Protein AF-0000000066260957 (afdb_homodimer)

Sequence (670 aa):
MKNLILAIESSCDDSSIAIIDKNTLECKFHKKISQELEHSIYGGVVPELAARLHSEALPKILKQSKKYFKNLCAIAVTNEPGLSVSLLGGISMAKTLASALNLPLIPINHLKGHIYSLFLEEKISLDRGILLVSGGHTMVLYLKDDANLELLASTNDDSFGESFDKVAKMMNLGYPGGVIIENLAKNAKLKNISFNTPLKHSKELAFSFSGLKNAVRLEILKHENLNEDTKAEIAYAFENTACDHIMDKLEKIFNLYKFKNFGVVGGASANLNLRSRLQNLCQKYNANLKLAPLKFCSDNALMIARAAVDAYEKKEFVSIEEDILSPKNKNFSRIMKNLILAIESSCDDSSIAIIDKNTLECKFHKKISQELEHSIYGGVVPELAARLHSEALPKILKQSKKYFKNLCAIAVTNEPGLSVSLLGGISMAKTLASALNLPLIPINHLKGHIYSLFLEEKISLDRGILLVSGGHTMVLYLKDDANLELLASTNDDSFGESFDKVAKMMNLGYPGGVIIENLAKNAKLKNISFNTPLKHSKELAFSFSGLKNAVRLEILKHENLNEDTKAEIAYAFENTACDHIMDKLEKIFNLYKFKNFGVVGGASANLNLRSRLQNLCQKYNANLKLAPLKFCSDNALMIARAAVDAYEKKEFVSIEEDILSPKNKNFSRI

Structure (mmCIF, N/CA/C/O backbone):
data_AF-0000000066260957-model_v1
#
loop_
_entity.id
_entity.type
_entity.pdbx_description
1 polymer 'tRNA N6-adenosine threonylcarbamoyltransferase'
#
loop_
_atom_site.group_PDB
_atom_site.id
_atom_site.type_symbol
_atom_site.label_atom_id
_atom_site.label_alt_id
_atom_site.label_comp_id
_atom_site.label_asym_id
_atom_site.label_entity_id
_atom_site.label_seq_id
_atom_site.pdbx_PDB_ins_code
_atom_site.Cartn_x
_atom_site.Cartn_y
_atom_site.Cartn_z
_atom_site.occupancy
_atom_site.B_iso_or_equiv
_atom_site.auth_seq_id
_atom_site.auth_comp_id
_atom_site.auth_asym_id
_atom_site.auth_atom_id
_atom_site.pdbx_PDB_model_num
ATOM 1 N N . MET A 1 1 ? 32.125 17.203 1.759 1 78.5 1 MET A N 1
ATOM 2 C CA . MET A 1 1 ? 31.5 16.5 2.867 1 78.5 1 MET A CA 1
ATOM 3 C C . MET A 1 1 ? 30.016 16.297 2.584 1 78.5 1 MET A C 1
ATOM 5 O O . MET A 1 1 ? 29.359 17.125 1.945 1 78.5 1 MET A O 1
ATOM 9 N N . LYS A 1 2 ? 29.391 15.141 2.754 1 94.62 2 LYS A N 1
ATOM 10 C CA . LYS A 1 2 ? 27.969 14.82 2.594 1 94.62 2 LYS A CA 1
ATOM 11 C C . LYS A 1 2 ? 27.125 15.523 3.652 1 94.62 2 LYS A C 1
ATOM 13 O O . LYS A 1 2 ? 27.266 15.258 4.848 1 94.62 2 LYS A O 1
ATOM 18 N N . ASN A 1 3 ? 26.375 16.5 3.242 1 98.44 3 ASN A N 1
ATOM 19 C CA . ASN A 1 3 ? 25.641 17.312 4.207 1 98.44 3 ASN A CA 1
ATOM 20 C C . ASN A 1 3 ? 24.172 17.438 3.822 1 98.44 3 ASN A C 1
ATOM 22 O O . ASN A 1 3 ? 23.453 18.266 4.391 1 98.44 3 ASN A O 1
ATOM 26 N N . LEU A 1 4 ? 23.734 16.688 2.832 1 98.88 4 LEU A N 1
ATOM 27 C CA . LEU A 1 4 ? 22.359 16.828 2.359 1 98.88 4 LEU A CA 1
ATOM 28 C C . LEU A 1 4 ? 21.484 15.695 2.896 1 98.88 4 LEU A C 1
ATOM 30 O O . LEU A 1 4 ? 21.922 14.547 2.959 1 98.88 4 LEU A O 1
ATOM 34 N N . ILE A 1 5 ? 20.297 16.047 3.324 1 98.94 5 ILE A N 1
ATOM 35 C CA . ILE A 1 5 ? 19.297 15.07 3.752 1 98.94 5 ILE A CA 1
ATOM 36 C C . ILE A 1 5 ? 18.125 15.07 2.775 1 98.94 5 ILE A C 1
ATOM 38 O O . ILE A 1 5 ? 17.578 16.125 2.461 1 98.94 5 ILE A O 1
ATOM 42 N N . LEU A 1 6 ? 17.828 13.93 2.203 1 98.94 6 LEU A N 1
ATOM 43 C CA . LEU A 1 6 ? 16.656 13.75 1.354 1 98.94 6 LEU A CA 1
ATOM 44 C C . LEU A 1 6 ? 15.469 13.242 2.162 1 98.94 6 LEU A C 1
ATOM 46 O O . LEU A 1 6 ? 15.594 12.273 2.908 1 98.94 6 LEU A O 1
ATOM 50 N N . ALA A 1 7 ? 14.336 13.938 2.062 1 98.94 7 ALA A N 1
ATOM 51 C CA . ALA A 1 7 ? 13.133 13.562 2.799 1 98.94 7 ALA A CA 1
ATOM 52 C C . ALA A 1 7 ? 11.977 13.25 1.847 1 98.94 7 ALA A C 1
ATOM 54 O O . ALA A 1 7 ? 11.805 13.93 0.833 1 98.94 7 ALA A O 1
ATOM 55 N N . ILE A 1 8 ? 11.234 12.211 2.197 1 98.88 8 ILE A N 1
ATOM 56 C CA . ILE A 1 8 ? 10.078 11.766 1.419 1 98.88 8 ILE A CA 1
ATOM 57 C C . ILE A 1 8 ? 8.805 11.922 2.246 1 98.88 8 ILE A C 1
ATOM 59 O O . ILE A 1 8 ? 8.758 11.516 3.41 1 98.88 8 ILE A O 1
ATOM 63 N N . GLU A 1 9 ? 7.77 12.523 1.693 1 98.81 9 GLU A N 1
ATOM 64 C CA . GLU A 1 9 ? 6.465 12.695 2.324 1 98.81 9 GLU A CA 1
ATOM 65 C C . GLU A 1 9 ? 5.348 12.156 1.437 1 98.81 9 GLU A C 1
ATOM 67 O O . GLU A 1 9 ? 5.164 12.625 0.31 1 98.81 9 GLU A O 1
ATOM 72 N N . SER A 1 10 ? 4.629 11.125 1.917 1 98.25 10 SER A N 1
ATOM 73 C CA . SER A 1 10 ? 3.537 10.516 1.168 1 98.25 10 SER A CA 1
ATOM 74 C C . SER A 1 10 ? 2.434 10.023 2.1 1 98.25 10 SER A C 1
ATOM 76 O O . SER A 1 10 ? 1.845 8.969 1.871 1 98.25 10 SER A O 1
ATOM 78 N N . SER A 1 11 ? 2.16 10.703 3.176 1 97.62 11 SER A N 1
ATOM 79 C CA . SER A 1 11 ? 1.295 10.211 4.242 1 97.62 11 SER A CA 1
ATOM 80 C C . SER A 1 11 ? -0.163 10.172 3.797 1 97.62 11 SER A C 1
ATOM 82 O O . SER A 1 11 ? -0.97 9.43 4.363 1 97.62 11 SER A O 1
ATOM 84 N N . CYS A 1 12 ? -0.541 11.008 2.848 1 96.44 12 CYS A N 1
ATOM 85 C CA . CYS A 1 12 ? -1.943 11.086 2.453 1 96.44 12 CYS A CA 1
ATOM 86 C C . CYS A 1 12 ? -2.078 11.211 0.94 1 96.44 12 CYS A C 1
ATOM 88 O O . CYS A 1 12 ? -1.979 10.219 0.219 1 96.44 12 CYS A O 1
ATOM 90 N N . ASP A 1 13 ? -2.254 12.461 0.398 1 95.62 13 ASP A N 1
ATOM 91 C CA . ASP A 1 13 ? -2.531 12.578 -1.031 1 95.62 13 ASP A CA 1
ATOM 92 C C . ASP A 1 13 ? -1.538 13.516 -1.711 1 95.62 13 ASP A C 1
ATOM 94 O O . ASP A 1 13 ? -1.746 13.93 -2.855 1 95.62 13 ASP A O 1
ATOM 98 N N . ASP A 1 14 ? -0.498 13.906 -1.051 1 96.62 14 ASP A N 1
ATOM 99 C CA . ASP A 1 14 ? 0.59 14.68 -1.64 1 96.62 14 ASP A CA 1
ATOM 100 C C . ASP A 1 14 ? 1.867 13.852 -1.735 1 96.62 14 ASP A C 1
ATOM 102 O O . ASP A 1 14 ? 2.322 13.289 -0.739 1 96.62 14 ASP A O 1
ATOM 106 N N . SER A 1 15 ? 2.424 13.773 -2.926 1 98 15 SER A N 1
ATOM 107 C CA . SER A 1 15 ? 3.742 13.188 -3.129 1 98 15 SER A CA 1
ATOM 108 C C . SER A 1 15 ? 4.832 14.25 -3.127 1 98 15 SER A C 1
ATOM 110 O O . SER A 1 15 ? 4.832 15.148 -3.975 1 98 15 SER A O 1
ATOM 112 N N . SER A 1 16 ? 5.738 14.18 -2.244 1 98.75 16 SER A N 1
ATOM 113 C CA . SER A 1 16 ? 6.723 15.25 -2.137 1 98.75 16 SER A CA 1
ATOM 114 C C . SER A 1 16 ? 8.094 14.711 -1.744 1 98.75 16 SER A C 1
ATOM 116 O O . SER A 1 16 ? 8.188 13.766 -0.96 1 98.75 16 SER A O 1
ATOM 118 N N . ILE A 1 17 ? 9.156 15.234 -2.312 1 98.88 17 ILE A N 1
ATOM 119 C CA . ILE A 1 17 ? 10.539 14.992 -1.938 1 98.88 17 ILE A CA 1
ATOM 120 C C . ILE A 1 17 ? 11.273 16.328 -1.768 1 98.88 17 ILE A C 1
ATOM 122 O O . ILE A 1 17 ? 11.07 17.25 -2.549 1 98.88 17 ILE A O 1
ATOM 126 N N . ALA A 1 18 ? 12.031 16.438 -0.762 1 98.88 18 ALA A N 1
ATOM 127 C CA . ALA A 1 18 ? 12.844 17.625 -0.525 1 98.88 18 ALA A CA 1
ATOM 128 C C . ALA A 1 18 ? 14.258 17.25 -0.089 1 98.88 18 ALA A C 1
ATOM 130 O O . ALA A 1 18 ? 14.477 16.156 0.448 1 98.88 18 ALA A O 1
ATOM 131 N N . ILE A 1 19 ? 15.195 18.062 -0.406 1 98.94 19 ILE A N 1
ATOM 132 C CA . ILE A 1 19 ? 16.578 17.922 0.028 1 98.94 19 ILE A CA 1
ATOM 133 C C . ILE A 1 19 ? 17.031 19.203 0.744 1 98.94 19 ILE A C 1
ATOM 135 O O . ILE A 1 19 ? 16.859 20.297 0.219 1 98.94 19 ILE A O 1
ATOM 139 N N . ILE A 1 20 ? 17.547 19.047 1.918 1 98.88 20 ILE A N 1
ATOM 140 C CA . ILE A 1 20 ? 17.953 20.172 2.744 1 98.88 20 ILE A CA 1
ATOM 141 C C . ILE A 1 20 ? 19.422 20.031 3.131 1 98.88 20 ILE A C 1
ATOM 143 O O . ILE A 1 20 ? 19.922 18.922 3.307 1 98.88 20 ILE A O 1
ATOM 147 N N . ASP A 1 21 ? 20.141 21.156 3.184 1 98.75 21 ASP A N 1
ATOM 148 C CA . ASP A 1 21 ? 21.484 21.188 3.766 1 98.75 21 ASP A CA 1
ATOM 149 C C . ASP A 1 21 ? 21.422 21.219 5.293 1 98.75 21 ASP A C 1
ATOM 151 O O . ASP A 1 21 ? 20.922 22.188 5.879 1 98.75 21 ASP A O 1
ATOM 155 N N . LYS A 1 22 ? 21.938 20.203 5.914 1 98.06 22 LYS A N 1
ATOM 156 C CA . LYS A 1 22 ? 21.75 20.062 7.355 1 98.06 22 LYS A CA 1
ATOM 157 C C . LYS A 1 22 ? 22.531 21.141 8.117 1 98.06 22 LYS A C 1
ATOM 159 O O . LYS A 1 22 ? 22.266 21.391 9.289 1 98.06 22 LYS A O 1
ATOM 164 N N . ASN A 1 23 ? 23.562 21.766 7.527 1 97.75 23 ASN A N 1
ATOM 165 C CA . ASN A 1 23 ? 24.391 22.766 8.188 1 97.75 23 ASN A CA 1
ATOM 166 C C . ASN A 1 23 ? 23.797 24.156 8.062 1 97.75 23 ASN A C 1
ATOM 168 O O . ASN A 1 23 ? 23.812 24.938 9.016 1 97.75 23 ASN A O 1
ATOM 172 N N . THR A 1 24 ? 23.219 24.484 6.906 1 98 24 THR A N 1
ATOM 173 C CA . THR A 1 24 ? 22.75 25.844 6.637 1 98 24 THR A CA 1
ATOM 174 C C . THR A 1 24 ? 21.234 25.906 6.68 1 98 24 THR A C 1
ATOM 176 O O . THR A 1 24 ? 20.656 26.984 6.715 1 98 24 THR A O 1
ATOM 179 N N . LEU A 1 25 ? 20.516 24.781 6.586 1 98.31 25 LEU A N 1
ATOM 180 C CA . LEU A 1 25 ? 19.062 24.672 6.535 1 98.31 25 LEU A CA 1
ATOM 181 C C . LEU A 1 25 ? 18.516 25.156 5.195 1 98.31 25 LEU A C 1
ATOM 183 O O . LEU A 1 25 ? 17.312 25.344 5.043 1 98.31 25 LEU A O 1
ATOM 187 N N . GLU A 1 26 ? 19.375 25.312 4.27 1 98.31 26 GLU A N 1
ATOM 188 C CA . GLU A 1 26 ? 18.953 25.719 2.936 1 98.31 26 GLU A CA 1
ATOM 189 C C . GLU A 1 26 ? 18.266 24.578 2.199 1 98.31 26 GLU A C 1
ATOM 191 O O . GLU A 1 26 ? 18.766 23.453 2.186 1 98.31 26 GLU A O 1
ATOM 196 N N . CYS A 1 27 ? 17.109 24.875 1.661 1 98.38 27 CYS A N 1
ATOM 197 C CA . CYS A 1 27 ? 16.438 23.922 0.792 1 98.38 27 CYS A CA 1
ATOM 198 C C . CYS A 1 27 ? 17.125 23.828 -0.56 1 98.38 27 CYS A C 1
ATOM 200 O O . CYS A 1 27 ? 17.141 24.781 -1.329 1 98.38 27 CYS A O 1
ATOM 202 N N . LYS A 1 28 ? 17.672 22.703 -0.887 1 98.62 28 LYS A N 1
ATOM 203 C CA . LYS A 1 28 ? 18.422 22.531 -2.131 1 98.62 28 LYS A CA 1
ATOM 204 C C . LYS A 1 28 ? 17.516 22.016 -3.242 1 98.62 28 LYS A C 1
ATOM 206 O O . LYS A 1 28 ? 17.797 22.203 -4.426 1 98.62 28 LYS A O 1
ATOM 211 N N . PHE A 1 29 ? 16.531 21.312 -2.895 1 98.75 29 PHE A N 1
ATOM 212 C CA . PHE A 1 29 ? 15.555 20.734 -3.812 1 98.75 29 PHE A CA 1
ATOM 213 C C . PHE A 1 29 ? 14.219 20.531 -3.121 1 98.75 29 PHE A C 1
ATOM 215 O O . PHE A 1 29 ? 14.164 20.109 -1.962 1 98.75 29 PHE A O 1
ATOM 222 N N . HIS A 1 30 ? 13.188 20.938 -3.732 1 98.69 30 HIS A N 1
ATOM 223 C CA . HIS A 1 30 ? 11.836 20.688 -3.244 1 98.69 30 HIS A CA 1
ATOM 224 C C . HIS A 1 30 ? 10.852 20.547 -4.398 1 98.69 30 HIS A C 1
ATOM 226 O O . HIS A 1 30 ? 10.758 21.438 -5.246 1 98.69 30 HIS A O 1
ATOM 232 N N . LYS A 1 31 ? 10.172 19.438 -4.445 1 98.56 31 LYS A N 1
ATOM 233 C CA . LYS A 1 31 ? 9.102 19.219 -5.414 1 98.56 31 LYS A CA 1
ATOM 234 C C . LYS A 1 31 ? 7.926 18.5 -4.777 1 98.56 31 LYS A C 1
ATOM 236 O O . LYS A 1 31 ? 8.117 17.594 -3.961 1 98.56 31 LYS A O 1
ATOM 241 N N . LYS A 1 32 ? 6.766 18.922 -5.137 1 97.81 32 LYS A N 1
ATOM 242 C CA . LYS A 1 32 ? 5.508 18.359 -4.656 1 97.81 32 LYS A CA 1
ATOM 243 C C . LYS A 1 32 ? 4.516 18.172 -5.801 1 97.81 32 LYS A C 1
ATOM 245 O O . LYS A 1 32 ? 4.402 19.031 -6.676 1 97.81 32 LYS A O 1
ATOM 250 N N . ILE A 1 33 ? 3.918 17.031 -5.852 1 96.62 33 ILE A N 1
ATOM 251 C CA . ILE A 1 33 ? 2.811 16.766 -6.762 1 96.62 33 ILE A CA 1
ATOM 252 C C . ILE A 1 33 ? 1.549 16.453 -5.957 1 96.62 33 ILE A C 1
ATOM 254 O O . ILE A 1 33 ? 1.49 15.453 -5.242 1 96.62 33 ILE A O 1
ATOM 258 N N . SER A 1 34 ? 0.584 17.312 -6.059 1 95.19 34 SER A N 1
ATOM 259 C CA . SER A 1 34 ? -0.684 17.125 -5.363 1 95.19 34 SER A CA 1
ATOM 260 C C . SER A 1 34 ? -1.618 16.219 -6.156 1 95.19 34 SER A C 1
ATOM 262 O O . SER A 1 34 ? -1.594 16.219 -7.391 1 95.19 34 SER A O 1
ATOM 264 N N . GLN A 1 35 ? -2.447 15.453 -5.414 1 95.25 35 GLN A N 1
ATOM 265 C CA . GLN A 1 35 ? -3.393 14.531 -6.035 1 95.25 35 GLN A CA 1
ATOM 266 C C . GLN A 1 35 ? -4.82 15.062 -5.945 1 95.25 35 GLN A C 1
ATOM 268 O O . GLN A 1 35 ? -5.781 14.312 -6.117 1 95.25 35 GLN A O 1
ATOM 273 N N . GLU A 1 36 ? -4.984 16.312 -5.648 1 93 36 GLU A N 1
ATOM 274 C CA . GLU A 1 36 ? -6.285 16.906 -5.352 1 93 36 GLU A CA 1
ATOM 275 C C . GLU A 1 36 ? -7.25 16.734 -6.523 1 93 36 GLU A C 1
ATOM 277 O O . GLU A 1 36 ? -8.414 16.391 -6.324 1 93 36 GLU A O 1
ATOM 282 N N . LEU A 1 37 ? -6.816 16.984 -7.676 1 92.94 37 LEU A N 1
ATOM 283 C CA . LEU A 1 37 ? -7.664 16.891 -8.859 1 92.94 37 LEU A CA 1
ATOM 284 C C . LEU A 1 37 ? -8.203 15.477 -9.031 1 92.94 37 LEU A C 1
ATOM 286 O O . LEU A 1 37 ? -9.398 15.289 -9.289 1 92.94 37 LEU A O 1
ATOM 290 N N . GLU A 1 38 ? -7.352 14.477 -8.898 1 94 38 GLU A N 1
ATOM 291 C CA . GLU A 1 38 ? -7.738 13.078 -9.086 1 94 38 GLU A CA 1
ATOM 292 C C . GLU A 1 38 ? -8.742 12.641 -8.023 1 94 38 GLU A C 1
ATOM 294 O O . GLU A 1 38 ? -9.617 11.812 -8.297 1 94 38 GLU A O 1
ATOM 299 N N . HIS A 1 39 ? -8.633 13.242 -6.863 1 94.38 39 HIS A N 1
ATOM 300 C CA . HIS A 1 39 ? -9.492 12.836 -5.758 1 94.38 39 HIS A CA 1
ATOM 301 C C . HIS A 1 39 ? -10.797 13.625 -5.766 1 94.38 39 HIS A C 1
ATOM 303 O O . HIS A 1 39 ? -11.766 13.234 -5.109 1 94.38 39 HIS A O 1
ATOM 309 N N . SER A 1 40 ? -10.859 14.75 -6.43 1 91 40 SER A N 1
ATOM 310 C CA . SER A 1 40 ? -11.984 15.672 -6.41 1 91 40 SER A CA 1
ATOM 311 C C . SER A 1 40 ? -13.273 14.969 -6.844 1 91 40 SER A C 1
ATOM 313 O O . SER A 1 40 ? -14.344 15.234 -6.289 1 91 40 SER A O 1
ATOM 315 N N . ILE A 1 41 ? -13.203 14.062 -7.773 1 90.38 41 ILE A N 1
ATOM 316 C CA . ILE A 1 41 ? -14.367 13.391 -8.328 1 90.38 41 ILE A CA 1
ATOM 317 C C . ILE A 1 41 ? -15.023 12.523 -7.262 1 90.38 41 ILE A C 1
ATOM 319 O O . ILE A 1 41 ? -16.203 12.18 -7.359 1 90.38 41 ILE A O 1
ATOM 323 N N . TYR A 1 42 ? -14.289 12.242 -6.227 1 91.12 42 TYR A N 1
ATOM 324 C CA . TYR A 1 42 ? -14.805 11.367 -5.184 1 91.12 42 TYR A CA 1
ATOM 325 C C . TYR A 1 42 ? -15.219 12.164 -3.955 1 91.12 42 TYR A C 1
ATOM 327 O O . TYR A 1 42 ? -15.797 11.617 -3.014 1 91.12 42 TYR A O 1
ATOM 335 N N . GLY A 1 43 ? -14.875 13.492 -3.953 1 89.19 43 GLY A N 1
ATOM 336 C CA . GLY A 1 43 ? -15.234 14.359 -2.84 1 89.19 43 GLY A CA 1
ATOM 337 C C . GLY A 1 43 ? -14.367 14.141 -1.616 1 89.19 43 GLY A C 1
ATOM 338 O O . GLY A 1 43 ? -14.703 14.594 -0.52 1 89.19 43 GLY A O 1
ATOM 339 N N . GLY A 1 44 ? -13.273 13.359 -1.776 1 92.12 44 GLY A N 1
ATOM 340 C CA . GLY A 1 44 ? -12.336 13.055 -0.707 1 92.12 44 GLY A CA 1
ATOM 341 C C . GLY A 1 44 ? -11.234 12.102 -1.134 1 92.12 44 GLY A C 1
ATOM 342 O O . GLY A 1 44 ? -11.219 11.633 -2.271 1 92.12 44 GLY A O 1
ATOM 343 N N . VAL A 1 45 ? -10.359 11.844 -0.239 1 93.62 45 VAL A N 1
ATOM 344 C CA . VAL A 1 45 ? -9.195 11.031 -0.565 1 93.62 45 VAL A CA 1
ATOM 345 C C . VAL A 1 45 ? -9.586 9.555 -0.612 1 93.62 45 VAL A C 1
ATOM 347 O O . VAL A 1 45 ? -10.227 9.047 0.312 1 93.62 45 VAL A O 1
ATOM 350 N N . VAL A 1 46 ? -9.227 8.945 -1.709 1 95.12 46 VAL A N 1
ATOM 351 C CA . VAL A 1 46 ? -9.391 7.508 -1.87 1 95.12 46 VAL A CA 1
ATOM 352 C C . VAL A 1 46 ? -8.055 6.805 -1.64 1 95.12 46 VAL A C 1
ATOM 354 O O . VAL A 1 46 ? -7.137 6.914 -2.459 1 95.12 46 VAL A O 1
ATOM 357 N N . PRO A 1 47 ? -7.965 6.035 -0.588 1 94.12 47 PRO A N 1
ATOM 358 C CA . PRO A 1 47 ? -6.664 5.516 -0.148 1 94.12 47 PRO A CA 1
ATOM 359 C C . PRO A 1 47 ? -5.945 4.727 -1.237 1 94.12 47 PRO A C 1
ATOM 361 O O . PRO A 1 47 ? -4.762 4.961 -1.495 1 94.12 47 PRO A O 1
ATOM 364 N N . GLU A 1 48 ? -6.617 3.826 -1.926 1 91.62 48 GLU A N 1
ATOM 365 C CA . GLU A 1 48 ? -5.992 3.01 -2.963 1 91.62 48 GLU A CA 1
ATOM 366 C C . GLU A 1 48 ? -5.516 3.871 -4.129 1 91.62 48 GLU A C 1
ATOM 368 O O . GLU A 1 48 ? -4.457 3.611 -4.703 1 91.62 48 GLU A O 1
ATOM 373 N N . LEU A 1 49 ? -6.34 4.805 -4.48 1 94.25 49 LEU A N 1
ATOM 374 C CA . LEU A 1 49 ? -5.957 5.734 -5.535 1 94.25 49 LEU A CA 1
ATOM 375 C C . LEU A 1 49 ? -4.738 6.551 -5.125 1 94.25 49 LEU A C 1
ATOM 377 O O . LEU A 1 49 ? -3.814 6.742 -5.918 1 94.25 49 LEU A O 1
ATOM 381 N N . ALA A 1 50 ? -4.77 7.035 -3.912 1 95.94 50 ALA A N 1
ATOM 382 C CA . ALA A 1 50 ? -3.643 7.809 -3.4 1 95.94 50 ALA A CA 1
ATOM 383 C C . ALA A 1 50 ? -2.338 7.027 -3.521 1 95.94 50 ALA A C 1
ATOM 385 O O . ALA A 1 50 ? -1.338 7.551 -4.02 1 95.94 50 ALA A O 1
ATOM 386 N N . ALA A 1 51 ? -2.354 5.82 -3.076 1 93.94 51 ALA A N 1
ATOM 387 C CA . ALA A 1 51 ? -1.167 4.973 -3.105 1 93.94 51 ALA A CA 1
ATOM 388 C C . ALA A 1 51 ? -0.668 4.777 -4.535 1 93.94 51 ALA A C 1
ATOM 390 O O . ALA A 1 51 ? 0.537 4.832 -4.789 1 93.94 51 ALA A O 1
ATOM 391 N N . ARG A 1 52 ? -1.574 4.457 -5.426 1 92.88 52 ARG A N 1
ATOM 392 C CA . ARG A 1 52 ? -1.229 4.273 -6.832 1 92.88 52 ARG A CA 1
ATOM 393 C C . ARG A 1 52 ? -0.583 5.531 -7.406 1 92.88 52 ARG A C 1
ATOM 395 O O . ARG A 1 52 ? 0.432 5.449 -8.102 1 92.88 52 ARG A O 1
ATOM 402 N N . LEU A 1 53 ? -1.162 6.664 -7.129 1 95.56 53 LEU A N 1
ATOM 403 C CA . LEU A 1 53 ? -0.644 7.926 -7.652 1 95.56 53 LEU A CA 1
ATOM 404 C C . LEU A 1 53 ? 0.721 8.242 -7.051 1 95.56 53 LEU A C 1
ATOM 406 O O . LEU A 1 53 ? 1.579 8.82 -7.723 1 95.56 53 LEU A O 1
ATOM 410 N N . HIS A 1 54 ? 0.986 7.91 -5.809 1 96.75 54 HIS A N 1
ATOM 411 C CA . HIS A 1 54 ? 2.314 8.039 -5.219 1 96.75 54 HIS A CA 1
ATOM 412 C C . HIS A 1 54 ? 3.34 7.215 -5.992 1 96.75 54 HIS A C 1
ATOM 414 O O . HIS A 1 54 ? 4.461 7.672 -6.223 1 96.75 54 HIS A O 1
ATOM 420 N N . SER A 1 55 ? 2.967 5.996 -6.363 1 93.5 55 SER A N 1
ATOM 421 C CA . SER A 1 55 ? 3.871 5.074 -7.043 1 93.5 55 SER A CA 1
ATOM 422 C C . SER A 1 55 ? 4.312 5.629 -8.391 1 93.5 55 SER A C 1
ATOM 424 O O . SER A 1 55 ? 5.355 5.234 -8.922 1 93.5 55 SER A O 1
ATOM 426 N N . GLU A 1 56 ? 3.549 6.469 -8.914 1 94.56 56 GLU A N 1
ATOM 427 C CA . GLU A 1 56 ? 3.895 7.129 -10.172 1 94.56 56 GLU A CA 1
ATOM 428 C C . GLU A 1 56 ? 4.68 8.414 -9.922 1 94.56 56 GLU A C 1
ATOM 430 O O . GLU A 1 56 ? 5.68 8.68 -10.594 1 94.56 56 GLU A O 1
ATOM 435 N N . ALA A 1 57 ? 4.262 9.18 -9 1 96.94 57 ALA A N 1
ATOM 436 C CA . ALA A 1 57 ? 4.754 10.539 -8.789 1 96.94 57 ALA A CA 1
ATOM 437 C C . ALA A 1 57 ? 6.121 10.531 -8.117 1 96.94 57 ALA A C 1
ATOM 439 O O . ALA A 1 57 ? 7.016 11.281 -8.508 1 96.94 57 ALA A O 1
ATOM 440 N N . LEU A 1 58 ? 6.309 9.703 -7.145 1 97.62 58 LEU A N 1
ATOM 441 C CA . LEU A 1 58 ? 7.52 9.758 -6.332 1 97.62 58 LEU A CA 1
ATOM 442 C C . LEU A 1 58 ? 8.75 9.398 -7.164 1 97.62 58 LEU A C 1
ATOM 444 O O . LEU A 1 58 ? 9.766 10.094 -7.102 1 97.62 58 LEU A O 1
ATOM 448 N N . PRO A 1 59 ? 8.664 8.344 -8.008 1 96.56 59 PRO A N 1
ATOM 449 C CA . PRO A 1 59 ? 9.828 8.062 -8.852 1 96.56 59 PRO A CA 1
ATOM 450 C C . PRO A 1 59 ? 10.164 9.211 -9.797 1 96.56 59 PRO A C 1
ATOM 452 O O . PRO A 1 59 ? 11.344 9.484 -10.047 1 96.56 59 PRO A O 1
ATOM 455 N N . LYS A 1 60 ? 9.141 9.867 -10.297 1 96.19 60 LYS A N 1
ATOM 456 C CA . LYS A 1 60 ? 9.344 11.031 -11.156 1 96.19 60 LYS A CA 1
ATOM 457 C C . LYS A 1 60 ? 10.109 12.133 -10.43 1 96.19 60 LYS A C 1
ATOM 459 O O . LYS A 1 60 ? 11.055 12.703 -10.984 1 96.19 60 LYS A O 1
ATOM 464 N N . ILE A 1 61 ? 9.727 12.414 -9.25 1 98.25 61 ILE A N 1
ATOM 465 C CA . ILE A 1 61 ? 10.398 13.445 -8.461 1 98.25 61 ILE A CA 1
ATOM 466 C C . ILE A 1 61 ? 11.812 12.992 -8.102 1 98.25 61 ILE A C 1
ATOM 468 O O . ILE A 1 61 ? 12.758 13.773 -8.18 1 98.25 61 ILE A O 1
ATOM 472 N N . LEU A 1 62 ? 11.945 11.75 -7.695 1 97.94 62 LEU A N 1
ATOM 473 C CA . LEU A 1 62 ? 13.25 11.211 -7.309 1 97.94 62 LEU A CA 1
ATOM 474 C C . LEU A 1 62 ? 14.258 11.359 -8.438 1 97.94 62 LEU A C 1
ATOM 476 O O . LEU A 1 62 ? 15.398 11.758 -8.211 1 97.94 62 LEU A O 1
ATOM 480 N N . LYS A 1 63 ? 13.844 11.039 -9.633 1 96.25 63 LYS A N 1
ATOM 481 C CA . LYS A 1 63 ? 14.711 11.133 -10.805 1 96.25 63 LYS A CA 1
ATOM 482 C C . LYS A 1 63 ? 15.281 12.539 -10.953 1 96.25 63 LYS A C 1
ATOM 484 O O . LYS A 1 63 ? 16.438 12.703 -11.32 1 96.25 63 LYS A O 1
ATOM 489 N N . GLN A 1 64 ? 14.484 13.555 -10.617 1 97.25 64 GLN A N 1
ATOM 490 C CA . GLN A 1 64 ? 14.891 14.945 -10.75 1 97.25 64 GLN A CA 1
ATOM 491 C C . GLN A 1 64 ? 15.898 15.336 -9.672 1 97.25 64 GLN A C 1
ATOM 493 O O . GLN A 1 64 ? 16.609 16.328 -9.797 1 97.25 64 GLN A O 1
ATOM 498 N N . SER A 1 65 ? 15.992 14.578 -8.641 1 97.38 65 SER A N 1
ATOM 499 C CA . SER A 1 65 ? 16.844 14.938 -7.512 1 97.38 65 SER A CA 1
ATOM 500 C C . SER A 1 65 ? 18.156 14.156 -7.535 1 97.38 65 SER A C 1
ATOM 502 O O . SER A 1 65 ? 18.984 14.312 -6.641 1 97.38 65 SER A O 1
ATOM 504 N N . LYS A 1 66 ? 18.438 13.391 -8.508 1 95.69 66 LYS A N 1
ATOM 505 C CA . LYS A 1 66 ? 19.531 12.445 -8.562 1 95.69 66 LYS A CA 1
ATOM 506 C C . LYS A 1 66 ? 20.891 13.156 -8.461 1 95.69 66 LYS A C 1
ATOM 508 O O . LYS A 1 66 ? 21.844 12.594 -7.945 1 95.69 66 LYS A O 1
ATOM 513 N N . LYS A 1 67 ? 20.984 14.359 -8.992 1 96.31 67 LYS A N 1
ATOM 514 C CA . LYS A 1 67 ? 22.234 15.109 -9.008 1 96.31 67 LYS A CA 1
ATOM 515 C C . LYS A 1 67 ? 22.75 15.367 -7.594 1 96.31 67 LYS A C 1
ATOM 517 O O . LYS A 1 67 ? 23.938 15.625 -7.395 1 96.31 67 LYS A O 1
ATOM 522 N N . TYR A 1 68 ? 21.875 15.266 -6.609 1 97.88 68 TYR A N 1
ATOM 523 C CA . TYR A 1 68 ? 22.25 15.578 -5.234 1 97.88 68 TYR A CA 1
ATOM 524 C C . TYR A 1 68 ? 22.672 14.32 -4.488 1 97.88 68 TYR A C 1
ATOM 526 O O . TYR A 1 68 ? 23.141 14.391 -3.35 1 97.88 68 TYR A O 1
ATOM 534 N N . PHE A 1 69 ? 22.594 13.141 -5.094 1 97.5 69 PHE A N 1
ATOM 535 C CA . PHE A 1 69 ? 22.734 11.867 -4.402 1 97.5 69 PHE A CA 1
ATOM 536 C C . PHE A 1 69 ? 24.141 11.711 -3.824 1 97.5 69 PHE A C 1
ATOM 538 O O . PHE A 1 69 ? 24.312 11.172 -2.734 1 97.5 69 PHE A O 1
ATOM 545 N N . LYS A 1 70 ? 25.125 12.195 -4.484 1 96.88 70 LYS A N 1
ATOM 546 C CA . LYS A 1 70 ? 26.516 12.031 -4.059 1 96.88 70 LYS A CA 1
ATOM 547 C C . LYS A 1 70 ? 26.781 12.781 -2.76 1 96.88 70 LYS A C 1
ATOM 549 O O . LYS A 1 70 ? 27.734 12.469 -2.045 1 96.88 70 LYS A O 1
ATOM 554 N N . ASN A 1 71 ? 25.906 13.797 -2.469 1 98.38 71 ASN A N 1
ATOM 555 C CA . ASN A 1 71 ? 26.141 14.648 -1.306 1 98.38 71 ASN A CA 1
ATOM 556 C C . ASN A 1 71 ? 25.188 14.328 -0.17 1 98.38 71 ASN A C 1
ATOM 558 O O . ASN A 1 71 ? 25.141 15.031 0.841 1 98.38 71 ASN A O 1
ATOM 562 N N . LEU A 1 72 ? 24.375 13.25 -0.344 1 98.69 72 LEU A N 1
ATOM 563 C CA . LEU A 1 72 ? 23.422 12.875 0.692 1 98.69 72 LEU A CA 1
ATOM 564 C C . LEU A 1 72 ? 24.125 12.227 1.88 1 98.69 72 LEU A C 1
ATOM 566 O O . LEU A 1 72 ? 25.078 11.461 1.7 1 98.69 72 LEU A O 1
ATOM 570 N N . CYS A 1 73 ? 23.625 12.578 3.105 1 98.81 73 CYS A N 1
ATOM 571 C CA . CYS A 1 73 ? 24.188 11.953 4.297 1 98.81 73 CYS A CA 1
ATOM 572 C C . CYS A 1 73 ? 23.125 11.141 5.035 1 98.81 73 CYS A C 1
ATOM 574 O O . CYS A 1 73 ? 23.453 10.352 5.922 1 98.81 73 CYS A O 1
ATOM 576 N N . ALA A 1 74 ? 21.859 11.273 4.664 1 98.88 74 ALA A N 1
ATOM 577 C CA . ALA A 1 74 ? 20.766 10.516 5.277 1 98.88 74 ALA A CA 1
ATOM 578 C C . ALA A 1 74 ? 19.516 10.562 4.41 1 98.88 74 ALA A C 1
ATOM 580 O O . ALA A 1 74 ? 19.375 11.438 3.547 1 98.88 74 ALA A O 1
ATOM 581 N N . ILE A 1 75 ? 18.656 9.586 4.578 1 98.88 75 ILE A N 1
ATOM 582 C CA . ILE A 1 75 ? 17.328 9.539 3.973 1 98.88 75 ILE A CA 1
ATOM 583 C C . ILE A 1 75 ? 16.266 9.625 5.062 1 98.88 75 ILE A C 1
ATOM 585 O O . ILE A 1 75 ? 16.266 8.836 6.016 1 98.88 75 ILE A O 1
ATOM 589 N N . ALA A 1 76 ? 15.344 10.578 4.965 1 98.94 76 ALA A N 1
ATOM 590 C CA . ALA A 1 76 ? 14.242 10.727 5.906 1 98.94 76 ALA A CA 1
ATOM 591 C C . ALA A 1 76 ? 12.906 10.414 5.238 1 98.94 76 ALA A C 1
ATOM 593 O O . ALA A 1 76 ? 12.758 10.562 4.023 1 98.94 76 ALA A O 1
ATOM 594 N N . VAL A 1 77 ? 11.953 9.938 6.023 1 98.88 77 VAL A N 1
ATOM 595 C CA . VAL A 1 77 ? 10.648 9.602 5.461 1 98.88 77 VAL A CA 1
ATOM 596 C C . VAL A 1 77 ? 9.57 9.734 6.539 1 98.88 77 VAL A C 1
ATOM 598 O O . VAL A 1 77 ? 9.828 9.453 7.715 1 98.88 77 VAL A O 1
ATOM 601 N N . THR A 1 78 ? 8.414 10.227 6.133 1 98.81 78 THR A N 1
ATOM 602 C CA . THR A 1 78 ? 7.246 10.18 7.012 1 98.81 78 THR A CA 1
ATOM 603 C C . THR A 1 78 ? 6.785 8.742 7.223 1 98.81 78 THR A C 1
ATOM 605 O O . THR A 1 78 ? 6.52 8.023 6.258 1 98.81 78 THR A O 1
ATOM 608 N N . ASN A 1 79 ? 6.676 8.375 8.516 1 98.19 79 ASN A N 1
ATOM 609 C CA . ASN A 1 79 ? 6.289 6.992 8.766 1 98.19 79 ASN A CA 1
ATOM 610 C C . ASN A 1 79 ? 5.008 6.91 9.602 1 98.19 79 ASN A C 1
ATOM 612 O O . ASN A 1 79 ? 4.43 5.832 9.742 1 98.19 79 ASN A O 1
ATOM 616 N N . GLU A 1 80 ? 4.594 8.023 10.219 1 98 80 GLU A N 1
ATOM 617 C CA . GLU A 1 80 ? 3.391 8.07 11.047 1 98 80 GLU A CA 1
ATOM 618 C C . GLU A 1 80 ? 2.941 9.508 11.289 1 98 80 GLU A C 1
ATOM 620 O O . GLU A 1 80 ? 3.758 10.438 11.258 1 98 80 GLU A O 1
ATOM 625 N N . PRO A 1 81 ? 1.641 9.727 11.648 1 97.81 81 PRO A N 1
ATOM 626 C CA . PRO A 1 81 ? 0.51 8.906 11.203 1 97.81 81 PRO A CA 1
ATOM 627 C C . PRO A 1 81 ? 0.146 9.148 9.734 1 97.81 81 PRO A C 1
ATOM 629 O O . PRO A 1 81 ? 0.73 10.023 9.086 1 97.81 81 PRO A O 1
ATOM 632 N N . GLY A 1 82 ? -0.706 8.5 9.141 1 96.81 82 GLY A N 1
ATOM 633 C CA . GLY A 1 82 ? -1.188 8.664 7.773 1 96.81 82 GLY A CA 1
ATOM 634 C C . GLY A 1 82 ? -1.909 7.438 7.246 1 96.81 82 GLY A C 1
ATOM 635 O O . GLY A 1 82 ? -2.129 6.473 7.984 1 96.81 82 GLY A O 1
ATOM 636 N N . LEU A 1 83 ? -2.314 7.559 6.012 1 95.81 83 LEU A N 1
ATOM 637 C CA . LEU A 1 83 ? -2.893 6.391 5.359 1 95.81 83 LEU A CA 1
ATOM 638 C C . LEU A 1 83 ? -1.851 5.289 5.191 1 95.81 83 LEU A C 1
ATOM 640 O O . LEU A 1 83 ? -0.777 5.527 4.629 1 95.81 83 LEU A O 1
ATOM 644 N N . SER A 1 84 ? -2.17 4.109 5.652 1 94.94 84 SER A N 1
ATOM 645 C CA . SER A 1 84 ? -1.217 3.002 5.668 1 94.94 84 SER A CA 1
ATOM 646 C C . SER A 1 84 ? -0.64 2.748 4.281 1 94.94 84 SER A C 1
ATOM 648 O O . SER A 1 84 ? 0.579 2.65 4.117 1 94.94 84 SER A O 1
ATOM 650 N N . VAL A 1 85 ? -1.469 2.697 3.295 1 92.62 85 VAL A N 1
ATOM 651 C CA . VAL A 1 85 ? -1.046 2.336 1.946 1 92.62 85 VAL A CA 1
ATOM 652 C C . VAL A 1 85 ? -0.207 3.461 1.348 1 92.62 85 VAL A C 1
ATOM 654 O O . VAL A 1 85 ? 0.711 3.211 0.562 1 92.62 85 VAL A O 1
ATOM 657 N N . SER A 1 86 ? -0.518 4.664 1.681 1 96.19 86 SER A N 1
ATOM 658 C CA . SER A 1 86 ? 0.258 5.809 1.218 1 96.19 86 SER A CA 1
ATOM 659 C C . SER A 1 86 ? 1.632 5.852 1.878 1 96.19 86 SER A C 1
ATOM 661 O O . SER A 1 86 ? 2.645 6.062 1.206 1 96.19 86 SER A O 1
ATOM 663 N N . LEU A 1 87 ? 1.617 5.609 3.162 1 97.56 87 LEU A N 1
ATOM 664 C CA . LEU A 1 87 ? 2.873 5.578 3.904 1 97.56 87 LEU A CA 1
ATOM 665 C C . LEU A 1 87 ? 3.801 4.5 3.359 1 97.56 87 LEU A C 1
ATOM 667 O O . LEU A 1 87 ? 5.012 4.703 3.27 1 97.56 87 LEU A O 1
ATOM 671 N N . LEU A 1 88 ? 3.227 3.428 3.037 1 95.75 88 LEU A N 1
ATOM 672 C CA . LEU A 1 88 ? 3.982 2.258 2.604 1 95.75 88 LEU A CA 1
ATOM 673 C C . LEU A 1 88 ? 4.84 2.586 1.388 1 95.75 88 LEU A C 1
ATOM 675 O O . LEU A 1 88 ? 5.996 2.164 1.306 1 95.75 88 LEU A O 1
ATOM 679 N N . GLY A 1 89 ? 4.309 3.27 0.438 1 94.75 89 GLY A N 1
ATOM 680 C CA . GLY A 1 89 ? 5.055 3.648 -0.751 1 94.75 89 GLY A CA 1
ATOM 681 C C . GLY A 1 89 ? 6.293 4.465 -0.444 1 94.75 89 GLY A C 1
ATOM 682 O O . GLY A 1 89 ? 7.383 4.16 -0.937 1 94.75 89 GLY A O 1
ATOM 683 N N . GLY A 1 90 ? 6.105 5.484 0.325 1 97.81 90 GLY A N 1
ATOM 684 C CA . GLY A 1 90 ? 7.234 6.316 0.715 1 97.81 90 GLY A CA 1
ATOM 685 C C . GLY A 1 90 ? 8.273 5.57 1.532 1 97.81 90 GLY A C 1
ATOM 686 O O . GLY A 1 90 ? 9.477 5.723 1.308 1 97.81 90 GLY A O 1
ATOM 687 N N . ILE A 1 91 ? 7.816 4.797 2.447 1 98 91 ILE A N 1
ATOM 688 C CA . ILE A 1 91 ? 8.711 4.035 3.314 1 98 91 ILE A CA 1
ATOM 689 C C . ILE A 1 91 ? 9.516 3.043 2.482 1 98 91 ILE A C 1
ATOM 691 O O . ILE A 1 91 ? 10.727 2.902 2.678 1 98 91 ILE A O 1
ATOM 695 N N . SER A 1 92 ? 8.859 2.369 1.561 1 96.81 92 SER A N 1
ATOM 696 C CA . SER A 1 92 ? 9.555 1.434 0.682 1 96.81 92 SER A CA 1
ATOM 697 C C . SER A 1 92 ? 10.641 2.135 -0.123 1 96.81 92 SER A C 1
ATOM 699 O O . SER A 1 92 ? 11.766 1.637 -0.225 1 96.81 92 SER A O 1
ATOM 701 N N . MET A 1 93 ? 10.352 3.232 -0.69 1 97.62 93 MET A N 1
ATOM 702 C CA . MET A 1 93 ? 11.336 4.016 -1.437 1 97.62 93 MET A CA 1
ATOM 703 C C . MET A 1 93 ? 12.492 4.43 -0.541 1 97.62 93 MET A C 1
ATOM 705 O O . MET A 1 93 ? 13.656 4.289 -0.922 1 97.62 93 MET A O 1
ATOM 709 N N . ALA A 1 94 ? 12.148 4.926 0.611 1 98.69 94 ALA A N 1
ATOM 710 C CA . ALA A 1 94 ? 13.172 5.418 1.531 1 98.69 94 ALA A CA 1
ATOM 711 C C . ALA A 1 94 ? 14.125 4.297 1.944 1 98.69 94 ALA A C 1
ATOM 713 O O . ALA A 1 94 ? 15.344 4.469 1.916 1 98.69 94 ALA A O 1
ATOM 714 N N . LYS A 1 95 ? 13.594 3.189 2.352 1 98 95 LYS A N 1
ATOM 715 C CA . LYS A 1 95 ? 14.414 2.051 2.762 1 98 95 LYS A CA 1
ATOM 716 C C . LYS A 1 95 ? 15.305 1.575 1.62 1 98 95 LYS A C 1
ATOM 718 O O . LYS A 1 95 ? 16.484 1.268 1.83 1 98 95 LYS A O 1
ATOM 723 N N . THR A 1 96 ? 14.742 1.471 0.438 1 97.75 96 THR A N 1
ATOM 724 C CA . THR A 1 96 ? 15.484 1.037 -0.741 1 97.75 96 THR A CA 1
ATOM 725 C C . THR A 1 96 ? 16.641 1.991 -1.035 1 97.75 96 THR A C 1
ATOM 727 O O . THR A 1 96 ? 17.766 1.555 -1.269 1 97.75 96 THR A O 1
ATOM 730 N N . LEU A 1 97 ? 16.359 3.281 -1.051 1 97.81 97 LEU A N 1
ATOM 731 C CA . LEU A 1 97 ? 17.375 4.293 -1.319 1 97.81 97 LEU A CA 1
ATOM 732 C C . LEU A 1 97 ? 18.484 4.258 -0.265 1 97.81 97 LEU A C 1
ATOM 734 O O . LEU A 1 97 ? 19.656 4.316 -0.597 1 97.81 97 LEU A O 1
ATOM 738 N N . ALA A 1 98 ? 18.047 4.207 1.006 1 98 98 ALA A N 1
ATOM 739 C CA . ALA A 1 98 ? 19 4.121 2.105 1 98 98 ALA A CA 1
ATOM 740 C C . ALA A 1 98 ? 19.922 2.918 1.94 1 98 98 ALA A C 1
ATOM 742 O O . ALA A 1 98 ? 21.141 3.029 2.125 1 98 98 ALA A O 1
ATOM 743 N N . SER A 1 99 ? 19.359 1.81 1.57 1 95.81 99 SER A N 1
ATOM 744 C CA . SER A 1 99 ? 20.141 0.593 1.362 1 95.81 99 SER A CA 1
ATOM 745 C C . SER A 1 99 ? 21.078 0.736 0.168 1 95.81 99 SER A C 1
ATOM 747 O O . SER A 1 99 ? 22.266 0.427 0.267 1 95.81 99 SER A O 1
ATOM 749 N N . ALA A 1 100 ? 20.547 1.181 -0.942 1 95.19 100 ALA A N 1
ATOM 750 C CA . ALA A 1 100 ? 21.312 1.292 -2.182 1 95.19 100 ALA A CA 1
ATOM 751 C C . ALA A 1 100 ? 22.484 2.254 -2.018 1 95.19 100 ALA A C 1
ATOM 753 O O . ALA A 1 100 ? 23.562 2.027 -2.57 1 95.19 100 ALA A O 1
ATOM 754 N N . LEU A 1 101 ? 22.266 3.346 -1.208 1 96 101 LEU A N 1
ATOM 755 C CA . LEU A 1 101 ? 23.281 4.391 -1.078 1 96 101 LEU A CA 1
ATOM 756 C C . LEU A 1 101 ? 24.062 4.23 0.221 1 96 101 LEU A C 1
ATOM 758 O O . LEU A 1 101 ? 24.969 5.016 0.506 1 96 101 LEU A O 1
ATOM 762 N N . ASN A 1 102 ? 23.734 3.225 1.008 1 95.25 102 ASN A N 1
ATOM 763 C CA . ASN A 1 102 ? 24.375 2.973 2.293 1 95.25 102 ASN A CA 1
ATOM 764 C C . ASN A 1 102 ? 24.297 4.195 3.207 1 95.25 102 ASN A C 1
ATOM 766 O O . ASN A 1 102 ? 25.312 4.664 3.709 1 95.25 102 ASN A O 1
ATOM 770 N N . LEU A 1 103 ? 23.156 4.688 3.377 1 98 103 LEU A N 1
ATOM 771 C CA . LEU A 1 103 ? 22.938 5.875 4.195 1 98 103 LEU A CA 1
ATOM 772 C C . LEU A 1 103 ? 21.984 5.566 5.352 1 98 103 LEU A C 1
ATOM 774 O O . LEU A 1 103 ? 21.172 4.641 5.262 1 98 103 LEU A O 1
ATOM 778 N N . PRO A 1 104 ? 22.062 6.301 6.461 1 98.44 104 PRO A N 1
ATOM 779 C CA . PRO A 1 104 ? 21.109 6.117 7.559 1 98.44 104 PRO A CA 1
ATOM 780 C C . PRO A 1 104 ? 19.672 6.5 7.172 1 98.44 104 PRO A C 1
ATOM 782 O O . PRO A 1 104 ? 19.484 7.379 6.328 1 98.44 104 PRO A O 1
ATOM 785 N N . LEU A 1 105 ? 18.75 5.82 7.797 1 98.75 105 LEU A N 1
ATOM 786 C CA . LEU A 1 105 ? 17.312 6.062 7.621 1 98.75 105 LEU A CA 1
ATOM 787 C C . LEU A 1 105 ? 16.734 6.766 8.844 1 98.75 105 LEU A C 1
ATOM 789 O O . LEU A 1 105 ? 16.984 6.352 9.977 1 98.75 105 LEU A O 1
ATOM 793 N N . ILE A 1 106 ? 15.961 7.84 8.625 1 98.88 106 ILE A N 1
ATOM 794 C CA . ILE A 1 106 ? 15.375 8.625 9.711 1 98.88 106 ILE A CA 1
ATOM 795 C C . ILE A 1 106 ? 13.859 8.648 9.562 1 98.88 106 ILE A C 1
ATOM 797 O O . ILE A 1 106 ? 13.328 9.305 8.656 1 98.88 106 ILE A O 1
ATOM 801 N N . PRO A 1 107 ? 13.086 7.926 10.398 1 98.75 107 PRO A N 1
ATOM 802 C CA . PRO A 1 107 ? 11.633 8.07 10.391 1 98.75 107 PRO A CA 1
ATOM 803 C C . PRO A 1 107 ? 11.164 9.359 11.07 1 98.75 107 PRO A C 1
ATOM 805 O O . PRO A 1 107 ? 11.664 9.711 12.141 1 98.75 107 PRO A O 1
ATOM 808 N N . ILE A 1 108 ? 10.289 10.07 10.422 1 98.75 108 ILE A N 1
ATOM 809 C CA . ILE A 1 108 ? 9.812 11.336 10.969 1 98.75 108 ILE A CA 1
ATOM 810 C C . ILE A 1 108 ? 8.289 11.289 11.117 1 98.75 108 ILE A C 1
ATOM 812 O O . ILE A 1 108 ? 7.574 10.977 10.164 1 98.75 108 ILE A O 1
ATOM 816 N N . ASN A 1 109 ? 7.789 11.555 12.297 1 98.62 109 ASN A N 1
ATOM 817 C CA . ASN A 1 109 ? 6.363 11.75 12.539 1 98.62 109 ASN A CA 1
ATOM 818 C C . ASN A 1 109 ? 5.816 12.938 11.75 1 98.62 109 ASN A C 1
ATOM 820 O O . ASN A 1 109 ? 6.387 14.031 11.797 1 98.62 109 ASN A O 1
ATOM 824 N N . HIS A 1 110 ? 4.781 12.672 11.078 1 98.38 110 HIS A N 1
ATOM 825 C CA . HIS A 1 110 ? 4.164 13.656 10.195 1 98.38 110 HIS A CA 1
ATOM 826 C C . HIS A 1 110 ? 3.822 14.938 10.961 1 98.38 110 HIS A C 1
ATOM 828 O O . HIS A 1 110 ? 4.043 16.031 10.453 1 98.38 110 HIS A O 1
ATOM 834 N N . LEU A 1 111 ? 3.283 14.844 12.141 1 98.12 111 LEU A N 1
ATOM 835 C CA . LEU A 1 111 ? 2.871 15.992 12.93 1 98.12 111 LEU A CA 1
ATOM 836 C C . LEU A 1 111 ? 4.082 16.781 13.406 1 98.12 111 LEU A C 1
ATOM 838 O O . LEU A 1 111 ? 4.023 18.016 13.516 1 98.12 111 LEU A O 1
ATOM 842 N N . LYS A 1 112 ? 5.176 16.094 13.734 1 98.25 112 LYS A N 1
ATOM 843 C CA . LYS A 1 112 ? 6.418 16.797 14.016 1 98.25 112 LYS A CA 1
ATOM 844 C C . LYS A 1 112 ? 6.844 17.656 12.828 1 98.25 112 LYS A C 1
ATOM 846 O O . LYS A 1 112 ? 7.305 18.781 13.008 1 98.25 112 LYS A O 1
ATOM 851 N N . GLY A 1 113 ? 6.699 17.062 11.641 1 98.25 113 GLY A N 1
ATOM 852 C CA . GLY A 1 113 ? 6.969 17.828 10.445 1 98.25 113 GLY A CA 1
ATOM 853 C C . GLY A 1 113 ? 6.203 19.141 10.391 1 98.25 113 GLY A C 1
ATOM 854 O O . GLY A 1 113 ? 6.785 20.188 10.117 1 98.25 113 GLY A O 1
ATOM 855 N N . HIS A 1 114 ? 4.941 19.047 10.688 1 98.12 114 HIS A N 1
ATOM 856 C CA . HIS A 1 114 ? 4.129 20.25 10.719 1 98.12 114 HIS A CA 1
ATOM 857 C C . HIS A 1 114 ? 4.699 21.281 11.695 1 98.12 114 HIS A C 1
ATOM 859 O O . HIS A 1 114 ? 4.785 22.469 11.375 1 98.12 114 HIS A O 1
ATOM 865 N N . ILE A 1 115 ? 5.098 20.875 12.852 1 97.94 115 ILE A N 1
ATOM 866 C CA . ILE A 1 115 ? 5.672 21.781 13.836 1 97.94 115 ILE A CA 1
ATOM 867 C C . ILE A 1 115 ? 6.938 22.422 13.273 1 97.94 115 ILE A C 1
ATOM 869 O O . ILE A 1 115 ? 7.113 23.641 13.359 1 97.94 115 ILE A O 1
ATOM 873 N N . TYR A 1 116 ? 7.73 21.672 12.617 1 98.12 116 TYR A N 1
ATOM 874 C CA . TYR A 1 116 ? 9.008 22.156 12.102 1 98.12 116 TYR A CA 1
ATOM 875 C C . TYR A 1 116 ? 8.797 23.094 10.914 1 98.12 116 TYR A C 1
ATOM 877 O O . TYR A 1 116 ? 9.711 23.812 10.516 1 98.12 116 TYR A O 1
ATOM 885 N N . SER A 1 117 ? 7.621 23.062 10.32 1 97.81 117 SER A N 1
ATOM 886 C CA . SER A 1 117 ? 7.336 24 9.242 1 97.81 117 SER A CA 1
ATOM 887 C C . SER A 1 117 ? 7.402 25.453 9.727 1 97.81 117 SER A C 1
ATOM 889 O O . SER A 1 117 ? 7.52 26.375 8.922 1 97.81 117 SER A O 1
ATOM 891 N N . LEU A 1 118 ? 7.352 25.719 11.039 1 97.62 118 LEU A N 1
ATOM 892 C CA . LEU A 1 118 ? 7.488 27.047 11.633 1 97.62 118 LEU A CA 1
ATOM 893 C C . LEU A 1 118 ? 8.938 27.516 11.586 1 97.62 118 LEU A C 1
ATOM 895 O O . LEU A 1 118 ? 9.219 28.703 11.727 1 97.62 118 LEU A O 1
ATOM 899 N N . PHE A 1 119 ? 9.875 26.547 11.414 1 97.69 119 PHE A N 1
ATOM 900 C CA . PHE A 1 119 ? 11.289 26.844 11.609 1 97.69 119 PHE A CA 1
ATOM 901 C C . PHE A 1 119 ? 12.109 26.359 10.422 1 97.69 119 PHE A C 1
ATOM 903 O O . PHE A 1 119 ? 13.172 25.766 10.594 1 97.69 119 PHE A O 1
ATOM 910 N N . LEU A 1 120 ? 11.664 26.531 9.227 1 97.19 120 LEU A N 1
ATOM 911 C CA . LEU A 1 120 ? 12.266 25.984 8.023 1 97.19 120 LEU A CA 1
ATOM 912 C C . LEU A 1 120 ? 13.672 26.531 7.82 1 97.19 120 LEU A C 1
ATOM 914 O O . LEU A 1 120 ? 14.562 25.828 7.352 1 97.19 120 LEU A O 1
ATOM 918 N N . GLU A 1 121 ? 13.914 27.766 8.234 1 95.12 121 GLU A N 1
ATOM 919 C CA . GLU A 1 121 ? 15.195 28.406 7.949 1 95.12 121 GLU A CA 1
ATOM 920 C C . GLU A 1 121 ? 15.852 28.906 9.234 1 95.12 121 GLU A C 1
ATOM 922 O O . GLU A 1 121 ? 16.703 29.797 9.188 1 95.12 121 GLU A O 1
ATOM 927 N N . GLU A 1 122 ? 15.375 28.391 10.344 1 96 122 GLU A N 1
ATOM 928 C CA . GLU A 1 122 ? 15.914 28.812 11.625 1 96 122 GLU A CA 1
ATOM 929 C C . GLU A 1 122 ? 15.867 27.688 12.656 1 96 122 GLU A C 1
ATOM 931 O O . GLU A 1 122 ? 15.195 26.672 12.445 1 96 122 GLU A O 1
ATOM 936 N N . LYS A 1 123 ? 16.578 27.891 13.672 1 94.44 123 LYS A N 1
ATOM 937 C CA . LYS A 1 123 ? 16.594 26.906 14.75 1 94.44 123 LYS A CA 1
ATOM 938 C C . LYS A 1 123 ? 15.234 26.859 15.461 1 94.44 123 LYS A C 1
ATOM 940 O O . LYS A 1 123 ? 14.578 27.891 15.625 1 94.44 123 LYS A O 1
ATOM 945 N N . ILE A 1 124 ? 14.914 25.734 15.914 1 95.31 124 ILE A N 1
ATOM 946 C CA . ILE A 1 124 ? 13.641 25.547 16.609 1 95.31 124 ILE A CA 1
ATOM 947 C C . ILE A 1 124 ? 13.656 26.312 17.922 1 95.31 124 ILE A C 1
ATOM 949 O O . ILE A 1 124 ? 14.672 26.359 18.625 1 95.31 124 ILE A O 1
ATOM 953 N N . SER A 1 125 ? 12.57 26.953 18.172 1 95.38 125 SER A N 1
ATOM 954 C CA . SER A 1 125 ? 12.375 27.641 19.438 1 95.38 125 SER A CA 1
ATOM 955 C C . SER A 1 125 ? 11.359 26.922 20.312 1 95.38 125 SER A C 1
ATOM 957 O O . SER A 1 125 ? 10.219 26.703 19.906 1 95.38 125 SER A O 1
ATOM 959 N N . LEU A 1 126 ? 11.781 26.609 21.531 1 96.5 126 LEU A N 1
ATOM 960 C CA . LEU A 1 126 ? 10.953 25.844 22.453 1 96.5 126 LEU A CA 1
ATOM 961 C C . LEU A 1 126 ? 10.086 26.781 23.297 1 96.5 126 LEU A C 1
ATOM 963 O O . LEU A 1 126 ? 9.898 27.953 22.938 1 96.5 126 LEU A O 1
ATOM 967 N N . ASP A 1 127 ? 9.375 26.25 24.219 1 97 127 ASP A N 1
ATOM 968 C CA . ASP A 1 127 ? 8.508 27 25.141 1 97 127 ASP A CA 1
ATOM 969 C C . ASP A 1 127 ? 7.469 27.797 24.359 1 97 127 ASP A C 1
ATOM 971 O O . ASP A 1 127 ? 7.461 29.031 24.422 1 97 127 ASP A O 1
ATOM 975 N N . ARG A 1 128 ? 6.562 27.141 23.766 1 97.81 128 ARG A N 1
ATOM 976 C CA . ARG A 1 128 ? 5.547 27.797 22.953 1 97.81 128 ARG A CA 1
ATOM 977 C C . ARG A 1 128 ? 4.293 26.938 22.828 1 97.81 128 ARG A C 1
ATOM 979 O O . ARG A 1 128 ? 4.371 25.719 22.859 1 97.81 128 ARG A O 1
ATOM 986 N N . GLY A 1 129 ? 3.188 27.609 22.75 1 98.44 129 GLY A N 1
ATOM 987 C CA . GLY A 1 129 ? 1.965 26.922 22.359 1 98.44 129 GLY A CA 1
ATOM 988 C C . GLY A 1 129 ? 1.85 26.734 20.859 1 98.44 129 GLY A C 1
ATOM 989 O O . GLY A 1 129 ? 2.412 27.5 20.078 1 98.44 129 GLY A O 1
ATOM 990 N N . ILE A 1 130 ? 1.166 25.656 20.453 1 98.56 130 ILE A N 1
ATOM 991 C CA . ILE A 1 130 ? 0.996 25.375 19.031 1 98.56 130 ILE A CA 1
ATOM 992 C C . ILE A 1 130 ? -0.438 24.922 18.766 1 98.56 130 ILE A C 1
ATOM 994 O O . ILE A 1 130 ? -0.949 24.031 19.438 1 98.56 130 ILE A O 1
ATOM 998 N N . LEU A 1 131 ? -1.069 25.578 17.875 1 98.69 131 LEU A N 1
ATOM 999 C CA . LEU A 1 131 ? -2.311 25.062 17.312 1 98.69 131 LEU A CA 1
ATOM 1000 C C . LEU A 1 131 ? -2.037 24.266 16.047 1 98.69 131 LEU A C 1
ATOM 1002 O O . LEU A 1 131 ? -1.41 24.766 15.109 1 98.69 131 LEU A O 1
ATOM 1006 N N . LEU A 1 132 ? -2.371 23.031 16.016 1 98.38 132 LEU A N 1
ATOM 1007 C CA . LEU A 1 132 ? -2.248 22.156 14.852 1 98.38 132 LEU A CA 1
ATOM 1008 C C . LEU A 1 132 ? -3.621 21.797 14.297 1 98.38 132 LEU A C 1
ATOM 1010 O O . LEU A 1 132 ? -4.395 21.094 14.945 1 98.38 132 LEU A O 1
ATOM 1014 N N . VAL A 1 133 ? -3.941 22.312 13.133 1 98.25 133 VAL A N 1
ATOM 1015 C CA . VAL A 1 133 ? -5.207 22.016 12.469 1 98.25 133 VAL A CA 1
ATOM 1016 C C . VAL A 1 133 ? -4.938 21.469 11.07 1 98.25 133 VAL A C 1
ATOM 1018 O O . VAL A 1 133 ? -4.488 22.188 10.188 1 98.25 133 VAL A O 1
ATOM 1021 N N . SER A 1 134 ? -5.199 20.234 10.883 1 96.19 134 SER A N 1
ATOM 1022 C CA . SER A 1 134 ? -5.016 19.562 9.609 1 96.19 134 SER A CA 1
ATOM 1023 C C . SER A 1 134 ? -6.277 18.797 9.195 1 96.19 134 SER A C 1
ATOM 1025 O O . SER A 1 134 ? -7.336 18.984 9.797 1 96.19 134 SER A O 1
ATOM 1027 N N . GLY A 1 135 ? -6.172 18.125 8.094 1 93.31 135 GLY A N 1
ATOM 1028 C CA . GLY A 1 135 ? -7.293 17.297 7.68 1 93.31 135 GLY A CA 1
ATOM 1029 C C . GLY A 1 135 ? -7.656 16.234 8.695 1 93.31 135 GLY A C 1
ATOM 1030 O O . GLY A 1 135 ? -8.82 15.867 8.82 1 93.31 135 GLY A O 1
ATOM 1031 N N . GLY A 1 136 ? -6.688 15.773 9.453 1 94.06 136 GLY A N 1
ATOM 1032 C CA . GLY A 1 136 ? -6.938 14.664 10.359 1 94.06 136 GLY A CA 1
ATOM 1033 C C . GLY A 1 136 ? -6.766 15.039 11.82 1 94.06 136 GLY A C 1
ATOM 1034 O O . GLY A 1 136 ? -7.082 14.242 12.711 1 94.06 136 GLY A O 1
ATOM 1035 N N . HIS A 1 137 ? -6.359 16.234 12.016 1 96.38 137 HIS A N 1
ATOM 1036 C CA . HIS A 1 137 ? -6.012 16.578 13.391 1 96.38 137 HIS A CA 1
ATOM 1037 C C . HIS A 1 137 ? -6.469 17.984 13.742 1 96.38 137 HIS A C 1
ATOM 1039 O O . HIS A 1 137 ? -6.426 18.891 12.898 1 96.38 137 HIS A O 1
ATOM 1045 N N . THR A 1 138 ? -6.922 18.156 14.898 1 98.31 138 THR A N 1
ATOM 1046 C CA . THR A 1 138 ? -7.152 19.422 15.594 1 98.31 138 THR A CA 1
ATOM 1047 C C . THR A 1 138 ? -6.699 19.328 17.047 1 98.31 138 THR A C 1
ATOM 1049 O O . THR A 1 138 ? -7.328 18.641 17.859 1 98.31 138 THR A O 1
ATOM 1052 N N . MET A 1 139 ? -5.625 19.984 17.328 1 98.19 139 MET A N 1
ATOM 1053 C CA . MET A 1 139 ? -5.09 19.875 18.672 1 98.19 139 MET A CA 1
ATOM 1054 C C . MET A 1 139 ? -4.32 21.141 19.062 1 98.19 139 MET A C 1
ATOM 1056 O O . MET A 1 139 ? -3.887 21.891 18.203 1 98.19 139 MET A O 1
ATOM 1060 N N . VAL A 1 140 ? -4.289 21.391 20.312 1 98.69 140 VAL A N 1
ATOM 1061 C CA . VAL A 1 140 ? -3.436 22.406 20.906 1 98.69 140 VAL A CA 1
ATOM 1062 C C . VAL A 1 140 ? -2.34 21.75 21.75 1 98.69 140 VAL A C 1
ATOM 1064 O O . VAL A 1 140 ? -2.621 20.891 22.578 1 98.69 140 VAL A O 1
ATOM 1067 N N . LEU A 1 141 ? -1.139 22.172 21.422 1 98.62 141 LEU A N 1
ATOM 1068 C CA . LEU A 1 141 ? 0.018 21.562 22.062 1 98.62 141 LEU A CA 1
ATOM 1069 C C . LEU A 1 141 ? 0.831 22.609 22.828 1 98.62 141 LEU A C 1
ATOM 1071 O O . LEU A 1 141 ? 0.808 23.797 22.469 1 98.62 141 LEU A O 1
ATOM 1075 N N . TYR A 1 142 ? 1.397 22.188 23.875 1 98.5 142 TYR A N 1
ATOM 1076 C CA . TYR A 1 142 ? 2.449 22.953 24.531 1 98.5 142 TYR A CA 1
ATOM 1077 C C . TYR A 1 142 ? 3.812 22.312 24.312 1 98.5 142 TYR A C 1
ATOM 1079 O O . TYR A 1 142 ? 4.066 21.203 24.781 1 98.5 142 TYR A O 1
ATOM 1087 N N . LEU A 1 143 ? 4.625 22.953 23.453 1 98.25 143 LEU A N 1
ATOM 1088 C CA . LEU A 1 143 ? 6.016 22.562 23.266 1 98.25 143 LEU A CA 1
ATOM 1089 C C . LEU A 1 143 ? 6.887 23.125 24.391 1 98.25 143 LEU A C 1
ATOM 1091 O O . LEU A 1 143 ? 7.254 24.297 24.375 1 98.25 143 LEU A O 1
ATOM 1095 N N . LYS A 1 144 ? 7.316 22.266 25.297 1 97.75 144 LYS A N 1
ATOM 1096 C CA . LYS A 1 144 ? 7.996 22.688 26.531 1 97.75 144 LYS A CA 1
ATOM 1097 C C . LYS A 1 144 ? 9.477 22.969 26.266 1 97.75 144 LYS A C 1
ATOM 1099 O O . LYS A 1 144 ? 9.984 22.688 25.188 1 97.75 144 LYS A O 1
ATOM 1104 N N . ASP A 1 145 ? 10.156 23.5 27.297 1 96.44 145 ASP A N 1
ATOM 1105 C CA . ASP A 1 145 ? 11.562 23.875 27.203 1 96.44 145 ASP A CA 1
ATOM 1106 C C . ASP A 1 145 ? 12.453 22.641 27.047 1 96.44 145 ASP A C 1
ATOM 1108 O O . ASP A 1 145 ? 13.57 22.734 26.531 1 96.44 145 ASP A O 1
ATOM 1112 N N . ASP A 1 146 ? 12.008 21.547 27.438 1 96.44 146 ASP A N 1
ATOM 1113 C CA . ASP A 1 146 ? 12.789 20.312 27.359 1 96.44 146 ASP A CA 1
ATOM 1114 C C . ASP A 1 146 ? 12.445 19.531 26.109 1 96.44 146 ASP A C 1
ATOM 1116 O O . ASP A 1 146 ? 12.766 18.344 26 1 96.44 146 ASP A O 1
ATOM 1120 N N . ALA A 1 147 ? 11.633 20.094 25.188 1 96.06 147 ALA A N 1
ATOM 1121 C CA . ALA A 1 147 ? 11.297 19.562 23.875 1 96.06 147 ALA A CA 1
ATOM 1122 C C . ALA A 1 147 ? 10.203 18.5 23.969 1 96.06 147 ALA A C 1
ATOM 1124 O O . ALA A 1 147 ? 9.883 17.828 22.984 1 96.06 147 ALA A O 1
ATOM 1125 N N . ASN A 1 148 ? 9.609 18.438 25.188 1 97.62 148 ASN A N 1
ATOM 1126 C CA . ASN A 1 148 ? 8.438 17.578 25.328 1 97.62 148 ASN A CA 1
ATOM 1127 C C . ASN A 1 148 ? 7.168 18.281 24.859 1 97.62 148 ASN A C 1
ATOM 1129 O O . ASN A 1 148 ? 7.055 19.5 24.953 1 97.62 148 ASN A O 1
ATOM 1133 N N . LEU A 1 149 ? 6.297 17.422 24.344 1 97.75 149 LEU A N 1
ATOM 1134 C CA . LEU A 1 149 ? 5.008 17.922 23.875 1 97.75 149 LEU A CA 1
ATOM 1135 C C . LEU A 1 149 ? 3.891 17.516 24.844 1 97.75 149 LEU A C 1
ATOM 1137 O O . LEU A 1 149 ? 3.77 16.344 25.203 1 97.75 149 LEU A O 1
ATOM 1141 N N . GLU A 1 150 ? 3.182 18.484 25.25 1 97.88 150 GLU A N 1
ATOM 1142 C CA . GLU A 1 150 ? 1.994 18.25 26.062 1 97.88 150 GLU A CA 1
ATOM 1143 C C . GLU A 1 150 ? 0.719 18.547 25.281 1 97.88 150 GLU A C 1
ATOM 1145 O O . GLU A 1 150 ? 0.575 19.641 24.719 1 97.88 150 GLU A O 1
ATOM 1150 N N . LEU A 1 151 ? -0.147 17.594 25.219 1 97.94 151 LEU A N 1
ATOM 1151 C CA . LEU A 1 151 ? -1.44 17.781 24.578 1 97.94 151 LEU A CA 1
ATOM 1152 C C . LEU A 1 151 ? -2.398 18.547 25.484 1 97.94 151 LEU A C 1
ATOM 1154 O O . LEU A 1 151 ? -2.746 18.062 26.578 1 97.94 151 LEU A O 1
ATOM 1158 N N . LEU A 1 152 ? -2.83 19.719 25.094 1 98.19 152 LEU A N 1
ATOM 1159 C CA . LEU A 1 152 ? -3.707 20.547 25.906 1 98.19 152 LEU A CA 1
ATOM 1160 C C . LEU A 1 152 ? -5.168 20.328 25.531 1 98.19 152 LEU A C 1
ATOM 1162 O O . LEU A 1 152 ? -6.047 20.359 26.391 1 98.19 152 LEU A O 1
ATOM 1166 N N . ALA A 1 153 ? -5.434 20.203 24.281 1 98.25 153 ALA A N 1
ATOM 1167 C CA . ALA A 1 153 ? -6.781 19.984 23.766 1 98.25 153 ALA A CA 1
ATOM 1168 C C . ALA A 1 153 ? -6.742 19.219 22.438 1 98.25 153 ALA A C 1
ATOM 1170 O O . ALA A 1 153 ? -5.777 19.328 21.688 1 98.25 153 ALA A O 1
ATOM 1171 N N . SER A 1 154 ? -7.715 18.469 22.141 1 98.12 154 SER A N 1
ATOM 1172 C CA . SER A 1 154 ? -7.867 17.75 20.891 1 98.12 154 SER A CA 1
ATOM 1173 C C . SER A 1 154 ? -9.336 17.578 20.516 1 98.12 154 SER A C 1
ATOM 1175 O O . SER A 1 154 ? -10.219 17.828 21.344 1 98.12 154 SER A O 1
ATOM 1177 N N . THR A 1 155 ? -9.539 17.219 19.359 1 97.69 155 THR A N 1
ATOM 1178 C CA . THR A 1 155 ? -10.914 16.984 18.938 1 97.69 155 THR A CA 1
ATOM 1179 C C . THR A 1 155 ? -11.367 15.586 19.359 1 97.69 155 THR A C 1
ATOM 1181 O O . THR A 1 155 ? -10.578 14.641 19.344 1 97.69 155 THR A O 1
ATOM 1184 N N . ASN A 1 156 ? -12.586 15.484 19.703 1 95.81 156 ASN A N 1
ATOM 1185 C CA . ASN A 1 156 ? -13.188 14.219 20.109 1 95.81 156 ASN A CA 1
ATOM 1186 C C . ASN A 1 156 ? -13.742 13.453 18.922 1 95.81 156 ASN A C 1
ATOM 1188 O O . ASN A 1 156 ? -14.023 12.258 19.016 1 95.81 156 ASN A O 1
ATOM 1192 N N . ASP A 1 157 ? -13.93 14.094 17.859 1 96.12 157 ASP A N 1
ATOM 1193 C CA . ASP A 1 157 ? -14.562 13.492 16.703 1 96.12 157 ASP A CA 1
ATOM 1194 C C . ASP A 1 157 ? -13.867 13.93 15.406 1 96.12 157 ASP A C 1
ATOM 1196 O O . ASP A 1 157 ? -12.688 13.641 15.203 1 96.12 157 ASP A O 1
ATOM 1200 N N . ASP A 1 158 ? -14.523 14.852 14.633 1 95.56 158 ASP A N 1
ATOM 1201 C CA . ASP A 1 158 ? -13.945 15.281 13.359 1 95.56 158 ASP A CA 1
ATOM 1202 C C . ASP A 1 158 ? -12.961 16.438 13.562 1 95.56 158 ASP A C 1
ATOM 1204 O O . ASP A 1 158 ? -13.039 17.156 14.562 1 95.56 158 ASP A O 1
ATOM 1208 N N . SER A 1 159 ? -12.039 16.469 12.672 1 97.75 159 SER A N 1
ATOM 1209 C CA . SER A 1 159 ? -11.086 17.578 12.727 1 97.75 159 SER A CA 1
ATOM 1210 C C . SER A 1 159 ? -11.641 18.812 12.031 1 97.75 159 SER A C 1
ATOM 1212 O O . SER A 1 159 ? -12.648 18.734 11.328 1 97.75 159 SER A O 1
ATOM 1214 N N . PHE A 1 160 ? -10.984 19.984 12.367 1 98.06 160 PHE A N 1
ATOM 1215 C CA . PHE A 1 160 ? -11.289 21.266 11.734 1 98.06 160 PHE A CA 1
ATOM 1216 C C . PHE A 1 160 ? -11.211 21.156 10.219 1 98.06 160 PHE A C 1
ATOM 1218 O O . PHE A 1 160 ? -12.172 21.469 9.516 1 98.06 160 PHE A O 1
ATOM 1225 N N . GLY A 1 161 ? -10.125 20.578 9.656 1 97.06 161 GLY A N 1
ATOM 1226 C CA . GLY A 1 161 ? -9.938 20.438 8.219 1 97.06 161 GLY A CA 1
ATOM 1227 C C . GLY A 1 161 ? -10.938 19.484 7.578 1 97.06 161 GLY A C 1
ATOM 1228 O O . GLY A 1 161 ? -11.5 19.797 6.527 1 97.06 161 GLY A O 1
ATOM 1229 N N . GLU A 1 162 ? -11.172 18.375 8.164 1 96.06 162 GLU A N 1
ATOM 1230 C CA . GLU A 1 162 ? -12.102 17.391 7.641 1 96.06 162 GLU A CA 1
ATOM 1231 C C . GLU A 1 162 ? -13.523 17.953 7.566 1 96.06 162 GLU A C 1
ATOM 1233 O O . GLU A 1 162 ? -14.273 17.625 6.652 1 96.06 162 GLU A O 1
ATOM 1238 N N . SER A 1 163 ? -13.883 18.75 8.523 1 97.81 163 SER A N 1
ATOM 1239 C CA . SER A 1 163 ? -15.219 19.312 8.539 1 97.81 163 SER A CA 1
ATOM 1240 C C . SER A 1 163 ? -15.453 20.219 7.324 1 97.81 163 SER A C 1
ATOM 1242 O O . SER A 1 163 ? -16.562 20.25 6.777 1 97.81 163 SER A O 1
ATOM 1244 N N . PHE A 1 164 ? -14.43 20.969 6.973 1 97.81 164 PHE A N 1
ATOM 1245 C CA . PHE A 1 164 ? -14.539 21.781 5.766 1 97.81 164 PHE A CA 1
ATOM 1246 C C . PHE A 1 164 ? -14.766 20.906 4.543 1 97.81 164 PHE A C 1
ATOM 1248 O O . PHE A 1 164 ? -15.602 21.219 3.688 1 97.81 164 PHE A O 1
ATOM 1255 N N . ASP A 1 165 ? -14.039 19.797 4.469 1 96.19 165 ASP A N 1
ATOM 1256 C CA . ASP A 1 165 ? -14.18 18.875 3.352 1 96.19 165 ASP A CA 1
ATOM 1257 C C . ASP A 1 165 ? -15.586 18.281 3.297 1 96.19 165 ASP A C 1
ATOM 1259 O O . ASP A 1 165 ? -16.172 18.156 2.219 1 96.19 165 ASP A O 1
ATOM 1263 N N . LYS A 1 166 ? -16.125 17.906 4.406 1 96.62 166 LYS A N 1
ATOM 1264 C CA . LYS A 1 166 ? -17.453 17.312 4.473 1 96.62 166 LYS A CA 1
ATOM 1265 C C . LYS A 1 166 ? -18.531 18.312 4.062 1 96.62 166 LYS A C 1
ATOM 1267 O O . LYS A 1 166 ? -19.469 17.969 3.35 1 96.62 166 LYS A O 1
ATOM 1272 N N . VAL A 1 167 ? -18.406 19.469 4.543 1 97.69 167 VAL A N 1
ATOM 1273 C CA . VAL A 1 167 ? -19.375 20.5 4.23 1 97.69 167 VAL A CA 1
ATOM 1274 C C . VAL A 1 167 ? -19.359 20.797 2.732 1 97.69 167 VAL A C 1
ATOM 1276 O O . VAL A 1 167 ? -20.406 20.953 2.104 1 97.69 167 VAL A O 1
ATOM 1279 N N . ALA A 1 168 ? -18.125 20.922 2.195 1 97.06 168 ALA A N 1
ATOM 1280 C CA . ALA A 1 168 ? -18.016 21.109 0.751 1 97.06 168 ALA A CA 1
ATOM 1281 C C . ALA A 1 168 ? -18.703 19.969 -0.002 1 97.06 168 ALA A C 1
ATOM 1283 O O . ALA A 1 168 ? -19.453 20.219 -0.947 1 97.06 168 ALA A O 1
ATOM 1284 N N . LYS A 1 169 ? -18.531 18.797 0.412 1 95.38 169 LYS A N 1
ATOM 1285 C CA . LYS A 1 169 ? -19.109 17.625 -0.229 1 95.38 169 LYS A CA 1
ATOM 1286 C C . LYS A 1 169 ? -20.641 17.656 -0.135 1 95.38 169 LYS A C 1
ATOM 1288 O O . LYS A 1 169 ? -21.328 17.328 -1.103 1 95.38 169 LYS A O 1
ATOM 1293 N N . MET A 1 170 ? -21.172 18.078 0.976 1 95.75 170 MET A N 1
ATOM 1294 C CA . MET A 1 170 ? -22.609 18.156 1.188 1 95.75 170 MET A CA 1
ATOM 1295 C C . MET A 1 170 ? -23.25 19.125 0.194 1 95.75 170 MET A C 1
ATOM 1297 O O . MET A 1 170 ? -24.438 18.969 -0.145 1 95.75 170 MET A O 1
ATOM 1301 N N . MET A 1 171 ? -22.516 20.047 -0.222 1 95.88 171 MET A N 1
ATOM 1302 C CA . MET A 1 171 ? -23.062 21.062 -1.125 1 95.88 171 MET A CA 1
ATOM 1303 C C . MET A 1 171 ? -22.625 20.781 -2.564 1 95.88 171 MET A C 1
ATOM 1305 O O . MET A 1 171 ? -22.719 21.672 -3.42 1 95.88 171 MET A O 1
ATOM 1309 N N . ASN A 1 172 ? -22.078 19.578 -2.742 1 92.62 172 ASN A N 1
ATOM 1310 C CA . ASN A 1 172 ? -21.656 19.109 -4.059 1 92.62 172 ASN A CA 1
ATOM 1311 C C . ASN A 1 172 ? -20.578 20 -4.652 1 92.62 172 ASN A C 1
ATOM 1313 O O . ASN A 1 172 ? -20.641 20.375 -5.824 1 92.62 172 ASN A O 1
ATOM 1317 N N . LEU A 1 173 ? -19.781 20.344 -3.693 1 92.62 173 LEU A N 1
ATOM 1318 C CA . LEU A 1 173 ? -18.625 21.109 -4.121 1 92.62 173 LEU A CA 1
ATOM 1319 C C . LEU A 1 173 ? -17.391 20.219 -4.262 1 92.62 173 LEU A C 1
ATOM 1321 O O . LEU A 1 173 ? -17.453 19.031 -3.924 1 92.62 173 LEU A O 1
ATOM 1325 N N . GLY A 1 174 ? -16.328 20.531 -4.773 1 89.06 174 GLY A N 1
ATOM 1326 C CA . GLY A 1 174 ? -15.156 19.734 -5.066 1 89.06 174 GLY A CA 1
ATOM 1327 C C . GLY A 1 174 ? -14.211 19.609 -3.885 1 89.06 174 GLY A C 1
ATOM 1328 O O . GLY A 1 174 ? -14.625 19.75 -2.732 1 89.06 174 GLY A O 1
ATOM 1329 N N . TYR A 1 175 ? -13.109 19.141 -3.951 1 92.5 175 TYR A N 1
ATOM 1330 C CA . TYR A 1 175 ? -12.008 18.922 -3.021 1 92.5 175 TYR A CA 1
ATOM 1331 C C . TYR A 1 175 ? -10.75 19.656 -3.467 1 92.5 175 TYR A C 1
ATOM 1333 O O . TYR A 1 175 ? -10.469 19.75 -4.664 1 92.5 175 TYR A O 1
ATOM 1341 N N . PRO A 1 176 ? -10.039 20.203 -2.471 1 93.81 176 PRO A N 1
ATOM 1342 C CA . PRO A 1 176 ? -10.188 20.188 -1.014 1 93.81 176 PRO A CA 1
ATOM 1343 C C . PRO A 1 176 ? -11.203 21.203 -0.511 1 93.81 176 PRO A C 1
ATOM 1345 O O . PRO A 1 176 ? -11.234 22.344 -0.99 1 93.81 176 PRO A O 1
ATOM 1348 N N . GLY A 1 177 ? -11.93 20.906 0.444 1 96.25 177 GLY A N 1
ATOM 1349 C CA . GLY A 1 177 ? -13.039 21.703 0.921 1 96.25 177 GLY A CA 1
ATOM 1350 C C . GLY A 1 177 ? -12.602 22.984 1.614 1 96.25 177 GLY A C 1
ATOM 1351 O O . GLY A 1 177 ? -13.328 23.984 1.614 1 96.25 177 GLY A O 1
ATOM 1352 N N . GLY A 1 178 ? -11.383 23 2.199 1 96.12 178 GLY A N 1
ATOM 1353 C CA . GLY A 1 178 ? -10.891 24.172 2.92 1 96.12 178 GLY A CA 1
ATOM 1354 C C . GLY A 1 178 ? -10.914 25.438 2.09 1 96.12 178 GLY A C 1
ATOM 1355 O O . GLY A 1 178 ? -11.609 26.406 2.438 1 96.12 178 GLY A O 1
ATOM 1356 N N . VAL A 1 179 ? -10.281 25.359 0.953 1 94.38 179 VAL A N 1
ATOM 1357 C CA . VAL A 1 179 ? -10.141 26.516 0.079 1 94.38 179 VAL A CA 1
ATOM 1358 C C . VAL A 1 179 ? -11.492 26.844 -0.559 1 94.38 179 VAL A C 1
ATOM 1360 O O . VAL A 1 179 ? -11.859 28.016 -0.685 1 94.38 179 VAL A O 1
ATOM 1363 N N . ILE A 1 180 ? -12.25 25.875 -0.854 1 96.31 180 ILE A N 1
ATOM 1364 C CA . ILE A 1 180 ? -13.531 26.047 -1.531 1 96.31 180 ILE A CA 1
ATOM 1365 C C . ILE A 1 180 ? -14.508 26.766 -0.607 1 96.31 180 ILE A C 1
ATOM 1367 O O . ILE A 1 180 ? -15.141 27.75 -1.003 1 96.31 180 ILE A O 1
ATOM 1371 N N . ILE A 1 181 ? -14.617 26.328 0.557 1 98.06 181 ILE A N 1
ATOM 1372 C CA . ILE A 1 181 ? -15.547 26.891 1.525 1 98.06 181 ILE A CA 1
ATOM 1373 C C . ILE A 1 181 ? -15.117 28.312 1.882 1 98.06 181 ILE A C 1
ATOM 1375 O O . ILE A 1 181 ? -15.945 29.219 1.975 1 98.06 181 ILE A O 1
ATOM 1379 N N . GLU A 1 182 ? -13.828 28.484 2.117 1 97.94 182 GLU A N 1
ATOM 1380 C CA . GLU A 1 182 ? -13.312 29.797 2.441 1 97.94 182 GLU A CA 1
ATOM 1381 C C . GLU A 1 182 ? -13.656 30.812 1.352 1 97.94 182 GLU A C 1
ATOM 1383 O O . GLU A 1 182 ? -14.102 31.922 1.646 1 97.94 182 GLU A O 1
ATOM 1388 N N . ASN A 1 183 ? -13.445 30.438 0.118 1 97.5 183 ASN A N 1
ATOM 1389 C CA . ASN A 1 183 ? -13.719 31.328 -1.009 1 97.5 183 ASN A CA 1
ATOM 1390 C C . ASN A 1 183 ? -15.211 31.594 -1.161 1 97.5 183 ASN A C 1
ATOM 1392 O O . ASN A 1 183 ? -15.617 32.719 -1.464 1 97.5 183 ASN A O 1
ATOM 1396 N N . LEU A 1 184 ? -15.961 30.625 -0.991 1 97.69 184 LEU A N 1
ATOM 1397 C CA . LEU A 1 184 ? -17.406 30.75 -1.101 1 97.69 184 LEU A CA 1
ATOM 1398 C C . LEU A 1 184 ? -17.953 31.656 -0.003 1 97.69 184 LEU A C 1
ATOM 1400 O O . LEU A 1 184 ? -18.875 32.469 -0.245 1 97.69 184 LEU A O 1
ATOM 1404 N N . ALA A 1 185 ? -17.453 31.516 1.161 1 98.12 185 ALA A N 1
ATOM 1405 C CA . ALA A 1 185 ? -17.891 32.281 2.324 1 98.12 185 ALA A CA 1
ATOM 1406 C C . ALA A 1 185 ? -17.734 33.781 2.084 1 98.12 185 ALA A C 1
ATOM 1408 O O . ALA A 1 185 ? -18.531 34.594 2.574 1 98.12 185 ALA A O 1
ATOM 1409 N N . LYS A 1 186 ? -16.766 34.219 1.322 1 97.25 186 LYS A N 1
ATOM 1410 C CA . LYS A 1 186 ? -16.484 35.625 1.033 1 97.25 186 LYS A CA 1
ATOM 1411 C C . LYS A 1 186 ? -17.609 36.25 0.22 1 97.25 186 LYS A C 1
ATOM 1413 O O . LYS A 1 186 ? -17.766 37.469 0.194 1 97.25 186 LYS A O 1
ATOM 1418 N N . ASN A 1 187 ? -18.422 35.469 -0.386 1 97.25 187 ASN A N 1
ATOM 1419 C CA . ASN A 1 187 ? -19.469 35.938 -1.284 1 97.25 187 ASN A CA 1
ATOM 1420 C C . ASN A 1 187 ? -20.797 36.094 -0.56 1 97.25 187 ASN A C 1
ATOM 1422 O O . ASN A 1 187 ? -21.797 36.531 -1.157 1 97.25 187 ASN A O 1
ATOM 1426 N N . ALA A 1 188 ? -20.797 35.75 0.655 1 97.5 188 ALA A N 1
ATOM 1427 C CA . ALA A 1 188 ? -22.047 35.875 1.407 1 97.5 188 ALA A CA 1
ATOM 1428 C C . ALA A 1 188 ? -22.453 37.344 1.504 1 97.5 188 ALA A C 1
ATOM 1430 O O . ALA A 1 188 ? -21.625 38.219 1.8 1 97.5 188 ALA A O 1
ATOM 1431 N N . LYS A 1 189 ? -23.766 37.656 1.308 1 96.88 189 LYS A N 1
ATOM 1432 C CA . LYS A 1 189 ? -24.266 39.031 1.265 1 96.88 189 LYS A CA 1
ATOM 1433 C C . LYS A 1 189 ? -25.125 39.344 2.484 1 96.88 189 LYS A C 1
ATOM 1435 O O . LYS A 1 189 ? -24.906 40.344 3.168 1 96.88 189 LYS A O 1
ATOM 1440 N N . LEU A 1 190 ? -26.062 38.5 2.766 1 95.25 190 LEU A N 1
ATOM 1441 C CA . LEU A 1 190 ? -27.047 38.75 3.807 1 95.25 190 LEU A CA 1
ATOM 1442 C C . LEU A 1 190 ? -26.484 38.438 5.184 1 95.25 190 LEU A C 1
ATOM 1444 O O . LEU A 1 190 ? -26.641 39.188 6.129 1 95.25 190 LEU A O 1
ATOM 1448 N N . LYS A 1 191 ? -25.75 37.219 5.281 1 96.25 191 LYS A N 1
ATOM 1449 C CA . LYS A 1 191 ? -25.156 36.719 6.52 1 96.25 191 LYS A CA 1
ATOM 1450 C C . LYS A 1 191 ? -26.203 36.562 7.609 1 96.25 191 LYS A C 1
ATOM 1452 O O . LYS A 1 191 ? -26 36.969 8.75 1 96.25 191 LYS A O 1
ATOM 1457 N N . ASN A 1 192 ? -27.344 35.906 7.191 1 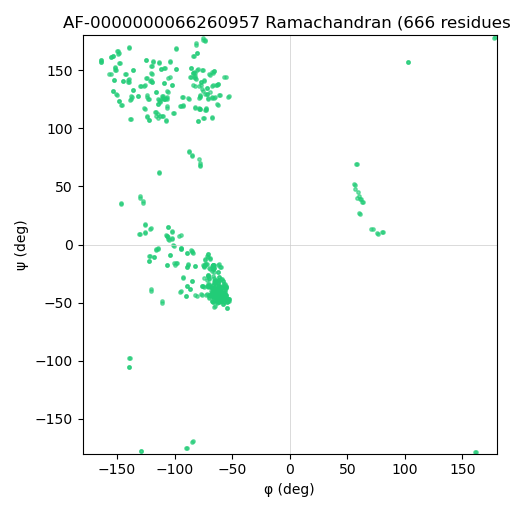93.25 192 ASN A N 1
ATOM 1458 C CA . ASN A 1 192 ? -28.484 35.719 8.086 1 93.25 192 ASN A CA 1
ATOM 1459 C C . ASN A 1 192 ? -28.5 34.312 8.695 1 93.25 192 ASN A C 1
ATOM 1461 O O . ASN A 1 192 ? -29.25 34.031 9.625 1 93.25 192 ASN A O 1
ATOM 1465 N N . ILE A 1 193 ? -27.781 33.469 8.094 1 96 193 ILE A N 1
ATOM 1466 C CA . ILE A 1 193 ? -27.688 32.094 8.617 1 96 193 ILE A CA 1
ATOM 1467 C C . ILE A 1 193 ? -26.656 32.062 9.742 1 96 193 ILE A C 1
ATOM 1469 O O . ILE A 1 193 ? -25.594 32.656 9.641 1 96 193 ILE A O 1
ATOM 1473 N N . SER A 1 194 ? -27.016 31.344 10.875 1 96 194 SER A N 1
ATOM 1474 C CA . SER A 1 194 ? -26.078 31.188 11.992 1 96 194 SER A CA 1
ATOM 1475 C C . SER A 1 194 ? -26.188 29.797 12.602 1 96 194 SER A C 1
ATOM 1477 O O . SER A 1 194 ? -27.25 29.172 12.562 1 96 194 SER A O 1
ATOM 1479 N N . PHE A 1 195 ? -25.094 29.281 13.078 1 98.06 195 PHE A N 1
ATOM 1480 C CA . PHE A 1 195 ? -25.047 28.016 13.789 1 98.06 195 PHE A CA 1
ATOM 1481 C C . PHE A 1 195 ? -24.531 28.219 15.211 1 98.06 195 PHE A C 1
ATOM 1483 O O . PHE A 1 195 ? -23.875 29.219 15.516 1 98.06 195 PHE A O 1
ATOM 1490 N N . ASN A 1 196 ? -24.875 27.266 16.125 1 96.94 196 ASN A N 1
ATOM 1491 C CA . ASN A 1 196 ? -24.375 27.297 17.484 1 96.94 196 ASN A CA 1
ATOM 1492 C C . ASN A 1 196 ? -22.922 26.812 17.562 1 96.94 196 ASN A C 1
ATOM 1494 O O . ASN A 1 196 ? -22.547 25.859 16.891 1 96.94 196 ASN A O 1
ATOM 1498 N N . THR A 1 197 ? -22.125 27.531 18.344 1 97.06 197 THR A N 1
ATOM 1499 C CA . THR A 1 197 ? -20.75 27.109 18.562 1 97.06 197 THR A CA 1
ATOM 1500 C C . THR A 1 197 ? -20.703 25.859 19.438 1 97.06 197 THR A C 1
ATOM 1502 O O . THR A 1 197 ? -21.234 25.844 20.547 1 97.06 197 THR A O 1
ATOM 1505 N N . PRO A 1 198 ? -20.047 24.859 18.938 1 96.06 198 PRO A N 1
ATOM 1506 C CA . PRO A 1 198 ? -19.969 23.625 19.719 1 96.06 198 PRO A CA 1
ATOM 1507 C C . PRO A 1 198 ? -19.25 23.797 21.047 1 96.06 198 PRO A C 1
ATOM 1509 O O . PRO A 1 198 ? -18.25 24.516 21.125 1 96.06 198 PRO A O 1
ATOM 1512 N N . LEU A 1 199 ? -19.797 23.156 22.172 1 95.12 199 LEU A N 1
ATOM 1513 C CA . LEU A 1 199 ? -19.188 23.062 23.484 1 95.12 199 LEU A CA 1
ATOM 1514 C C . LEU A 1 199 ? -18.953 24.453 24.078 1 95.12 199 LEU A C 1
ATOM 1516 O O . LEU A 1 199 ? -18.016 24.656 24.859 1 95.12 199 LEU A O 1
ATOM 1520 N N . LYS A 1 200 ? -19.703 25.422 23.719 1 93.81 200 LYS A N 1
ATOM 1521 C CA . LYS A 1 200 ? -19.5 26.797 24.141 1 93.81 200 LYS A CA 1
ATOM 1522 C C . LYS A 1 200 ? -19.625 26.938 25.656 1 93.81 200 LYS A C 1
ATOM 1524 O O . LYS A 1 200 ? -18.891 27.719 26.281 1 93.81 200 LYS A O 1
ATOM 1529 N N . HIS A 1 201 ? -20.422 26.125 26.219 1 92.31 201 HIS A N 1
ATOM 1530 C CA . HIS A 1 201 ? -20.672 26.266 27.641 1 92.31 201 HIS A CA 1
ATOM 1531 C C . HIS A 1 201 ? -19.953 25.188 28.438 1 92.31 201 HIS A C 1
ATOM 1533 O O . HIS A 1 201 ? -20.141 25.094 29.656 1 92.31 201 HIS A O 1
ATOM 1539 N N . SER A 1 202 ? -19.219 24.422 27.781 1 91.5 202 SER A N 1
ATOM 1540 C CA . SER A 1 202 ? -18.453 23.375 28.453 1 91.5 202 SER A CA 1
ATOM 1541 C C . SER A 1 202 ? -17.109 23.906 28.969 1 91.5 202 SER A C 1
ATOM 1543 O O . SER A 1 202 ? -16.5 24.766 28.344 1 91.5 202 SER A O 1
ATOM 1545 N N . LYS A 1 203 ? -16.656 23.391 30.156 1 90.88 203 LYS A N 1
ATOM 1546 C CA . LYS A 1 203 ? -15.344 23.734 30.703 1 90.88 203 LYS A CA 1
ATOM 1547 C C . LYS A 1 203 ? -14.25 22.859 30.109 1 90.88 203 LYS A C 1
ATOM 1549 O O . LYS A 1 203 ? -13.062 23.141 30.281 1 90.88 203 LYS A O 1
ATOM 1554 N N . GLU A 1 204 ? -14.742 21.922 29.375 1 93.75 204 GLU A N 1
ATOM 1555 C CA . GLU A 1 204 ? -13.812 20.969 28.797 1 93.75 204 GLU A CA 1
ATOM 1556 C C . GLU A 1 204 ? -12.992 21.609 27.688 1 93.75 204 GLU A C 1
ATOM 1558 O O . GLU A 1 204 ? -13.516 22.375 26.859 1 93.75 204 GLU A O 1
ATOM 1563 N N . LEU A 1 205 ? -11.672 21.344 27.719 1 96.94 205 LEU A N 1
ATOM 1564 C CA . LEU A 1 205 ? -10.789 21.781 26.625 1 96.94 205 LEU A CA 1
ATOM 1565 C C . LEU A 1 205 ? -10.75 20.734 25.516 1 96.94 205 LEU A C 1
ATOM 1567 O O . LEU A 1 205 ? -9.805 19.953 25.438 1 96.94 205 LEU A O 1
ATOM 1571 N N . ALA A 1 206 ? -11.766 20.781 24.719 1 97.88 206 ALA A N 1
ATOM 1572 C CA . ALA A 1 206 ? -11.914 19.828 23.609 1 97.88 206 ALA A CA 1
ATOM 1573 C C . ALA A 1 206 ? -12.641 20.469 22.438 1 97.88 206 ALA A C 1
ATOM 1575 O O . ALA A 1 206 ? -13.336 21.469 22.594 1 97.88 206 ALA A O 1
ATOM 1576 N N . PHE A 1 207 ? -12.414 19.953 21.328 1 98.25 207 PHE A N 1
ATOM 1577 C CA . PHE A 1 207 ? -13.109 20.375 20.125 1 98.25 207 PHE A CA 1
ATOM 1578 C C . PHE A 1 207 ? -14.094 19.312 19.656 1 98.25 207 PHE A C 1
ATOM 1580 O O . PHE A 1 207 ? -13.961 18.141 20 1 98.25 207 PHE A O 1
ATOM 1587 N N . SER A 1 208 ? -15.086 19.688 19.031 1 97.88 208 SER A N 1
ATOM 1588 C CA . SER A 1 208 ? -16.062 18.812 18.375 1 97.88 208 SER A CA 1
ATOM 1589 C C . SER A 1 208 ? -16.688 19.5 17.156 1 97.88 208 SER A C 1
ATOM 1591 O O . SER A 1 208 ? -17.125 20.641 17.25 1 97.88 208 SER A O 1
ATOM 1593 N N . PHE A 1 209 ? -16.672 18.828 16.031 1 98.06 209 PHE A N 1
ATOM 1594 C CA . PHE A 1 209 ? -17.172 19.484 14.836 1 98.06 209 PHE A CA 1
ATOM 1595 C C . PHE A 1 209 ? -18.328 18.688 14.227 1 98.06 209 PHE A C 1
ATOM 1597 O O . PHE A 1 209 ? -18.984 19.156 13.297 1 98.06 209 PHE A O 1
ATOM 1604 N N . SER A 1 210 ? -18.578 17.469 14.719 1 97.06 210 SER A N 1
ATOM 1605 C CA . SER A 1 210 ? -19.625 16.609 14.188 1 97.06 210 SER A CA 1
ATOM 1606 C C . SER A 1 210 ? -20.984 17.297 14.289 1 97.06 210 SER A C 1
ATOM 1608 O O . SER A 1 210 ? -21.797 17.234 13.352 1 97.06 210 SER A O 1
ATOM 1610 N N . GLY A 1 211 ? -21.266 17.875 15.469 1 96.69 211 GLY A N 1
ATOM 1611 C CA . GLY A 1 211 ? -22.516 18.594 15.641 1 96.69 211 GLY A CA 1
ATOM 1612 C C . GLY A 1 211 ? -22.688 19.734 14.656 1 96.69 211 GLY A C 1
ATOM 1613 O O . GLY A 1 211 ? -23.781 19.953 14.133 1 96.69 211 GLY A O 1
ATOM 1614 N N . LEU A 1 212 ? -21.688 20.5 14.484 1 97.94 212 LEU A N 1
ATOM 1615 C CA . LEU A 1 212 ? -21.703 21.609 13.539 1 97.94 212 LEU A CA 1
ATOM 1616 C C . LEU A 1 212 ? -21.969 21.125 12.125 1 97.94 212 LEU A C 1
ATOM 1618 O O . LEU A 1 212 ? -22.75 21.719 11.383 1 97.94 212 LEU A O 1
ATOM 1622 N N . LYS A 1 213 ? -21.281 20 11.68 1 97.81 213 LYS A N 1
ATOM 1623 C CA . LYS A 1 213 ? -21.516 19.406 10.367 1 97.81 213 LYS A CA 1
ATOM 1624 C C . LYS A 1 213 ? -22.984 19 10.203 1 97.81 213 LYS A C 1
ATOM 1626 O O . LYS A 1 213 ? -23.578 19.219 9.141 1 97.81 213 LYS A O 1
ATOM 1631 N N . ASN A 1 214 ? -23.5 18.422 11.25 1 97.5 214 ASN A N 1
ATOM 1632 C CA . ASN A 1 214 ? -24.891 18.016 11.203 1 97.5 214 ASN A CA 1
ATOM 1633 C C . ASN A 1 214 ? -25.828 19.219 11.055 1 97.5 214 ASN A C 1
ATOM 1635 O O . ASN A 1 214 ? -26.812 19.156 10.336 1 97.5 214 ASN A O 1
ATOM 1639 N N . ALA A 1 215 ? -25.609 20.266 11.773 1 98.12 215 ALA A N 1
ATOM 1640 C CA . ALA A 1 215 ? -26.391 21.484 11.664 1 98.12 215 ALA A CA 1
ATOM 1641 C C . ALA A 1 215 ? -26.375 22.016 10.234 1 98.12 215 ALA A C 1
ATOM 1643 O O . ALA A 1 215 ? -27.406 22.5 9.734 1 98.12 215 ALA A O 1
ATOM 1644 N N . VAL A 1 216 ? -25.234 21.969 9.562 1 98.31 216 VAL A N 1
ATOM 1645 C CA . VAL A 1 216 ? -25.109 22.391 8.172 1 98.31 216 VAL A CA 1
ATOM 1646 C C . VAL A 1 216 ? -25.984 21.5 7.281 1 98.31 216 VAL A C 1
ATOM 1648 O O . VAL A 1 216 ? -26.703 22 6.41 1 98.31 216 VAL A O 1
ATOM 1651 N N . ARG A 1 217 ? -25.875 20.188 7.473 1 97.62 217 ARG A N 1
ATOM 1652 C CA . ARG A 1 217 ? -26.688 19.25 6.703 1 97.62 217 ARG A CA 1
ATOM 1653 C C . ARG A 1 217 ? -28.172 19.594 6.801 1 97.62 217 ARG A C 1
ATOM 1655 O O . ARG A 1 217 ? -28.875 19.625 5.789 1 97.62 217 ARG A O 1
ATOM 1662 N N . LEU A 1 218 ? -28.625 19.844 8.039 1 97.62 218 LEU A N 1
ATOM 1663 C CA . LEU A 1 218 ? -30.031 20.188 8.273 1 97.62 218 LEU A CA 1
ATOM 1664 C C . LEU A 1 218 ? -30.391 21.5 7.598 1 97.62 218 LEU A C 1
ATOM 1666 O O . LEU A 1 218 ? -31.5 21.641 7.062 1 97.62 218 LEU A O 1
ATOM 1670 N N . GLU A 1 219 ? -29.531 22.516 7.645 1 97.69 219 GLU A N 1
ATOM 1671 C CA . GLU A 1 219 ? -29.766 23.781 6.977 1 97.69 219 GLU A CA 1
ATOM 1672 C C . GLU A 1 219 ? -29.922 23.609 5.469 1 97.69 219 GLU A C 1
ATOM 1674 O O . GLU A 1 219 ? -30.797 24.219 4.855 1 97.69 219 GLU A O 1
ATOM 1679 N N . ILE A 1 220 ? -29.047 22.75 4.836 1 97 220 ILE A N 1
ATOM 1680 C CA . ILE A 1 220 ? -29.078 22.484 3.402 1 97 220 ILE A CA 1
ATOM 1681 C C . ILE A 1 220 ? -30.422 21.875 3.014 1 97 220 ILE A C 1
ATOM 1683 O O . ILE A 1 220 ? -31 22.25 1.989 1 97 220 ILE A O 1
ATOM 1687 N N . LEU A 1 221 ? -30.922 21 3.863 1 95.31 221 LEU A N 1
ATOM 1688 C CA . LEU A 1 221 ? -32.156 20.297 3.588 1 95.31 221 LEU A CA 1
ATOM 1689 C C . LEU A 1 221 ? -33.344 21.25 3.578 1 95.31 221 LEU A C 1
ATOM 1691 O O . LEU A 1 221 ? -34.406 20.938 3.016 1 95.31 221 LEU A O 1
ATOM 1695 N N . LYS A 1 222 ? -33.219 22.422 4.152 1 95.06 222 LYS A N 1
ATOM 1696 C CA . LYS A 1 222 ? -34.281 23.406 4.195 1 95.06 222 LYS A CA 1
ATOM 1697 C C . LYS A 1 222 ? -34.469 24.078 2.836 1 95.06 222 LYS A C 1
ATOM 1699 O O . LYS A 1 222 ? -35.5 24.734 2.588 1 95.06 222 LYS A O 1
ATOM 1704 N N . HIS A 1 223 ? -33.469 23.953 2.041 1 92.88 223 HIS A N 1
ATOM 1705 C CA . HIS A 1 223 ? -33.5 24.656 0.762 1 92.88 223 HIS A CA 1
ATOM 1706 C C . HIS A 1 223 ? -33.75 23.688 -0.393 1 92.88 223 HIS A C 1
ATOM 1708 O O . HIS A 1 223 ? -33.031 22.688 -0.528 1 92.88 223 HIS A O 1
ATOM 1714 N N . GLU A 1 224 ? -34.812 23.906 -1.087 1 85.69 224 GLU A N 1
ATOM 1715 C CA . GLU A 1 224 ? -35.156 23.062 -2.236 1 85.69 224 GLU A CA 1
ATOM 1716 C C . GLU A 1 224 ? -34.062 23.188 -3.318 1 85.69 224 GLU A C 1
ATOM 1718 O O . GLU A 1 224 ? -33.688 22.172 -3.916 1 85.69 224 GLU A O 1
ATOM 1723 N N . ASN A 1 225 ? -33.781 24.406 -3.543 1 87.06 225 ASN A N 1
ATOM 1724 C CA . ASN A 1 225 ? -32.719 24.688 -4.516 1 87.06 225 ASN A CA 1
ATOM 1725 C C . ASN A 1 225 ? -31.5 25.344 -3.859 1 87.06 225 ASN A C 1
ATOM 1727 O O . ASN A 1 225 ? -31.609 26.453 -3.324 1 87.06 225 ASN A O 1
ATOM 1731 N N . LEU A 1 226 ? -30.406 24.578 -3.836 1 91.5 226 LEU A N 1
ATOM 1732 C CA . LEU A 1 226 ? -29.172 25.109 -3.254 1 91.5 226 LEU A CA 1
ATOM 1733 C C . LEU A 1 226 ? -28.391 25.922 -4.277 1 91.5 226 LEU A C 1
ATOM 1735 O O . LEU A 1 226 ? -27.391 25.453 -4.82 1 91.5 226 LEU A O 1
ATOM 1739 N N . ASN A 1 227 ? -28.891 27.141 -4.484 1 93.38 227 ASN A N 1
ATOM 1740 C CA . ASN A 1 227 ? -28.188 27.984 -5.438 1 93.38 227 ASN A CA 1
ATOM 1741 C C . ASN A 1 227 ? -26.891 28.547 -4.848 1 93.38 227 ASN A C 1
ATOM 1743 O O . ASN A 1 227 ? -26.594 28.328 -3.674 1 93.38 227 ASN A O 1
ATOM 1747 N N . GLU A 1 228 ? -26.156 29.297 -5.68 1 95.38 228 GLU A N 1
ATOM 1748 C CA . GLU A 1 228 ? -24.828 29.766 -5.289 1 95.38 228 GLU A CA 1
ATOM 1749 C C . GLU A 1 228 ? -24.906 30.75 -4.129 1 95.38 228 GLU A C 1
ATOM 1751 O O . GLU A 1 228 ? -24.031 30.766 -3.266 1 95.38 228 GLU A O 1
ATOM 1756 N N . ASP A 1 229 ? -25.906 31.516 -4.047 1 95.5 229 ASP A N 1
ATOM 1757 C CA . ASP A 1 229 ? -26.062 32.5 -2.977 1 95.5 229 ASP A CA 1
ATOM 1758 C C . ASP A 1 229 ? -26.328 31.797 -1.641 1 95.5 229 ASP A C 1
ATOM 1760 O O . ASP A 1 229 ? -25.766 32.188 -0.615 1 95.5 229 ASP A O 1
ATOM 1764 N N . THR A 1 230 ? -27.203 30.859 -1.713 1 96.19 230 THR A N 1
ATOM 1765 C CA . THR A 1 230 ? -27.516 30.109 -0.5 1 96.19 230 THR A CA 1
ATOM 1766 C C . THR A 1 230 ? -26.281 29.359 -0.007 1 96.19 230 THR A C 1
ATOM 1768 O O . THR A 1 230 ? -26 29.328 1.194 1 96.19 230 THR A O 1
ATOM 1771 N N . LYS A 1 231 ? -25.516 28.766 -0.94 1 97.81 231 LYS A N 1
ATOM 1772 C CA . LYS A 1 231 ? -24.281 28.062 -0.589 1 97.81 231 LYS A CA 1
ATOM 1773 C C . LYS A 1 231 ? -23.297 29 0.09 1 97.81 231 LYS A C 1
ATOM 1775 O O . LYS A 1 231 ? -22.625 28.625 1.058 1 97.81 231 LYS A O 1
ATOM 1780 N N . ALA A 1 232 ? -23.219 30.203 -0.437 1 98.12 232 ALA A N 1
ATOM 1781 C CA . ALA A 1 232 ? -22.312 31.203 0.126 1 98.12 232 ALA A CA 1
ATOM 1782 C C . ALA A 1 232 ? -22.703 31.562 1.557 1 98.12 232 ALA A C 1
ATOM 1784 O O . ALA A 1 232 ? -21.828 31.703 2.426 1 98.12 232 ALA A O 1
ATOM 1785 N N . GLU A 1 233 ? -24 31.703 1.804 1 98.06 233 GLU A N 1
ATOM 1786 C CA . GLU A 1 233 ? -24.484 32.031 3.139 1 98.06 233 GLU A CA 1
ATOM 1787 C C . GLU A 1 233 ? -24.188 30.906 4.129 1 98.06 233 GLU A C 1
ATOM 1789 O O . GLU A 1 233 ? -23.797 31.172 5.27 1 98.06 233 GLU A O 1
ATOM 1794 N N . ILE A 1 234 ? -24.359 29.703 3.66 1 98.25 234 ILE A N 1
ATOM 1795 C CA . ILE A 1 234 ? -24.109 28.531 4.504 1 98.25 234 ILE A CA 1
ATOM 1796 C C . ILE A 1 234 ? -22.609 28.406 4.785 1 98.25 234 ILE A C 1
ATOM 1798 O O . ILE A 1 234 ? -22.203 28.172 5.922 1 98.25 234 ILE A O 1
ATOM 1802 N N . ALA A 1 235 ? -21.797 28.609 3.736 1 98.56 235 ALA A N 1
ATOM 1803 C CA . ALA A 1 235 ? -20.344 28.547 3.885 1 98.56 235 ALA A CA 1
ATOM 1804 C C . ALA A 1 235 ? -19.859 29.594 4.895 1 98.56 235 ALA A C 1
ATOM 1806 O O . ALA A 1 235 ? -19.016 29.281 5.742 1 98.56 235 ALA A O 1
ATOM 1807 N N . TYR A 1 236 ? -20.406 30.766 4.832 1 98.56 236 TYR A N 1
ATOM 1808 C CA . TYR A 1 236 ? -20.047 31.844 5.734 1 98.56 236 TYR A CA 1
ATOM 1809 C C . TYR A 1 236 ? -20.391 31.484 7.18 1 98.56 236 TYR A C 1
ATOM 1811 O O . TYR A 1 236 ? -19.547 31.625 8.07 1 98.56 236 TYR A O 1
ATOM 1819 N N . ALA A 1 237 ? -21.594 31.047 7.406 1 98.69 237 ALA A N 1
ATOM 1820 C CA . ALA A 1 237 ? -22.047 30.703 8.75 1 98.69 237 ALA A CA 1
ATOM 1821 C C . ALA A 1 237 ? -21.219 29.562 9.328 1 98.69 237 ALA A C 1
ATOM 1823 O O . ALA A 1 237 ? -20.844 29.594 10.508 1 98.69 237 ALA A O 1
ATOM 1824 N N . PHE A 1 238 ? -20.922 28.562 8.477 1 98.62 238 PHE A N 1
ATOM 1825 C CA . PHE A 1 238 ? -20.156 27.422 8.914 1 98.62 238 PHE A CA 1
ATOM 1826 C C . PHE A 1 238 ? -18.734 27.828 9.289 1 98.62 238 PHE A C 1
ATOM 1828 O O . PHE A 1 238 ? -18.266 27.531 10.391 1 98.62 238 PHE A O 1
ATOM 1835 N N . GLU A 1 239 ? -18.031 28.5 8.367 1 98.69 239 GLU A N 1
ATOM 1836 C CA . GLU A 1 239 ? -16.641 28.891 8.602 1 98.69 239 GLU A CA 1
ATOM 1837 C C . GLU A 1 239 ? -16.5 29.734 9.867 1 98.69 239 GLU A C 1
ATOM 1839 O O . GLU A 1 239 ? -15.617 29.484 10.688 1 98.69 239 GLU A O 1
ATOM 1844 N N . ASN A 1 240 ? -17.391 30.703 10.039 1 98.44 240 ASN A N 1
ATOM 1845 C CA . ASN A 1 240 ? -17.328 31.578 11.203 1 98.44 240 ASN A CA 1
ATOM 1846 C C . ASN A 1 240 ? -17.547 30.797 12.5 1 98.44 240 ASN A C 1
ATOM 1848 O O . ASN A 1 240 ? -16.844 31.031 13.484 1 98.44 240 ASN A O 1
ATOM 1852 N N . THR A 1 241 ? -18.5 29.922 12.461 1 98.69 241 THR A N 1
ATOM 1853 C CA . THR A 1 241 ? -18.781 29.141 13.656 1 98.69 241 THR A CA 1
ATOM 1854 C C . THR A 1 241 ? -17.625 28.188 13.977 1 98.69 241 THR A C 1
ATOM 1856 O O . THR A 1 241 ? -17.266 28.016 15.141 1 98.69 241 THR A O 1
ATOM 1859 N N . ALA A 1 242 ? -17.109 27.547 12.93 1 98.69 242 ALA A N 1
ATOM 1860 C CA . ALA A 1 242 ? -15.969 26.656 13.117 1 98.69 242 ALA A CA 1
ATOM 1861 C C . ALA A 1 242 ? -14.789 27.406 13.727 1 98.69 242 ALA A C 1
ATOM 1863 O O . ALA A 1 242 ? -14.148 26.906 14.664 1 98.69 242 ALA A O 1
ATOM 1864 N N . CYS A 1 243 ? -14.453 28.594 13.242 1 98.5 243 CYS A N 1
ATOM 1865 C CA . CYS A 1 243 ? -13.359 29.406 13.766 1 98.5 243 CYS A CA 1
ATOM 1866 C C . CYS A 1 243 ? -13.664 29.875 15.188 1 98.5 243 CYS A C 1
ATOM 1868 O O . CYS A 1 243 ? -12.773 29.891 16.047 1 98.5 243 CYS A O 1
ATOM 1870 N N . ASP A 1 244 ? -14.922 30.219 15.438 1 98.25 244 ASP A N 1
ATOM 1871 C CA . ASP A 1 244 ? -15.336 30.641 16.781 1 98.25 244 ASP A CA 1
ATOM 1872 C C . ASP A 1 244 ? -15.094 29.516 17.797 1 98.25 244 ASP A C 1
ATOM 1874 O O . ASP A 1 244 ? -14.688 29.781 18.922 1 98.25 244 ASP A O 1
ATOM 1878 N N . HIS A 1 245 ? -15.383 28.375 17.328 1 98.44 245 HIS A N 1
ATOM 1879 C CA . HIS A 1 245 ? -15.188 27.203 18.188 1 98.44 245 HIS A CA 1
ATOM 1880 C C . HIS A 1 245 ? -13.727 27.062 18.609 1 98.44 245 HIS A C 1
ATOM 1882 O O . HIS A 1 245 ? -13.43 26.859 19.781 1 98.44 245 HIS A O 1
ATOM 1888 N N . ILE A 1 246 ? -12.805 27.172 17.672 1 98.56 246 ILE A N 1
ATOM 1889 C CA . ILE A 1 246 ? -11.375 27.094 17.938 1 98.56 246 ILE A CA 1
ATOM 1890 C C . ILE A 1 246 ? -10.977 28.219 18.906 1 98.56 246 ILE A C 1
ATOM 1892 O O . ILE A 1 246 ? -10.289 27.969 19.906 1 98.56 246 ILE A O 1
ATOM 1896 N N . MET A 1 247 ? -11.445 29.438 18.672 1 98.31 247 MET A N 1
ATOM 1897 C CA . MET A 1 247 ? -11.07 30.609 19.453 1 98.31 247 MET A CA 1
ATOM 1898 C C . MET A 1 247 ? -11.578 30.5 20.891 1 98.31 247 MET A C 1
ATOM 1900 O O . MET A 1 247 ? -10.898 30.938 21.828 1 98.31 247 MET A O 1
ATOM 1904 N N . ASP A 1 248 ? -12.742 29.953 21 1 98 248 ASP A N 1
ATOM 1905 C CA . ASP A 1 248 ? -13.328 29.781 22.328 1 98 248 ASP A CA 1
ATOM 1906 C C . ASP A 1 248 ? -12.422 28.969 23.234 1 98 248 ASP A C 1
ATOM 1908 O O . ASP A 1 248 ? -12.18 29.344 24.391 1 98 248 ASP A O 1
ATOM 1912 N N . LYS A 1 249 ? -11.914 27.891 22.75 1 98.25 249 LYS A N 1
ATOM 1913 C CA . LYS A 1 249 ? -11.047 27.031 23.547 1 98.25 249 LYS A CA 1
ATOM 1914 C C . LYS A 1 249 ? -9.664 27.641 23.719 1 98.25 249 LYS A C 1
ATOM 1916 O O . LYS A 1 249 ? -9.039 27.5 24.766 1 98.25 249 LYS A O 1
ATOM 1921 N N . LEU A 1 250 ? -9.188 28.312 22.672 1 98.25 250 LEU A N 1
ATOM 1922 C CA . LEU A 1 250 ? -7.883 28.953 22.781 1 98.25 250 LEU A CA 1
ATOM 1923 C C . LEU A 1 250 ? -7.895 30.047 23.844 1 98.25 250 LEU A C 1
ATOM 1925 O O . LEU A 1 250 ? -6.914 30.234 24.562 1 98.25 250 LEU A O 1
ATOM 1929 N N . GLU A 1 251 ? -8.977 30.781 23.891 1 97.44 251 GLU A N 1
ATOM 1930 C CA . GLU A 1 251 ? -9.094 31.812 24.922 1 97.44 251 GLU A CA 1
ATOM 1931 C C . GLU A 1 251 ? -8.945 31.203 26.328 1 97.44 251 GLU A C 1
ATOM 1933 O O . GLU A 1 251 ? -8.234 31.766 27.172 1 97.44 251 GLU A O 1
ATOM 1938 N N . LYS A 1 252 ? -9.594 30.141 26.531 1 97.25 252 LYS A N 1
ATOM 1939 C CA . LYS A 1 252 ? -9.484 29.453 27.812 1 97.25 252 LYS A CA 1
ATOM 1940 C C . LYS A 1 252 ? -8.055 28.984 28.078 1 97.25 252 LYS A C 1
ATOM 1942 O O . LYS A 1 252 ? -7.547 29.109 29.188 1 97.25 252 LYS A O 1
ATOM 1947 N N . ILE A 1 253 ? -7.426 28.469 27.031 1 98.19 253 ILE A N 1
ATOM 1948 C CA . ILE A 1 253 ? -6.078 27.938 27.156 1 98.19 253 ILE A CA 1
ATOM 1949 C C . ILE A 1 253 ? -5.09 29.062 27.438 1 98.19 253 ILE A C 1
ATOM 1951 O O . ILE A 1 253 ? -4.191 28.922 28.266 1 98.19 253 ILE A O 1
ATOM 1955 N N . PHE A 1 254 ? -5.285 30.219 26.75 1 97.62 254 PHE A N 1
ATOM 1956 C CA . PHE A 1 254 ? -4.406 31.359 26.938 1 97.62 254 PHE A CA 1
ATOM 1957 C C . PHE A 1 254 ? -4.547 31.922 28.344 1 97.62 254 PHE A C 1
ATOM 1959 O O . PHE A 1 254 ? -3.607 32.531 28.875 1 97.62 254 PHE A O 1
ATOM 1966 N N . ASN A 1 255 ? -5.719 31.734 28.953 1 95.88 255 ASN A N 1
ATOM 1967 C CA . ASN A 1 255 ? -5.922 32.188 30.328 1 95.88 255 ASN A CA 1
ATOM 1968 C C . ASN A 1 255 ? -5.191 31.266 31.328 1 95.88 255 ASN A C 1
ATOM 1970 O O . ASN A 1 255 ? -4.738 31.734 32.375 1 95.88 255 ASN A O 1
ATOM 1974 N N . LEU A 1 256 ? -5.086 30.078 30.906 1 95.88 256 LEU A N 1
ATOM 1975 C CA . LEU A 1 256 ? -4.473 29.078 31.781 1 95.88 256 LEU A CA 1
ATOM 1976 C C . LEU A 1 256 ? -2.961 29.031 31.578 1 95.88 256 LEU A C 1
ATOM 1978 O O . LEU A 1 256 ? -2.207 28.812 32.531 1 95.88 256 LEU A O 1
ATOM 1982 N N . TYR A 1 257 ? -2.664 29.25 30.219 1 93.94 257 TYR A N 1
ATOM 1983 C CA . TYR A 1 257 ? -1.259 29.141 29.844 1 93.94 257 TYR A CA 1
ATOM 1984 C C . TYR A 1 257 ? -0.735 30.484 29.344 1 93.94 257 TYR A C 1
ATOM 1986 O O . TYR A 1 257 ? -1.381 31.156 28.531 1 93.94 257 TYR A O 1
ATOM 1994 N N . LYS A 1 258 ? 0.079 31.156 29.969 1 91.94 258 LYS A N 1
ATOM 1995 C CA . LYS A 1 258 ? 0.655 32.438 29.578 1 91.94 258 LYS A CA 1
ATOM 1996 C C . LYS A 1 258 ? 1.77 32.25 28.547 1 91.94 258 LYS A C 1
ATOM 1998 O O . LYS A 1 258 ? 2.932 32.562 28.828 1 91.94 258 LYS A O 1
ATOM 2003 N N . PHE A 1 259 ? 1.371 31.938 27.312 1 96.38 259 PHE A N 1
ATOM 2004 C CA . PHE A 1 259 ? 2.34 31.703 26.234 1 96.38 259 PHE A CA 1
ATOM 2005 C C . PHE A 1 259 ? 2.99 33.031 25.812 1 96.38 259 PHE A C 1
ATOM 2007 O O . PHE A 1 259 ? 2.299 34 25.562 1 96.38 259 PHE A O 1
ATOM 2014 N N . LYS A 1 260 ? 4.266 33 25.766 1 96.94 260 LYS A N 1
ATOM 2015 C CA . LYS A 1 260 ? 4.961 34.125 25.156 1 96.94 260 LYS A CA 1
ATOM 2016 C C . LYS A 1 260 ? 5.047 33.969 23.641 1 96.94 260 LYS A C 1
ATOM 2018 O O . LYS A 1 260 ? 5.129 34.969 22.906 1 96.94 260 LYS A O 1
ATOM 2023 N N . ASN A 1 261 ? 5.117 32.781 23.188 1 98.12 261 ASN A N 1
ATOM 2024 C CA . ASN A 1 261 ? 5.172 32.406 21.781 1 98.12 261 ASN A CA 1
ATOM 2025 C C . ASN A 1 261 ? 4.086 31.391 21.422 1 98.12 261 ASN A C 1
ATOM 2027 O O . ASN A 1 261 ? 3.779 30.5 22.219 1 98.12 261 ASN A O 1
ATOM 2031 N N . PHE A 1 262 ? 3.461 31.641 20.281 1 98.5 262 PHE A N 1
ATOM 2032 C CA . PHE A 1 262 ? 2.391 30.766 19.812 1 98.5 262 PHE A CA 1
ATOM 2033 C C . PHE A 1 262 ? 2.51 30.484 18.328 1 98.5 262 PHE A C 1
ATOM 2035 O O . PHE A 1 262 ? 2.76 31.406 17.547 1 98.5 262 PHE A O 1
ATOM 2042 N N . GLY A 1 263 ? 2.508 29.188 17.953 1 98.25 263 GLY A N 1
ATOM 2043 C CA . GLY A 1 263 ? 2.59 28.828 16.547 1 98.25 263 GLY A CA 1
ATOM 2044 C C . GLY A 1 263 ? 1.324 28.172 16.031 1 98.25 263 GLY A C 1
ATOM 2045 O O . GLY A 1 263 ? 0.536 27.625 16.812 1 98.25 263 GLY A O 1
ATOM 2046 N N . VAL A 1 264 ? 1.122 28.234 14.727 1 98.12 264 VAL A N 1
ATOM 2047 C CA . VAL A 1 264 ? -0.016 27.609 14.078 1 98.12 264 VAL A CA 1
ATOM 2048 C C . VAL A 1 264 ? 0.462 26.812 12.859 1 98.12 264 VAL A C 1
ATOM 2050 O O . VAL A 1 264 ? 1.211 27.328 12.031 1 98.12 264 VAL A O 1
ATOM 2053 N N . VAL A 1 265 ? 0.045 25.516 12.82 1 97.81 265 VAL A N 1
ATOM 2054 C CA . VAL A 1 265 ? 0.521 24.656 11.75 1 97.81 265 VAL A CA 1
ATOM 2055 C C . VAL A 1 265 ? -0.622 23.766 11.258 1 97.81 265 VAL A C 1
ATOM 2057 O O . VAL A 1 265 ? -1.699 23.75 11.859 1 97.81 265 VAL A O 1
ATOM 2060 N N . GLY A 1 266 ? -0.354 23.094 10.141 1 97.19 266 GLY A N 1
ATOM 2061 C CA . GLY A 1 266 ? -1.341 22.219 9.516 1 97.19 266 GLY A CA 1
ATOM 2062 C C . GLY A 1 266 ? -1.999 22.844 8.297 1 97.19 266 GLY A C 1
ATOM 2063 O O . GLY A 1 266 ? -2.119 24.062 8.211 1 97.19 266 GLY A O 1
ATOM 2064 N N . GLY A 1 267 ? -2.49 22 7.473 1 95.75 267 GLY A N 1
ATOM 2065 C CA . GLY A 1 267 ? -3.041 22.469 6.215 1 95.75 267 GLY A CA 1
ATOM 2066 C C . GLY A 1 267 ? -4.234 23.391 6.391 1 95.75 267 GLY A C 1
ATOM 2067 O O . GLY A 1 267 ? -4.398 24.359 5.641 1 95.75 267 GLY A O 1
ATOM 2068 N N . ALA A 1 268 ? -5.035 23.109 7.336 1 95.88 268 ALA A N 1
ATOM 2069 C CA . ALA A 1 268 ? -6.242 23.891 7.574 1 95.88 268 ALA A CA 1
ATOM 2070 C C . ALA A 1 268 ? -5.902 25.25 8.188 1 95.88 268 ALA A C 1
ATOM 2072 O O . ALA A 1 268 ? -6.742 26.156 8.219 1 95.88 268 ALA A O 1
ATOM 2073 N N . SER A 1 269 ? -4.703 25.422 8.641 1 96.31 269 SER A N 1
ATOM 2074 C CA . SER A 1 269 ? -4.262 26.672 9.234 1 96.31 269 SER A CA 1
ATOM 2075 C C . SER A 1 269 ? -4.109 27.766 8.18 1 96.31 269 SER A C 1
ATOM 2077 O O . SER A 1 269 ? -3.955 28.938 8.508 1 96.31 269 SER A O 1
ATOM 2079 N N . ALA A 1 270 ? -4.18 27.375 6.914 1 95.5 270 ALA A N 1
ATOM 2080 C CA . ALA A 1 270 ? -4.09 28.328 5.816 1 95.5 270 ALA A CA 1
ATOM 2081 C C . ALA A 1 270 ? -5.352 29.188 5.727 1 95.5 270 ALA A C 1
ATOM 2083 O O . ALA A 1 270 ? -5.387 30.172 4.996 1 95.5 270 ALA A O 1
ATOM 2084 N N . ASN A 1 271 ? -6.379 28.891 6.469 1 96.5 271 ASN A N 1
ATOM 2085 C CA . ASN A 1 271 ? -7.621 29.656 6.5 1 96.5 271 ASN A CA 1
ATOM 2086 C C . ASN A 1 271 ? -7.391 31.078 7 1 96.5 271 ASN A C 1
ATOM 2088 O O . ASN A 1 271 ? -6.973 31.281 8.141 1 96.5 271 ASN A O 1
ATOM 2092 N N . LEU A 1 272 ? -7.711 32.031 6.184 1 96.12 272 LEU A N 1
ATOM 2093 C CA . LEU A 1 272 ? -7.383 33.406 6.48 1 96.12 272 LEU A CA 1
ATOM 2094 C C . LEU A 1 272 ? -8.242 33.938 7.617 1 96.12 272 LEU A C 1
ATOM 2096 O O . LEU A 1 272 ? -7.789 34.781 8.406 1 96.12 272 LEU A O 1
ATOM 2100 N N . ASN A 1 273 ? -9.484 33.5 7.656 1 97.44 273 ASN A N 1
ATOM 2101 C CA . ASN A 1 273 ? -10.359 33.875 8.766 1 97.44 273 ASN A CA 1
ATOM 2102 C C . ASN A 1 273 ? -9.781 33.438 10.109 1 97.44 273 ASN A C 1
ATOM 2104 O O . ASN A 1 273 ? -9.734 34.25 11.055 1 97.44 273 ASN A O 1
ATOM 2108 N N . LEU A 1 274 ? -9.32 32.25 10.156 1 97.94 274 LEU A N 1
ATOM 2109 C CA . LEU A 1 274 ? -8.711 31.734 11.375 1 97.94 274 LEU A CA 1
ATOM 2110 C C . LEU A 1 274 ? -7.438 32.5 11.719 1 97.94 274 LEU A C 1
ATOM 2112 O O . LEU A 1 274 ? -7.227 32.875 12.875 1 97.94 274 LEU A O 1
ATOM 2116 N N . ARG A 1 275 ? -6.57 32.75 10.758 1 97.25 275 ARG A N 1
ATOM 2117 C CA . ARG A 1 275 ? -5.305 33.438 10.961 1 97.25 275 ARG A CA 1
ATOM 2118 C C . ARG A 1 275 ? -5.535 34.844 11.531 1 97.25 275 ARG A C 1
ATOM 2120 O O . ARG A 1 275 ? -4.816 35.281 12.43 1 97.25 275 ARG A O 1
ATOM 2127 N N . SER A 1 276 ? -6.504 35.5 11.016 1 97.81 276 SER A N 1
ATOM 2128 C CA . SER A 1 276 ? -6.824 36.844 11.492 1 97.81 276 SER A CA 1
ATOM 2129 C C . SER A 1 276 ? -7.25 36.812 12.961 1 97.81 276 SER A C 1
ATOM 2131 O O . SER A 1 276 ? -6.805 37.656 13.75 1 97.81 276 SER A O 1
ATOM 2133 N N . ARG A 1 277 ? -8.047 35.938 13.289 1 98.12 277 ARG A N 1
ATOM 2134 C CA . ARG A 1 277 ? -8.531 35.812 14.656 1 98.12 277 ARG A CA 1
ATOM 2135 C C . ARG A 1 277 ? -7.395 35.438 15.609 1 98.12 277 ARG A C 1
ATOM 2137 O O . ARG A 1 277 ? -7.348 35.906 16.734 1 98.12 277 ARG A O 1
ATOM 2144 N N . LEU A 1 278 ? -6.535 34.594 15.133 1 98.44 278 LEU A N 1
ATOM 2145 C CA . LEU A 1 278 ? -5.391 34.188 15.938 1 98.44 278 LEU A CA 1
ATOM 2146 C C . LEU A 1 278 ? -4.453 35.375 16.188 1 98.44 278 LEU A C 1
ATOM 2148 O O . LEU A 1 278 ? -3.883 35.5 17.266 1 98.44 278 LEU A O 1
ATOM 2152 N N . GLN A 1 279 ? -4.242 36.156 15.172 1 98.12 279 GLN A N 1
ATOM 2153 C CA . GLN A 1 279 ? -3.439 37.375 15.328 1 98.12 279 GLN A CA 1
ATOM 2154 C C . GLN A 1 279 ? -4 38.281 16.422 1 98.12 279 GLN A C 1
ATOM 2156 O O . GLN A 1 279 ? -3.252 38.75 17.281 1 98.12 279 GLN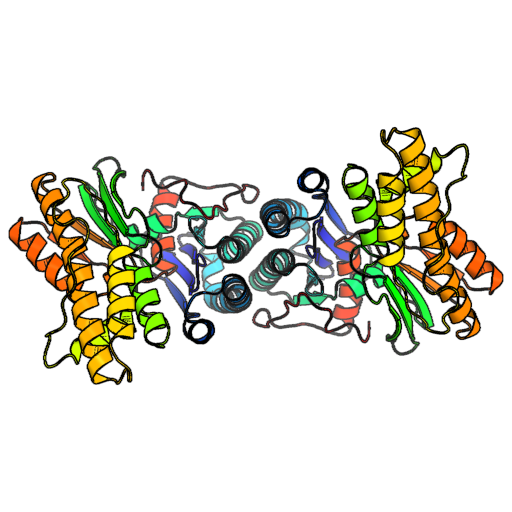 A O 1
ATOM 2161 N N . ASN A 1 280 ? -5.27 38.469 16.406 1 98.31 280 ASN A N 1
ATOM 2162 C CA . ASN A 1 280 ? -5.934 39.281 17.406 1 98.31 280 ASN A CA 1
ATOM 2163 C C . ASN A 1 280 ? -5.785 38.688 18.797 1 98.31 280 ASN A C 1
ATOM 2165 O O . ASN A 1 280 ? -5.555 39.406 19.781 1 98.31 280 ASN A O 1
ATOM 2169 N N . LEU A 1 281 ? -5.961 37.406 18.891 1 98.25 281 LEU A N 1
ATOM 2170 C CA . LEU A 1 281 ? -5.828 36.719 20.156 1 98.25 281 LEU A CA 1
ATOM 2171 C C . LEU A 1 281 ? -4.43 36.906 20.734 1 98.25 281 LEU A C 1
ATOM 2173 O O . LEU A 1 281 ? -4.281 37.188 21.922 1 98.25 281 LEU A O 1
ATOM 2177 N N . CYS A 1 282 ? -3.447 36.688 19.922 1 98.25 282 CYS A N 1
ATOM 2178 C CA . CYS A 1 282 ? -2.066 36.812 20.375 1 98.25 282 CYS A CA 1
ATOM 2179 C C . CYS A 1 282 ? -1.75 38.219 20.812 1 98.25 282 CYS A C 1
ATOM 2181 O O . CYS A 1 282 ? -1.015 38.438 21.766 1 98.25 282 CYS A O 1
ATOM 2183 N N . GLN A 1 283 ? -2.264 39.188 20.109 1 97.94 283 GLN A N 1
ATOM 2184 C CA . GLN A 1 283 ? -2.1 40.594 20.5 1 97.94 283 GLN A CA 1
ATOM 2185 C C . GLN A 1 283 ? -2.717 40.844 21.875 1 97.94 283 GLN A C 1
ATOM 2187 O O . GLN A 1 283 ? -2.102 41.5 22.719 1 97.94 283 GLN A O 1
ATOM 2192 N N . LYS A 1 284 ? -3.869 40.375 22.047 1 97.81 284 LYS A N 1
ATOM 2193 C CA . LYS A 1 284 ? -4.598 40.562 23.297 1 97.81 284 LYS A CA 1
ATOM 2194 C C . LYS A 1 284 ? -3.795 40 24.484 1 97.81 284 LYS A C 1
ATOM 2196 O O . LYS A 1 284 ? -3.791 40.594 25.562 1 97.81 284 LYS A O 1
ATOM 2201 N N . TYR A 1 285 ? -3.092 38.969 24.281 1 97.62 285 TYR A N 1
ATOM 2202 C CA . TYR A 1 285 ? -2.404 38.312 25.375 1 97.62 285 TYR A CA 1
ATOM 2203 C C . TYR A 1 285 ? -0.903 38.562 25.312 1 97.62 285 TYR A C 1
ATOM 2205 O O . TYR A 1 285 ? -0.129 37.906 26.016 1 97.62 285 TYR A O 1
ATOM 2213 N N . ASN A 1 286 ? -0.448 39.406 24.469 1 97.38 286 ASN A N 1
ATOM 2214 C CA . ASN A 1 286 ? 0.95 39.812 24.312 1 97.38 286 ASN A CA 1
ATOM 2215 C C . ASN A 1 286 ? 1.83 38.594 23.969 1 97.38 286 ASN A C 1
ATOM 2217 O O . ASN A 1 286 ? 2.873 38.406 24.594 1 97.38 286 ASN A O 1
ATOM 2221 N N . ALA A 1 287 ? 1.321 37.75 23.109 1 97.94 287 ALA A N 1
ATOM 2222 C CA . ALA A 1 287 ? 2.066 36.594 22.609 1 97.94 287 ALA A CA 1
ATOM 2223 C C . ALA A 1 287 ? 2.535 36.812 21.172 1 97.94 287 ALA A C 1
ATOM 2225 O O . ALA A 1 287 ? 1.838 37.469 20.391 1 97.94 287 ALA A O 1
ATOM 2226 N N . ASN A 1 288 ? 3.707 36.344 20.828 1 97.94 288 ASN A N 1
ATOM 2227 C CA . ASN A 1 288 ? 4.219 36.406 19.469 1 97.94 288 ASN A CA 1
ATOM 2228 C C . ASN A 1 288 ? 3.668 35.25 18.609 1 97.94 288 ASN A C 1
ATOM 2230 O O . ASN A 1 288 ? 3.898 34.094 18.922 1 97.94 288 ASN A O 1
ATOM 2234 N N . LEU A 1 289 ? 2.93 35.625 17.562 1 98.19 289 LEU A N 1
ATOM 2235 C CA . LEU A 1 289 ? 2.348 34.625 16.672 1 98.19 289 LEU A CA 1
ATOM 2236 C C . LEU A 1 289 ? 3.32 34.25 15.555 1 98.19 289 LEU A C 1
ATOM 2238 O O . LEU A 1 289 ? 3.873 35.125 14.898 1 98.19 289 LEU A O 1
ATOM 2242 N N . LYS A 1 290 ? 3.605 32.969 15.422 1 97.31 290 LYS A N 1
ATOM 2243 C CA . LYS A 1 290 ? 4.414 32.469 14.312 1 97.31 290 LYS A CA 1
ATOM 2244 C C . LYS A 1 290 ? 3.594 31.578 13.398 1 97.31 290 LYS A C 1
ATOM 2246 O O . LYS A 1 290 ? 3.016 30.578 13.852 1 97.31 290 LYS A O 1
ATOM 2251 N N . LEU A 1 291 ? 3.508 31.938 12.164 1 95.5 291 LEU A N 1
ATOM 2252 C CA . LEU A 1 291 ? 2.779 31.188 11.156 1 95.5 291 LEU A CA 1
ATOM 2253 C C . LEU A 1 291 ? 3.742 30.531 10.164 1 95.5 291 LEU A C 1
ATOM 2255 O O . LEU A 1 291 ? 4.754 31.141 9.797 1 95.5 291 LEU A O 1
ATOM 2259 N N . ALA A 1 292 ? 3.445 29.344 9.82 1 91.62 292 ALA A N 1
ATOM 2260 C CA . ALA A 1 292 ? 4.172 28.797 8.68 1 91.62 292 ALA A CA 1
ATOM 2261 C C . ALA A 1 292 ? 3.766 29.469 7.383 1 91.62 292 ALA A C 1
ATOM 2263 O O . ALA A 1 292 ? 2.609 29.875 7.215 1 91.62 292 ALA A O 1
ATOM 2264 N N . PRO A 1 293 ? 4.738 29.609 6.449 1 91.81 293 PRO A N 1
ATOM 2265 C CA . PRO A 1 293 ? 4.336 30.109 5.137 1 91.81 293 PRO A CA 1
ATOM 2266 C C . PRO A 1 293 ? 3.24 29.281 4.488 1 91.81 293 PRO A C 1
ATOM 2268 O O . PRO A 1 293 ? 3.256 28.047 4.594 1 91.81 293 PRO A O 1
ATOM 2271 N N . LEU A 1 294 ? 2.348 29.953 3.779 1 92.31 294 LEU A N 1
ATOM 2272 C CA . LEU A 1 294 ? 1.147 29.312 3.242 1 92.31 294 LEU A CA 1
ATOM 2273 C C . LEU A 1 294 ? 1.509 28.109 2.371 1 92.31 294 LEU A C 1
ATOM 2275 O O . LEU A 1 294 ? 0.861 27.062 2.449 1 92.31 294 LEU A O 1
ATOM 2279 N N . LYS A 1 295 ? 2.57 28.219 1.623 1 91.56 295 LYS A N 1
ATOM 2280 C CA . LYS A 1 295 ? 2.963 27.172 0.691 1 91.56 295 LYS A CA 1
ATOM 2281 C C . LYS A 1 295 ? 3.447 25.922 1.436 1 91.56 295 LYS A C 1
ATOM 2283 O O . LYS A 1 295 ? 3.533 24.844 0.855 1 91.56 295 LYS A O 1
ATOM 2288 N N . PHE A 1 296 ? 3.682 26.031 2.742 1 94.69 296 PHE A N 1
ATOM 2289 C CA . PHE A 1 296 ? 4.238 24.906 3.49 1 94.69 296 PHE A CA 1
ATOM 2290 C C . PHE A 1 296 ? 3.303 24.484 4.617 1 94.69 296 PHE A C 1
ATOM 2292 O O . PHE A 1 296 ? 3.707 23.766 5.531 1 94.69 296 PHE A O 1
ATOM 2299 N N . CYS A 1 297 ? 2.051 25 4.535 1 94.12 297 CYS A N 1
ATOM 2300 C CA . CYS A 1 297 ? 1.059 24.594 5.516 1 94.12 297 CYS A CA 1
ATOM 2301 C C . CYS A 1 297 ? 0.537 23.188 5.207 1 94.12 297 CYS A C 1
ATOM 2303 O O . CYS A 1 297 ? 0.25 22.406 6.117 1 94.12 297 CYS A O 1
ATOM 2305 N N . SER A 1 298 ? 0.431 22.922 3.893 1 95 298 SER A N 1
ATOM 2306 C CA . SER A 1 298 ? -0.016 21.594 3.482 1 95 298 SER A CA 1
ATOM 2307 C C . SER A 1 298 ? 1.127 20.594 3.537 1 95 298 SER A C 1
ATOM 2309 O O . SER A 1 298 ? 2.287 20.969 3.709 1 95 298 SER A O 1
ATOM 2311 N N . ASP A 1 299 ? 0.752 19.359 3.488 1 97.06 299 ASP A N 1
ATOM 2312 C CA . ASP A 1 299 ? 1.744 18.297 3.576 1 97.06 299 ASP A CA 1
ATOM 2313 C C . ASP A 1 299 ? 2.844 18.484 2.533 1 97.06 299 ASP A C 1
ATOM 2315 O O . ASP A 1 299 ? 2.559 18.719 1.359 1 97.06 299 ASP A O 1
ATOM 2319 N N . ASN A 1 300 ? 4.078 18.484 2.934 1 98.12 300 ASN A N 1
ATOM 2320 C CA . ASN A 1 300 ? 5.227 18.625 2.047 1 98.12 300 ASN A CA 1
ATOM 2321 C C . ASN A 1 300 ? 6.48 18 2.648 1 98.12 300 ASN A C 1
ATOM 2323 O O . ASN A 1 300 ? 6.59 17.875 3.869 1 98.12 300 ASN A O 1
ATOM 2327 N N . ALA A 1 301 ? 7.434 17.734 1.788 1 98.81 301 ALA A N 1
ATOM 2328 C CA . ALA A 1 301 ? 8.617 17 2.238 1 98.81 301 ALA A CA 1
ATOM 2329 C C . ALA A 1 301 ? 9.617 17.938 2.908 1 98.81 301 ALA A C 1
ATOM 2331 O O . ALA A 1 301 ? 10.531 17.484 3.605 1 98.81 301 ALA A O 1
ATOM 2332 N N . LEU A 1 302 ? 9.516 19.25 2.68 1 98.75 302 LEU A N 1
ATOM 2333 C CA . LEU A 1 302 ? 10.477 20.156 3.287 1 98.75 302 LEU A CA 1
ATOM 2334 C C . LEU A 1 302 ? 10.32 20.188 4.805 1 98.75 302 LEU A C 1
ATOM 2336 O O . LEU A 1 302 ? 11.305 20.266 5.535 1 98.75 302 LEU A O 1
ATOM 2340 N N . MET A 1 303 ? 9.047 20.125 5.266 1 98.56 303 MET A N 1
ATOM 2341 C CA . MET A 1 303 ? 8.836 20.094 6.711 1 98.56 303 MET A CA 1
ATOM 2342 C C . MET A 1 303 ? 9.414 18.828 7.328 1 98.56 303 MET A C 1
ATOM 2344 O O . MET A 1 303 ? 9.922 18.859 8.445 1 98.56 303 MET A O 1
ATOM 2348 N N . ILE A 1 304 ? 9.391 17.75 6.578 1 98.88 304 ILE A N 1
ATOM 2349 C CA . ILE A 1 304 ? 9.953 16.484 7.02 1 98.88 304 ILE A CA 1
ATOM 2350 C C . ILE A 1 304 ? 11.484 16.562 7.02 1 98.88 304 ILE A C 1
ATOM 2352 O O . ILE A 1 304 ? 12.133 16.109 7.961 1 98.88 304 ILE A O 1
ATOM 2356 N N . ALA A 1 305 ? 12.031 17.156 5.965 1 98.88 305 ALA A N 1
ATOM 2357 C CA . ALA A 1 305 ? 13.477 17.344 5.863 1 98.88 305 ALA A CA 1
ATOM 2358 C C . ALA A 1 305 ? 14 18.203 7.02 1 98.88 305 ALA A C 1
ATOM 2360 O O . ALA A 1 305 ? 15.039 17.891 7.605 1 98.88 305 ALA A O 1
ATOM 2361 N N . ARG A 1 306 ? 13.289 19.219 7.301 1 98.75 306 ARG A N 1
ATOM 2362 C CA . ARG A 1 306 ? 13.703 20.078 8.398 1 98.75 306 ARG A CA 1
ATOM 2363 C C . ARG A 1 306 ? 13.711 19.328 9.727 1 98.75 306 ARG A C 1
ATOM 2365 O O . ARG A 1 306 ? 14.633 19.484 10.523 1 98.75 306 ARG A O 1
ATOM 2372 N N . ALA A 1 307 ? 12.617 18.609 9.992 1 98.56 307 ALA A N 1
ATOM 2373 C CA . ALA A 1 307 ? 12.57 17.781 11.188 1 98.56 307 ALA A CA 1
ATOM 2374 C C . ALA A 1 307 ? 13.727 16.781 11.211 1 98.56 307 ALA A C 1
ATOM 2376 O O . ALA A 1 307 ? 14.289 16.5 12.273 1 98.56 307 ALA A O 1
ATOM 2377 N N . ALA A 1 308 ? 14.109 16.328 10.086 1 98.81 308 ALA A N 1
ATOM 2378 C CA . ALA A 1 308 ? 15.156 15.305 9.961 1 98.81 308 ALA A CA 1
ATOM 2379 C C . ALA A 1 308 ? 16.516 15.883 10.32 1 98.81 308 ALA A C 1
ATOM 2381 O O . ALA A 1 308 ? 17.406 15.148 10.773 1 98.81 308 ALA A O 1
ATOM 2382 N N . VAL A 1 309 ? 16.75 17.188 10.117 1 98.69 309 VAL A N 1
ATOM 2383 C CA . VAL A 1 309 ? 18 17.828 10.484 1 98.69 309 VAL A CA 1
ATOM 2384 C C . VAL A 1 309 ? 18.25 17.656 11.977 1 98.69 309 VAL A C 1
ATOM 2386 O O . VAL A 1 309 ? 19.328 17.203 12.391 1 98.69 309 VAL A O 1
ATOM 2389 N N . ASP A 1 310 ? 17.25 17.953 12.805 1 98 310 ASP A N 1
ATOM 2390 C CA . ASP A 1 310 ? 17.391 17.797 14.25 1 98 310 ASP A CA 1
ATOM 2391 C C . ASP A 1 310 ? 17.547 16.328 14.641 1 98 310 ASP A C 1
ATOM 2393 O O . ASP A 1 310 ? 18.328 15.992 15.523 1 98 310 ASP A O 1
ATOM 2397 N N . ALA A 1 311 ? 16.75 15.492 14 1 98.25 311 ALA A N 1
ATOM 2398 C CA . ALA A 1 311 ? 16.844 14.062 14.273 1 98.25 311 ALA A CA 1
ATOM 2399 C C . ALA A 1 311 ? 18.234 13.516 13.93 1 98.25 311 ALA A C 1
ATOM 2401 O O . ALA A 1 311 ? 18.734 12.617 14.609 1 98.25 311 ALA A O 1
ATOM 2402 N N . TYR A 1 312 ? 18.797 14.008 12.836 1 98.56 312 TYR A N 1
ATOM 2403 C CA . TYR A 1 312 ? 20.141 13.594 12.43 1 98.56 312 TYR A CA 1
ATOM 2404 C C . TYR A 1 312 ? 21.172 13.953 13.5 1 98.56 312 TYR A C 1
ATOM 2406 O O . TYR A 1 312 ? 22.031 13.141 13.836 1 98.56 312 TYR A O 1
ATOM 2414 N N . GLU A 1 313 ? 21.062 15.164 14.016 1 97.44 313 GLU A N 1
ATOM 2415 C CA . GLU A 1 313 ? 21.969 15.625 15.07 1 97.44 313 GLU A CA 1
ATOM 2416 C C . GLU A 1 313 ? 21.891 14.734 16.297 1 97.44 313 GLU A C 1
ATOM 2418 O O . GLU A 1 313 ? 22.891 14.477 16.969 1 97.44 313 GLU A O 1
ATOM 2423 N N . LYS A 1 314 ? 20.719 14.289 16.594 1 97 314 LYS A N 1
ATOM 2424 C CA . LYS A 1 314 ? 20.484 13.438 17.75 1 97 314 LYS A CA 1
ATOM 2425 C C . LYS A 1 314 ? 20.75 11.969 17.422 1 97 314 LYS A C 1
ATOM 2427 O O . LYS A 1 314 ? 20.578 11.094 18.266 1 97 314 LYS A O 1
ATOM 2432 N N . LYS A 1 315 ? 21.047 11.609 16.125 1 98.12 315 LYS A N 1
ATOM 2433 C CA . LYS A 1 315 ? 21.344 10.273 15.633 1 98.12 315 LYS A CA 1
ATOM 2434 C C . LYS A 1 315 ? 20.156 9.344 15.797 1 98.12 315 LYS A C 1
ATOM 2436 O O . LYS A 1 315 ? 20.297 8.195 16.234 1 98.12 315 LYS A O 1
ATOM 2441 N N . GLU A 1 316 ? 19.016 9.898 15.609 1 97.69 316 GLU A N 1
ATOM 2442 C CA . GLU A 1 316 ? 17.781 9.102 15.672 1 97.69 316 GLU A CA 1
ATOM 2443 C C . GLU A 1 316 ? 17.578 8.305 14.391 1 97.69 316 GLU A C 1
ATOM 2445 O O . GLU A 1 316 ? 16.609 8.523 13.664 1 97.69 316 GLU A O 1
ATOM 2450 N N . PHE A 1 317 ? 18.484 7.297 14.188 1 98.5 317 PHE A N 1
ATOM 2451 C CA . PHE A 1 317 ? 18.469 6.441 13.008 1 98.5 317 PHE A CA 1
ATOM 2452 C C . PHE A 1 317 ? 17.781 5.113 13.305 1 98.5 317 PHE A C 1
ATOM 2454 O O . PHE A 1 317 ? 17.766 4.668 14.453 1 98.5 317 PHE A O 1
ATOM 2461 N N . VAL A 1 318 ? 17.203 4.559 12.289 1 97.94 318 VAL A N 1
ATOM 2462 C CA . VAL A 1 318 ? 16.625 3.223 12.43 1 97.94 318 VAL A CA 1
ATOM 2463 C C . VAL A 1 318 ? 17.219 2.293 11.367 1 97.94 318 VAL A C 1
ATOM 2465 O O . VAL A 1 318 ? 17.766 2.756 10.367 1 97.94 318 VAL A O 1
ATOM 2468 N N . SER A 1 319 ? 17.109 0.983 11.672 1 96.25 319 SER A N 1
ATOM 2469 C CA . SER A 1 319 ? 17.531 -0.007 10.68 1 96.25 319 SER A CA 1
ATOM 2470 C C . SER A 1 319 ? 16.5 -0.14 9.562 1 96.25 319 SER A C 1
ATOM 2472 O O . SER A 1 319 ? 15.297 0.041 9.797 1 96.25 319 SER A O 1
ATOM 2474 N N . ILE A 1 320 ? 16.953 -0.487 8.359 1 94.62 320 ILE A N 1
ATOM 2475 C CA . ILE A 1 320 ? 16.062 -0.604 7.207 1 94.62 320 ILE A CA 1
ATOM 2476 C C . ILE A 1 320 ? 15.117 -1.783 7.398 1 94.62 320 ILE A C 1
ATOM 2478 O O . ILE A 1 320 ? 14.086 -1.875 6.723 1 94.62 320 ILE A O 1
ATOM 2482 N N . GLU A 1 321 ? 15.422 -2.703 8.281 1 90.94 321 GLU A N 1
ATOM 2483 C CA . GLU A 1 321 ? 14.625 -3.902 8.5 1 90.94 321 GLU A CA 1
ATOM 2484 C C . GLU A 1 321 ? 13.547 -3.658 9.555 1 90.94 321 GLU A C 1
ATOM 2486 O O . GLU A 1 321 ? 12.703 -4.527 9.805 1 90.94 321 GLU A O 1
ATOM 2491 N N . GLU A 1 322 ? 13.586 -2.535 10.188 1 94.31 322 GLU A N 1
ATOM 2492 C CA . GLU A 1 322 ? 12.656 -2.229 11.273 1 94.31 322 GLU A CA 1
ATOM 2493 C C . GLU A 1 322 ? 11.281 -1.859 10.727 1 94.31 322 GLU A C 1
ATOM 2495 O O . GLU A 1 322 ? 11.172 -1.202 9.688 1 94.31 322 GLU A O 1
ATOM 2500 N N . ASP A 1 323 ? 10.242 -2.371 11.445 1 93.94 323 ASP A N 1
ATOM 2501 C CA . ASP A 1 323 ? 8.891 -1.926 11.141 1 93.94 323 ASP A CA 1
ATOM 2502 C C . ASP A 1 323 ? 8.641 -0.516 11.68 1 93.94 323 ASP A C 1
ATOM 2504 O O . ASP A 1 323 ? 8.469 -0.323 12.883 1 93.94 323 ASP A O 1
ATOM 2508 N N . ILE A 1 324 ? 8.547 0.453 10.781 1 96.44 324 ILE A N 1
ATOM 2509 C CA . ILE A 1 324 ? 8.414 1.839 11.211 1 96.44 324 ILE A CA 1
ATOM 2510 C C . ILE A 1 324 ? 7.043 2.377 10.797 1 96.44 324 ILE A C 1
ATOM 2512 O O . ILE A 1 324 ? 6.707 3.529 11.086 1 96.44 324 ILE A O 1
ATOM 2516 N N . LEU A 1 325 ? 6.211 1.621 10.07 1 96.56 325 LEU A N 1
ATOM 2517 C CA . LEU A 1 325 ? 4.93 2.072 9.539 1 96.56 325 LEU A CA 1
ATOM 2518 C C . LEU A 1 325 ? 3.863 2.086 10.625 1 96.56 325 LEU A C 1
ATOM 2520 O O . LEU A 1 325 ? 3.662 1.086 11.32 1 96.56 325 LEU A O 1
ATOM 2524 N N . SER A 1 326 ? 3.203 3.209 10.789 1 96.44 326 SER A N 1
ATOM 2525 C CA . SER A 1 326 ? 2.059 3.264 11.695 1 96.44 326 SER A CA 1
ATOM 2526 C C . SER A 1 326 ? 0.999 4.234 11.18 1 96.44 326 SER A C 1
ATOM 2528 O O . SER A 1 326 ? 1.269 5.426 11.016 1 96.44 326 SER A O 1
ATOM 2530 N N . PRO A 1 327 ? -0.226 3.705 10.93 1 95.25 327 PRO A N 1
ATOM 2531 C CA . PRO A 1 327 ? -1.304 4.625 10.562 1 95.25 327 PRO A CA 1
ATOM 2532 C C . PRO A 1 327 ? -1.684 5.57 11.695 1 95.25 327 PRO A C 1
ATOM 2534 O O . PRO A 1 327 ? -2.248 6.641 11.453 1 95.25 327 PRO A O 1
ATOM 2537 N N . LYS A 1 328 ? -1.343 5.246 13 1 95.19 328 LYS A N 1
ATOM 2538 C CA . LYS A 1 328 ? -1.662 6.031 14.188 1 95.19 328 LYS A CA 1
ATOM 2539 C C . LYS A 1 328 ? -0.435 6.777 14.695 1 95.19 328 LYS A C 1
ATOM 2541 O O . LYS A 1 328 ? 0.698 6.422 14.367 1 95.19 328 LYS A O 1
ATOM 2546 N N . ASN A 1 329 ? -0.7 7.719 15.359 1 93.5 329 ASN A N 1
ATOM 2547 C CA . ASN A 1 329 ? 0.353 8.508 16 1 93.5 329 ASN A CA 1
ATOM 2548 C C . ASN A 1 329 ? 0.98 7.758 17.172 1 93.5 329 ASN A C 1
ATOM 2550 O O . ASN A 1 329 ? 0.304 7.469 18.156 1 93.5 329 ASN A O 1
ATOM 2554 N N . LYS A 1 330 ? 2.285 7.41 17.156 1 91.5 330 LYS A N 1
ATOM 2555 C CA . LYS A 1 330 ? 2.928 6.629 18.219 1 91.5 330 LYS A CA 1
ATOM 2556 C C . LYS A 1 330 ? 4.086 7.398 18.844 1 91.5 330 LYS A C 1
ATOM 2558 O O . LYS A 1 330 ? 4.34 7.273 20.047 1 91.5 330 LYS A O 1
ATOM 2563 N N . ASN A 1 331 ? 4.824 8.094 18.062 1 89.56 331 ASN A N 1
ATOM 2564 C CA . ASN A 1 331 ? 6.043 8.758 18.5 1 89.56 331 ASN A CA 1
ATOM 2565 C C . ASN A 1 331 ? 5.918 10.273 18.438 1 89.56 331 ASN A C 1
ATOM 2567 O O . ASN A 1 331 ? 6.684 10.93 17.719 1 89.56 331 ASN A O 1
ATOM 2571 N N . PHE A 1 332 ? 4.941 10.789 19.234 1 95.19 332 PHE A N 1
ATOM 2572 C CA . PHE A 1 332 ? 4.656 12.219 19.188 1 95.19 332 PHE A CA 1
ATOM 2573 C C . PHE A 1 332 ? 4.688 12.82 20.594 1 95.19 332 PHE A C 1
ATOM 2575 O O . PHE A 1 332 ? 3.92 13.727 20.891 1 95.19 332 PHE A O 1
ATOM 2582 N N . SER A 1 333 ? 5.547 12.414 21.469 1 94.19 333 SER A N 1
ATOM 2583 C CA . SER A 1 333 ? 5.633 12.914 22.844 1 94.19 333 SER A CA 1
ATOM 2584 C C . SER A 1 333 ? 6.73 13.961 22.969 1 94.19 333 SER A C 1
ATOM 2586 O O . SER A 1 333 ? 6.762 14.711 23.953 1 94.19 333 SER A O 1
ATOM 2588 N N . ARG A 1 334 ? 7.598 14.031 22 1 94.25 334 ARG A N 1
ATOM 2589 C CA . ARG A 1 334 ? 8.688 15 22 1 94.25 334 ARG A CA 1
ATOM 2590 C C . ARG A 1 334 ? 9.133 15.32 20.578 1 94.25 334 ARG A C 1
ATOM 2592 O O . ARG A 1 334 ? 8.852 14.562 19.641 1 94.25 334 ARG A O 1
ATOM 2599 N N . ILE A 1 335 ? 9.836 16.438 20.438 1 93.56 335 ILE A N 1
ATOM 2600 C CA . ILE A 1 335 ? 10.391 16.766 19.141 1 93.56 335 ILE A CA 1
ATOM 2601 C C . ILE A 1 335 ? 11.883 16.438 19.109 1 93.56 335 ILE A C 1
ATOM 2603 O O . ILE A 1 335 ? 12.555 16.5 20.141 1 93.56 335 ILE A O 1
ATOM 2607 N N . MET B 1 1 ? 31.625 -7.062 -17.484 1 78.5 1 MET B N 1
ATOM 2608 C CA . MET B 1 1 ? 30.375 -6.664 -18.141 1 78.5 1 MET B CA 1
ATOM 2609 C C . MET B 1 1 ? 29.172 -6.898 -17.219 1 78.5 1 MET B C 1
ATOM 2611 O O . MET B 1 1 ? 29.172 -7.84 -16.438 1 78.5 1 MET B O 1
ATOM 2615 N N . LYS B 1 2 ? 28.234 -6.008 -17.031 1 94.62 2 LYS B N 1
ATOM 2616 C CA . LYS B 1 2 ? 27 -6.133 -16.234 1 94.62 2 LYS B CA 1
ATOM 2617 C C . LYS B 1 2 ? 26.047 -7.145 -16.859 1 94.62 2 LYS B C 1
ATOM 2619 O O . LYS B 1 2 ? 25.547 -6.938 -17.969 1 94.62 2 LYS B O 1
ATOM 2624 N N . ASN B 1 3 ? 25.891 -8.266 -16.219 1 98.38 3 ASN B N 1
ATOM 2625 C CA . ASN B 1 3 ? 25.109 -9.336 -16.828 1 98.38 3 ASN B CA 1
ATOM 2626 C C . ASN B 1 3 ? 24.078 -9.891 -15.844 1 98.38 3 ASN B C 1
ATOM 2628 O O . ASN B 1 3 ? 23.469 -10.93 -16.094 1 98.38 3 ASN B O 1
ATOM 2632 N N . LEU B 1 4 ? 23.906 -9.234 -14.703 1 98.88 4 LEU B N 1
ATOM 2633 C CA . LEU B 1 4 ? 22.984 -9.75 -13.688 1 98.88 4 LEU B CA 1
ATOM 2634 C C . LEU B 1 4 ? 21.672 -8.992 -13.703 1 98.88 4 LEU B C 1
ATOM 2636 O O . LEU B 1 4 ? 21.656 -7.766 -13.867 1 98.88 4 LEU B O 1
ATOM 2640 N N . ILE B 1 5 ? 20.594 -9.727 -13.594 1 98.94 5 ILE B N 1
ATOM 2641 C CA . ILE B 1 5 ? 19.266 -9.141 -13.461 1 98.94 5 ILE B CA 1
ATOM 2642 C C . ILE B 1 5 ? 18.703 -9.43 -12.07 1 98.94 5 ILE B C 1
ATOM 2644 O O . ILE B 1 5 ? 18.688 -10.578 -11.625 1 98.94 5 ILE B O 1
ATOM 2648 N N . LEU B 1 6 ? 18.344 -8.398 -11.344 1 98.94 6 LEU B N 1
ATOM 2649 C CA . LEU B 1 6 ? 17.672 -8.531 -10.055 1 98.94 6 LEU B CA 1
ATOM 2650 C C . LEU B 1 6 ? 16.156 -8.477 -10.219 1 98.94 6 LEU B C 1
ATOM 2652 O O . LEU B 1 6 ? 15.633 -7.566 -10.867 1 98.94 6 LEU B O 1
ATOM 2656 N N . ALA B 1 7 ? 15.461 -9.477 -9.68 1 98.94 7 ALA B N 1
ATOM 2657 C CA . ALA B 1 7 ? 14.008 -9.547 -9.781 1 98.94 7 ALA B CA 1
ATOM 2658 C C . ALA B 1 7 ? 13.359 -9.539 -8.406 1 98.94 7 ALA B C 1
ATOM 2660 O O . ALA B 1 7 ? 13.859 -10.164 -7.469 1 98.94 7 ALA B O 1
ATOM 2661 N N . ILE B 1 8 ? 12.25 -8.812 -8.305 1 98.88 8 ILE B N 1
ATOM 2662 C CA . ILE B 1 8 ? 11.484 -8.695 -7.074 1 98.88 8 ILE B CA 1
ATOM 2663 C C . ILE B 1 8 ? 10.094 -9.297 -7.27 1 98.88 8 ILE B C 1
ATOM 2665 O O . ILE B 1 8 ? 9.422 -9.008 -8.258 1 98.88 8 ILE B O 1
ATOM 2669 N N . GLU B 1 9 ? 9.648 -10.148 -6.363 1 98.75 9 GLU B N 1
ATOM 2670 C CA . GLU B 1 9 ? 8.328 -10.758 -6.367 1 98.75 9 GLU B CA 1
ATOM 2671 C C . GLU B 1 9 ? 7.605 -10.531 -5.043 1 98.75 9 GLU B C 1
ATOM 2673 O O . GLU B 1 9 ? 8.086 -10.945 -3.988 1 98.75 9 GLU B O 1
ATOM 2678 N N . SER B 1 10 ? 6.465 -9.812 -5.078 1 98.19 10 SER B N 1
ATOM 2679 C CA . SER B 1 10 ? 5.684 -9.516 -3.879 1 98.19 10 SER B CA 1
ATOM 2680 C C . SER B 1 10 ? 4.191 -9.461 -4.191 1 98.19 10 SER B C 1
ATOM 2682 O O . SER B 1 10 ? 3.469 -8.625 -3.646 1 98.19 10 SER B O 1
ATOM 2684 N N . SER B 1 11 ? 3.699 -10.266 -5.086 1 97.56 11 SER B N 1
ATOM 2685 C CA . SER B 1 11 ? 2.35 -10.141 -5.625 1 97.56 11 SER B CA 1
ATOM 2686 C C . SER B 1 11 ? 1.301 -10.531 -4.586 1 97.56 11 SER B C 1
ATOM 2688 O O . SER B 1 11 ? 0.141 -10.125 -4.688 1 97.56 11 SER B O 1
ATOM 2690 N N . CYS B 1 12 ? 1.653 -11.367 -3.635 1 96.44 12 CYS B N 1
ATOM 2691 C CA . CYS B 1 12 ? 0.669 -11.844 -2.67 1 96.44 12 CYS B CA 1
ATOM 2692 C C . CYS B 1 12 ? 1.261 -11.898 -1.266 1 96.44 12 CYS B C 1
ATOM 2694 O O . CYS B 1 12 ? 1.35 -10.875 -0.588 1 96.44 12 CYS B O 1
ATOM 2696 N N . ASP B 1 13 ? 1.737 -13.102 -0.793 1 95.56 13 ASP B N 1
ATOM 2697 C CA . ASP B 1 13 ? 2.164 -13.188 0.599 1 95.56 13 ASP B CA 1
ATOM 2698 C C . ASP B 1 13 ? 3.594 -13.719 0.701 1 95.56 13 ASP B C 1
ATOM 2700 O O . ASP B 1 13 ? 4.055 -14.078 1.787 1 95.56 13 ASP B O 1
ATOM 2704 N N . ASP B 1 14 ? 4.301 -13.828 -0.378 1 96.56 14 ASP B N 1
ATOM 2705 C CA . ASP B 1 14 ? 5.715 -14.188 -0.385 1 96.56 14 ASP B CA 1
ATOM 2706 C C . ASP B 1 14 ? 6.578 -12.992 -0.796 1 96.56 14 ASP B C 1
ATOM 2708 O O . ASP B 1 14 ? 6.355 -12.391 -1.849 1 96.56 14 ASP B O 1
ATOM 2712 N N . SER B 1 15 ? 7.551 -12.664 0.035 1 98 15 SER B N 1
ATOM 2713 C CA . SER B 1 15 ? 8.57 -11.672 -0.316 1 98 15 SER B CA 1
ATOM 2714 C C . SER B 1 15 ? 9.82 -12.344 -0.875 1 98 15 SER B C 1
ATOM 2716 O O . SER B 1 15 ? 10.469 -13.125 -0.182 1 98 15 SER B O 1
ATOM 2718 N N . SER B 1 16 ? 10.172 -12.055 -2.061 1 98.75 16 SER B N 1
ATOM 2719 C CA . SER B 1 16 ? 11.289 -12.773 -2.666 1 98.75 16 SER B CA 1
ATOM 2720 C C . SER B 1 16 ? 12.102 -11.867 -3.58 1 98.75 16 SER B C 1
ATOM 2722 O O . SER B 1 16 ? 11.547 -10.992 -4.25 1 98.75 16 SER B O 1
ATOM 2724 N N . ILE B 1 17 ? 13.406 -11.984 -3.58 1 98.88 17 ILE B N 1
ATOM 2725 C CA . ILE B 1 17 ? 14.336 -11.352 -4.508 1 98.88 17 ILE B CA 1
ATOM 2726 C C . ILE B 1 17 ? 15.289 -12.398 -5.078 1 98.88 17 ILE B C 1
ATOM 2728 O O . ILE B 1 17 ? 15.75 -13.289 -4.355 1 98.88 17 ILE B O 1
ATOM 2732 N N . ALA B 1 18 ? 15.531 -12.359 -6.32 1 98.88 18 ALA B N 1
ATOM 2733 C CA . ALA B 1 18 ? 16.484 -13.242 -6.98 1 98.88 18 ALA B CA 1
ATOM 2734 C C . ALA B 1 18 ? 17.359 -12.477 -7.965 1 98.88 18 ALA B C 1
ATOM 2736 O O . ALA B 1 18 ? 16.969 -11.414 -8.453 1 98.88 18 ALA B O 1
ATOM 2737 N N . ILE B 1 19 ? 18.547 -12.938 -8.156 1 98.94 19 ILE B N 1
ATOM 2738 C CA . ILE B 1 19 ? 19.484 -12.414 -9.148 1 98.94 19 ILE B CA 1
ATOM 2739 C C . ILE B 1 19 ? 19.922 -13.539 -10.078 1 98.94 19 ILE B C 1
ATOM 2741 O O . ILE B 1 19 ? 20.359 -14.602 -9.617 1 98.94 19 ILE B O 1
ATOM 2745 N N . ILE B 1 20 ? 19.812 -13.312 -11.344 1 98.81 20 ILE B N 1
ATOM 2746 C CA . ILE B 1 20 ? 20.141 -14.32 -12.344 1 98.81 20 ILE B CA 1
ATOM 2747 C C . ILE B 1 20 ? 21.172 -13.766 -13.328 1 98.81 20 ILE B C 1
ATOM 2749 O O . ILE B 1 20 ? 21.172 -12.57 -13.617 1 98.81 20 ILE B O 1
ATOM 2753 N N . ASP B 1 21 ? 22.094 -14.602 -13.773 1 98.75 21 ASP B N 1
ATOM 2754 C CA . ASP B 1 21 ? 22.984 -14.266 -14.891 1 98.75 21 ASP B CA 1
ATOM 2755 C C . ASP B 1 21 ? 22.266 -14.422 -16.234 1 98.75 21 ASP B C 1
ATOM 2757 O O . ASP B 1 21 ? 21.891 -15.531 -16.609 1 98.75 21 ASP B O 1
ATOM 2761 N N . LYS B 1 22 ? 22.109 -13.344 -16.938 1 98.12 22 LYS B N 1
ATOM 2762 C CA . LYS B 1 22 ? 21.266 -13.391 -18.141 1 98.12 22 LYS B CA 1
ATOM 2763 C C . LYS B 1 22 ? 21.938 -14.211 -19.234 1 98.12 22 LYS B C 1
ATOM 2765 O O . LYS B 1 22 ? 21.266 -14.625 -20.188 1 98.12 22 LYS B O 1
ATOM 2770 N N . ASN B 1 23 ? 23.266 -14.438 -19.203 1 97.81 23 ASN B N 1
ATOM 2771 C CA . ASN B 1 23 ? 23.984 -15.18 -20.234 1 97.81 23 ASN B CA 1
ATOM 2772 C C . ASN B 1 23 ? 23.969 -16.688 -19.969 1 97.81 23 ASN B C 1
ATOM 2774 O O . ASN B 1 23 ? 23.797 -17.484 -20.891 1 97.81 23 ASN B O 1
ATOM 2778 N N . THR B 1 24 ? 24.094 -17.078 -18.703 1 98 24 THR B N 1
ATOM 2779 C CA . THR B 1 24 ? 24.234 -18.484 -18.359 1 98 24 THR B CA 1
ATOM 2780 C C . THR B 1 24 ? 22.953 -19.016 -17.734 1 98 24 THR B C 1
ATOM 2782 O O . THR B 1 24 ? 22.781 -20.234 -17.578 1 98 24 THR B O 1
ATOM 2785 N N . LEU B 1 25 ? 22.031 -18.188 -17.25 1 98.31 25 LEU B N 1
ATOM 2786 C CA . LEU B 1 25 ? 20.797 -18.516 -16.547 1 98.31 25 LEU B CA 1
ATOM 2787 C C . LEU B 1 25 ? 21.078 -19.047 -15.148 1 98.31 25 LEU B C 1
ATOM 2789 O O . LEU B 1 25 ? 20.188 -19.594 -14.5 1 98.31 25 LEU B O 1
ATOM 2793 N N . GLU B 1 26 ? 22.266 -18.875 -14.719 1 98.31 26 GLU B N 1
ATOM 2794 C CA . GLU B 1 26 ? 22.625 -19.297 -13.367 1 98.31 26 GLU B CA 1
ATOM 2795 C C . GLU B 1 26 ? 22 -18.375 -12.32 1 98.31 26 GLU B C 1
ATOM 2797 O O . GLU B 1 26 ? 22.078 -17.141 -12.438 1 98.31 26 GLU B O 1
ATOM 2802 N N . CYS B 1 27 ? 21.359 -18.969 -11.359 1 98.38 27 CYS B N 1
ATOM 2803 C CA . CYS B 1 27 ? 20.875 -18.219 -10.211 1 98.38 27 CYS B CA 1
ATOM 2804 C C . CYS B 1 27 ? 22.031 -17.797 -9.297 1 98.38 27 CYS B C 1
ATOM 2806 O O . CYS B 1 27 ? 22.672 -18.656 -8.688 1 98.38 27 CYS B O 1
ATOM 2808 N N . LYS B 1 28 ? 22.281 -16.547 -9.156 1 98.56 28 LYS B N 1
ATOM 2809 C CA . LYS B 1 28 ? 23.391 -16.062 -8.359 1 98.56 28 LYS B CA 1
ATOM 2810 C C . LYS B 1 28 ? 22.969 -15.766 -6.93 1 98.56 28 LYS B C 1
ATOM 2812 O O . LYS B 1 28 ? 23.781 -15.766 -6.008 1 98.56 28 LYS B O 1
ATOM 2817 N N . PHE B 1 29 ? 21.766 -15.438 -6.758 1 98.75 29 PHE B N 1
ATOM 2818 C CA . PHE B 1 29 ? 21.172 -15.117 -5.465 1 98.75 29 PHE B CA 1
ATOM 2819 C C . PHE B 1 29 ? 19.672 -15.391 -5.477 1 98.75 29 PHE B C 1
ATOM 2821 O O . PHE B 1 29 ? 18.984 -15.102 -6.461 1 98.75 29 PHE B O 1
ATOM 2828 N N . HIS B 1 30 ? 19.203 -16.047 -4.512 1 98.62 30 HIS B N 1
ATOM 2829 C CA . HIS B 1 30 ? 17.766 -16.266 -4.336 1 98.62 30 HIS B CA 1
ATOM 2830 C C . HIS B 1 30 ? 17.406 -16.359 -2.857 1 98.62 30 HIS B C 1
ATOM 2832 O O . HIS B 1 30 ? 17.969 -17.172 -2.123 1 98.62 30 HIS B O 1
ATOM 2838 N N . LYS B 1 31 ? 16.5 -15.516 -2.438 1 98.56 31 LYS B N 1
ATOM 2839 C CA . LYS B 1 31 ? 15.961 -15.57 -1.083 1 98.56 31 LYS B CA 1
ATOM 2840 C C . LYS B 1 31 ? 14.461 -15.289 -1.08 1 98.56 31 LYS B C 1
ATOM 2842 O O . LYS B 1 31 ? 13.984 -14.43 -1.824 1 98.56 31 LYS B O 1
ATOM 2847 N N . LYS B 1 32 ? 13.781 -16.031 -0.282 1 97.81 32 LYS B N 1
ATOM 2848 C CA . LYS B 1 32 ? 12.336 -15.914 -0.118 1 97.81 32 LYS B CA 1
ATOM 2849 C C . LYS B 1 32 ? 11.945 -15.969 1.356 1 97.81 32 LYS B C 1
ATOM 2851 O O . LYS B 1 32 ? 12.5 -16.75 2.125 1 97.81 32 LYS B O 1
ATOM 2856 N N . ILE B 1 33 ? 11.117 -15.062 1.755 1 96.62 33 ILE B N 1
ATOM 2857 C CA . ILE B 1 33 ? 10.5 -15.078 3.076 1 96.62 33 ILE B CA 1
ATOM 2858 C C . ILE B 1 33 ? 8.984 -15.242 2.934 1 96.62 33 ILE B C 1
ATOM 2860 O O . ILE B 1 33 ? 8.312 -14.359 2.395 1 96.62 33 ILE B O 1
ATOM 2864 N N . SER B 1 34 ? 8.484 -16.344 3.387 1 95.25 34 SER B N 1
ATOM 2865 C CA . SER B 1 34 ? 7.047 -16.609 3.336 1 95.25 34 SER B CA 1
ATOM 2866 C C . SER B 1 34 ? 6.328 -15.977 4.523 1 95.25 34 SER B C 1
ATOM 2868 O O . SER B 1 34 ? 6.887 -15.875 5.613 1 95.25 34 SER B O 1
ATOM 2870 N N . GLN B 1 35 ? 5.066 -15.562 4.273 1 95.25 35 GLN B N 1
ATOM 2871 C CA . GLN B 1 35 ? 4.258 -14.938 5.309 1 95.25 35 GLN B CA 1
ATOM 2872 C C . GLN B 1 35 ? 3.178 -15.891 5.816 1 95.25 35 GLN B C 1
ATOM 2874 O O . GLN B 1 35 ? 2.213 -15.461 6.453 1 95.25 35 GLN B O 1
ATOM 2879 N N . GLU B 1 36 ? 3.299 -17.156 5.527 1 93.12 36 GLU B N 1
ATOM 2880 C CA . GLU B 1 36 ? 2.258 -18.141 5.789 1 93.12 36 GLU B CA 1
ATOM 2881 C C . GLU B 1 36 ? 1.906 -18.188 7.273 1 93.12 36 GLU B C 1
ATOM 2883 O O . GLU B 1 36 ? 0.729 -18.25 7.637 1 93.12 36 GLU B O 1
ATOM 2888 N N . LEU B 1 37 ? 2.861 -18.203 8.102 1 93.19 37 LEU B N 1
ATOM 2889 C CA . LEU B 1 37 ? 2.637 -18.297 9.539 1 93.19 37 LEU B CA 1
ATOM 2890 C C . LEU B 1 37 ? 1.819 -17.109 10.039 1 93.19 37 LEU B C 1
ATOM 2892 O O . LEU B 1 37 ? 0.873 -17.281 10.805 1 93.19 37 LEU B O 1
ATOM 2896 N N . GLU B 1 38 ? 2.164 -15.906 9.617 1 94.12 38 GLU B N 1
ATOM 2897 C CA . GLU B 1 38 ? 1.487 -14.688 10.055 1 94.12 38 GLU B CA 1
ATOM 2898 C C . GLU B 1 38 ? 0.037 -14.664 9.578 1 94.12 38 GLU B C 1
ATOM 2900 O O . GLU B 1 38 ? -0.837 -14.133 10.273 1 94.12 38 GLU B O 1
ATOM 2905 N N . HIS B 1 39 ? -0.188 -15.281 8.453 1 94.44 39 HIS B N 1
ATOM 2906 C CA . HIS B 1 39 ? -1.526 -15.25 7.871 1 94.44 39 HIS B CA 1
ATOM 2907 C C . HIS B 1 39 ? -2.379 -16.406 8.391 1 94.44 39 HIS B C 1
ATOM 2909 O O . HIS B 1 39 ? -3.605 -16.375 8.266 1 94.44 39 HIS B O 1
ATOM 2915 N N . SER B 1 40 ? -1.795 -17.438 8.922 1 91.19 40 SER B N 1
ATOM 2916 C CA . SER B 1 40 ? -2.473 -18.656 9.336 1 91.19 40 SER B CA 1
ATOM 2917 C C . SER B 1 40 ? -3.576 -18.359 10.344 1 91.19 40 SER B C 1
ATOM 2919 O O . SER B 1 40 ? -4.637 -18.984 10.312 1 91.19 40 SER B O 1
ATOM 2921 N N . ILE B 1 41 ? -3.379 -17.422 11.219 1 90.75 41 ILE B N 1
ATOM 2922 C CA . ILE B 1 41 ? -4.324 -17.109 12.281 1 90.75 41 ILE B CA 1
ATOM 2923 C C . ILE B 1 41 ? -5.617 -16.562 11.688 1 90.75 41 ILE B C 1
ATOM 2925 O O . ILE B 1 41 ? -6.668 -16.594 12.328 1 90.75 41 ILE B O 1
ATOM 2929 N N . TYR B 1 42 ? -5.551 -16.141 10.453 1 91.19 42 TYR B N 1
ATOM 2930 C CA . TYR B 1 42 ? -6.723 -15.555 9.82 1 91.19 42 TYR B CA 1
ATOM 2931 C C . TYR B 1 42 ? -7.363 -16.531 8.844 1 91.19 42 TYR B C 1
ATOM 2933 O O . TYR B 1 42 ? -8.438 -16.25 8.297 1 91.19 42 TYR B O 1
ATOM 2941 N N . GLY B 1 43 ? -6.66 -17.672 8.578 1 89.38 43 GLY B N 1
ATOM 2942 C CA . GLY B 1 43 ? -7.184 -18.688 7.68 1 89.38 43 GLY B CA 1
ATOM 2943 C C . GLY B 1 43 ? -7.055 -18.312 6.215 1 89.38 43 GLY B C 1
ATOM 2944 O O . GLY B 1 43 ? -7.68 -18.922 5.352 1 89.38 43 GLY B O 1
ATOM 2945 N N . GLY B 1 44 ? -6.305 -17.203 5.941 1 92.12 44 GLY B N 1
ATOM 2946 C CA . GLY B 1 44 ? -6.078 -16.703 4.594 1 92.12 44 GLY B CA 1
ATOM 2947 C C . GLY B 1 44 ? -5.258 -15.438 4.562 1 92.12 44 GLY B C 1
ATOM 2948 O O . GLY B 1 44 ? -4.895 -14.898 5.609 1 92.12 44 GLY B O 1
ATOM 2949 N N . VAL B 1 45 ? -5.004 -14.984 3.395 1 93.62 45 VAL B N 1
ATOM 2950 C CA . VAL B 1 45 ? -4.129 -13.828 3.232 1 93.62 45 VAL B CA 1
ATOM 2951 C C . VAL B 1 45 ? -4.895 -12.547 3.561 1 93.62 45 VAL B C 1
ATOM 2953 O O . VAL B 1 45 ? -6 -12.336 3.061 1 93.62 45 VAL B O 1
ATOM 2956 N N . VAL B 1 46 ? -4.289 -11.773 4.426 1 95.19 46 VAL B N 1
ATOM 2957 C CA . VAL B 1 46 ? -4.805 -10.445 4.754 1 95.19 46 VAL B CA 1
ATOM 2958 C C . VAL B 1 46 ? -4 -9.383 4.012 1 95.19 46 VAL B C 1
ATOM 2960 O O . VAL B 1 46 ? -2.834 -9.141 4.336 1 95.19 46 VAL B O 1
ATOM 2963 N N . PRO B 1 47 ? -4.621 -8.695 3.086 1 94.12 47 PRO B N 1
ATOM 2964 C CA . PRO B 1 47 ? -3.883 -7.836 2.16 1 94.12 47 PRO B CA 1
ATOM 2965 C C . PRO B 1 47 ? -3.041 -6.781 2.879 1 94.12 47 PRO B C 1
ATOM 2967 O O . PRO B 1 47 ? -1.858 -6.617 2.57 1 94.12 47 PRO B O 1
ATOM 2970 N N . GLU B 1 48 ? -3.586 -6.082 3.863 1 91.62 48 GLU B N 1
ATOM 2971 C CA . GLU B 1 48 ? -2.855 -5.035 4.578 1 91.62 48 GLU B CA 1
ATOM 2972 C C . GLU B 1 48 ? -1.669 -5.617 5.34 1 91.62 48 GLU B C 1
ATOM 2974 O O . GLU B 1 48 ? -0.605 -5 5.41 1 91.62 48 GLU B O 1
ATOM 2979 N N . LEU B 1 49 ? -1.926 -6.738 5.945 1 94.25 49 LEU B N 1
ATOM 2980 C CA . LEU B 1 49 ? -0.848 -7.426 6.652 1 94.25 49 LEU B CA 1
ATOM 2981 C C . LEU B 1 49 ? 0.25 -7.848 5.68 1 94.25 49 LEU B C 1
ATOM 2983 O O . LEU B 1 49 ? 1.438 -7.688 5.973 1 94.25 49 LEU B O 1
ATOM 2987 N N . ALA B 1 50 ? -0.161 -8.406 4.574 1 95.94 50 ALA B N 1
ATOM 2988 C CA . ALA B 1 50 ? 0.804 -8.828 3.562 1 95.94 50 ALA B CA 1
ATOM 2989 C C . ALA B 1 50 ? 1.714 -7.676 3.154 1 95.94 50 ALA B C 1
ATOM 2991 O O . ALA B 1 50 ? 2.938 -7.824 3.117 1 95.94 50 ALA B O 1
ATOM 2992 N N . ALA B 1 51 ? 1.136 -6.57 2.855 1 93.94 51 ALA B N 1
ATOM 2993 C CA . ALA B 1 51 ? 1.886 -5.391 2.424 1 93.94 51 ALA B CA 1
ATOM 2994 C C . ALA B 1 51 ? 2.875 -4.949 3.498 1 93.94 51 ALA B C 1
ATOM 2996 O O . ALA B 1 51 ? 4.023 -4.609 3.193 1 93.94 51 ALA B O 1
ATOM 2997 N N . ARG B 1 52 ? 2.404 -4.871 4.723 1 92.81 52 ARG B N 1
ATOM 2998 C CA . ARG B 1 52 ? 3.258 -4.484 5.84 1 92.81 52 ARG B CA 1
ATOM 2999 C C . ARG B 1 52 ? 4.441 -5.438 5.977 1 92.81 52 ARG B C 1
ATOM 3001 O O . ARG B 1 52 ? 5.582 -4.996 6.156 1 92.81 52 ARG B O 1
ATOM 3008 N N . LEU B 1 53 ? 4.18 -6.711 5.898 1 95.56 53 LEU B N 1
ATOM 3009 C CA . LEU B 1 53 ? 5.234 -7.707 6.043 1 95.56 53 LEU B CA 1
ATOM 3010 C C . LEU B 1 53 ? 6.223 -7.629 4.883 1 95.56 53 LEU B C 1
ATOM 3012 O O . LEU B 1 53 ? 7.418 -7.863 5.062 1 95.56 53 LEU B O 1
ATOM 3016 N N . HIS B 1 54 ? 5.797 -7.32 3.678 1 96.75 54 HIS B N 1
ATOM 3017 C CA . HIS B 1 54 ? 6.699 -7.074 2.559 1 96.75 54 HIS B CA 1
ATOM 3018 C C . HIS B 1 54 ? 7.648 -5.918 2.859 1 96.75 54 HIS B C 1
ATOM 3020 O O . HIS B 1 54 ? 8.836 -5.988 2.539 1 96.75 54 HIS B O 1
ATOM 3026 N N . SER B 1 55 ? 7.125 -4.852 3.445 1 93.56 55 SER B N 1
ATOM 3027 C CA . SER B 1 55 ? 7.902 -3.648 3.725 1 93.56 55 SER B CA 1
ATOM 3028 C C . SER B 1 55 ? 9.039 -3.938 4.699 1 93.56 55 SER B C 1
ATOM 3030 O O . SER B 1 55 ? 10.023 -3.201 4.746 1 93.56 55 SER B O 1
ATOM 3032 N N . GLU B 1 56 ? 8.883 -4.938 5.441 1 94.56 56 GLU B N 1
ATOM 3033 C CA . GLU B 1 56 ? 9.93 -5.367 6.363 1 94.56 56 GLU B CA 1
ATOM 3034 C C . GLU B 1 56 ? 10.875 -6.359 5.695 1 94.56 56 GLU B C 1
ATOM 3036 O O . GLU B 1 56 ? 12.094 -6.25 5.832 1 94.56 56 GLU B O 1
ATOM 3041 N N . ALA B 1 57 ? 10.352 -7.277 5.004 1 96.94 57 ALA B N 1
ATOM 3042 C CA . ALA B 1 57 ? 11.094 -8.43 4.5 1 96.94 57 ALA B CA 1
ATOM 3043 C C . ALA B 1 57 ? 11.953 -8.047 3.293 1 96.94 57 ALA B C 1
ATOM 3045 O O . ALA B 1 57 ? 13.109 -8.453 3.193 1 96.94 57 ALA B O 1
ATOM 3046 N N . LEU B 1 58 ? 11.43 -7.285 2.398 1 97.62 58 LEU B N 1
ATOM 3047 C CA . LEU B 1 58 ? 12.109 -7.016 1.135 1 97.62 58 LEU B CA 1
ATOM 3048 C C . LEU B 1 58 ? 13.398 -6.234 1.366 1 97.62 58 LEU B C 1
ATOM 3050 O O . LEU B 1 58 ? 14.445 -6.582 0.813 1 97.62 58 LEU B O 1
ATOM 3054 N N . PRO B 1 59 ? 13.375 -5.191 2.234 1 96.5 59 PRO B N 1
ATOM 3055 C CA . PRO B 1 59 ? 14.633 -4.5 2.502 1 96.5 59 PRO B CA 1
ATOM 3056 C C . PRO B 1 59 ? 15.695 -5.418 3.113 1 96.5 59 PRO B C 1
ATOM 3058 O O . PRO B 1 59 ? 16.875 -5.293 2.799 1 96.5 59 PRO B O 1
ATOM 3061 N N . LYS B 1 60 ? 15.25 -6.32 3.961 1 96.19 60 LYS B N 1
ATOM 3062 C CA . LYS B 1 60 ? 16.156 -7.293 4.562 1 96.19 60 LYS B CA 1
ATOM 3063 C C . LYS B 1 60 ? 16.828 -8.148 3.494 1 96.19 60 LYS B C 1
ATOM 3065 O O . LYS B 1 60 ? 18.047 -8.359 3.529 1 96.19 60 LYS B O 1
ATOM 3070 N N . ILE B 1 61 ? 16.078 -8.625 2.578 1 98.25 61 ILE B N 1
ATOM 3071 C CA . ILE B 1 61 ? 16.625 -9.461 1.504 1 98.25 61 ILE B CA 1
ATOM 3072 C C . ILE B 1 61 ? 17.516 -8.617 0.596 1 98.25 61 ILE B C 1
ATOM 3074 O O . ILE B 1 61 ? 18.594 -9.055 0.189 1 98.25 61 ILE B O 1
ATOM 3078 N N . LEU B 1 62 ? 17.047 -7.426 0.263 1 97.94 62 LEU B N 1
ATOM 3079 C CA . LEU B 1 62 ? 17.812 -6.543 -0.617 1 97.94 62 LEU B CA 1
ATOM 3080 C C . LEU B 1 62 ? 19.203 -6.285 -0.059 1 97.94 62 LEU B C 1
ATOM 3082 O O . LEU B 1 62 ? 20.188 -6.328 -0.798 1 97.94 62 LEU B O 1
ATOM 3086 N N . LYS B 1 63 ? 19.297 -6.016 1.218 1 96.19 63 LYS B N 1
ATOM 3087 C CA . LYS B 1 63 ? 20.562 -5.75 1.874 1 96.19 63 LYS B CA 1
ATOM 3088 C C . LYS B 1 63 ? 21.547 -6.898 1.655 1 96.19 63 LYS B C 1
ATOM 3090 O O . LYS B 1 63 ? 22.75 -6.672 1.459 1 96.19 63 LYS B O 1
ATOM 3095 N N . GLN B 1 64 ? 21.047 -8.133 1.634 1 97.19 64 GLN B N 1
ATOM 3096 C CA . GLN B 1 64 ? 21.875 -9.328 1.471 1 97.19 64 GLN B CA 1
ATOM 3097 C C . GLN B 1 64 ? 22.359 -9.461 0.034 1 97.19 64 GLN B C 1
ATOM 3099 O O . GLN B 1 64 ? 23.328 -10.18 -0.232 1 97.19 64 GLN B O 1
ATOM 3104 N N . SER B 1 65 ? 21.766 -8.789 -0.876 1 97.31 65 SER B N 1
ATOM 3105 C CA . SER B 1 65 ? 22.094 -8.953 -2.287 1 97.31 65 SER B CA 1
ATOM 3106 C C . SER B 1 65 ? 22.969 -7.801 -2.785 1 97.31 65 SER B C 1
ATOM 3108 O O . SER B 1 65 ? 23.328 -7.75 -3.965 1 97.31 65 SER B O 1
ATOM 3110 N N . LYS B 1 66 ? 23.391 -6.91 -1.974 1 95.62 66 LYS B N 1
ATOM 3111 C CA . LYS 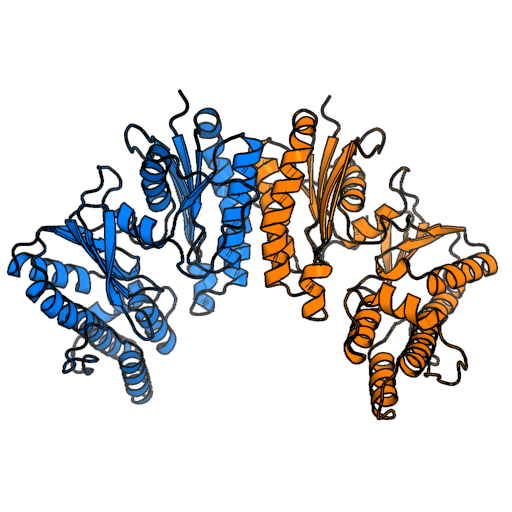B 1 66 ? 24.047 -5.664 -2.34 1 95.62 66 LYS B CA 1
ATOM 3112 C C . LYS B 1 66 ? 25.359 -5.93 -3.076 1 95.62 66 LYS B C 1
ATOM 3114 O O . LYS B 1 66 ? 25.766 -5.137 -3.928 1 95.62 66 LYS B O 1
ATOM 3119 N N . LYS B 1 67 ? 26.047 -7.004 -2.734 1 96.25 67 LYS B N 1
ATOM 3120 C CA . LYS B 1 67 ? 27.344 -7.328 -3.324 1 96.25 67 LYS B CA 1
ATOM 3121 C C . LYS B 1 67 ? 27.234 -7.512 -4.836 1 96.25 67 LYS B C 1
ATOM 3123 O O . LYS B 1 67 ? 28.234 -7.406 -5.555 1 96.25 67 LYS B O 1
ATOM 3128 N N . TYR B 1 68 ? 26.047 -7.754 -5.336 1 97.81 68 TYR B N 1
ATOM 3129 C CA . TYR B 1 68 ? 25.844 -8.039 -6.754 1 97.81 68 TYR B CA 1
ATOM 3130 C C . TYR B 1 68 ? 25.484 -6.766 -7.516 1 97.81 68 TYR B C 1
ATOM 3132 O O . TYR B 1 68 ? 25.406 -6.777 -8.75 1 97.81 68 TYR B O 1
ATOM 3140 N N . PHE B 1 69 ? 25.328 -5.637 -6.852 1 97.5 69 PHE B N 1
ATOM 3141 C CA . PHE B 1 69 ? 24.75 -4.438 -7.438 1 97.5 69 PHE B CA 1
ATOM 3142 C C . PHE B 1 69 ? 25.625 -3.904 -8.562 1 97.5 69 PHE B C 1
ATOM 3144 O O . PHE B 1 69 ? 25.125 -3.418 -9.578 1 97.5 69 PHE B O 1
ATOM 3151 N N . LYS B 1 70 ? 26.891 -4.012 -8.438 1 96.88 70 LYS B N 1
ATOM 3152 C CA . LYS B 1 70 ? 27.828 -3.453 -9.414 1 96.88 70 LYS B CA 1
ATOM 3153 C C . LYS B 1 70 ? 27.719 -4.176 -10.75 1 96.88 70 LYS B C 1
ATOM 3155 O O . LYS B 1 70 ? 28.109 -3.633 -11.789 1 96.88 70 LYS B O 1
ATOM 3160 N N . ASN B 1 71 ? 27.172 -5.43 -10.711 1 98.31 71 ASN B N 1
ATOM 3161 C CA . ASN B 1 71 ? 27.125 -6.246 -11.922 1 98.31 71 ASN B CA 1
ATOM 3162 C C . ASN B 1 71 ? 25.719 -6.328 -12.484 1 98.31 71 ASN B C 1
ATOM 3164 O O . ASN B 1 71 ? 25.453 -7.082 -13.43 1 98.31 71 ASN B O 1
ATOM 3168 N N . LEU B 1 72 ? 24.781 -5.531 -11.898 1 98.69 72 LEU B N 1
ATOM 3169 C CA . LEU B 1 72 ? 23.406 -5.551 -12.375 1 98.69 72 LEU B CA 1
ATOM 3170 C C . LEU B 1 72 ? 23.281 -4.809 -13.703 1 98.69 72 LEU B C 1
ATOM 3172 O O . LEU B 1 72 ? 23.922 -3.77 -13.898 1 98.69 72 LEU B O 1
ATOM 3176 N N . CYS B 1 73 ? 22.422 -5.387 -14.602 1 98.75 73 CYS B N 1
ATOM 3177 C CA . CYS B 1 73 ? 22.172 -4.703 -15.867 1 98.75 73 CYS B CA 1
ATOM 3178 C C . CYS B 1 73 ? 20.703 -4.32 -16 1 98.75 73 CYS B C 1
ATOM 3180 O O . CYS B 1 73 ? 20.344 -3.535 -16.875 1 98.75 73 CYS B O 1
ATOM 3182 N N . ALA B 1 74 ? 19.828 -4.816 -15.109 1 98.88 74 ALA B N 1
ATOM 3183 C CA . ALA B 1 74 ? 18.406 -4.477 -15.125 1 98.88 74 ALA B CA 1
ATOM 3184 C C . ALA B 1 74 ? 17.75 -4.848 -13.797 1 98.88 74 ALA B C 1
ATOM 3186 O O . ALA B 1 74 ? 18.281 -5.648 -13.031 1 98.88 74 ALA B O 1
ATOM 3187 N N . ILE B 1 75 ? 16.656 -4.199 -13.508 1 98.88 75 ILE B N 1
ATOM 3188 C CA . ILE B 1 75 ? 15.781 -4.516 -12.383 1 98.88 75 ILE B CA 1
ATOM 3189 C C . ILE B 1 75 ? 14.43 -5.008 -12.891 1 98.88 75 ILE B C 1
ATOM 3191 O O . ILE B 1 75 ? 13.781 -4.336 -13.695 1 98.88 75 ILE B O 1
ATOM 3195 N N . ALA B 1 76 ? 14 -6.188 -12.477 1 98.94 76 ALA B N 1
ATOM 3196 C CA . ALA B 1 76 ? 12.695 -6.742 -12.844 1 98.94 76 ALA B CA 1
ATOM 3197 C C . ALA B 1 76 ? 11.766 -6.809 -11.633 1 98.94 76 ALA B C 1
ATOM 3199 O O . ALA B 1 76 ? 12.227 -6.914 -10.492 1 98.94 76 ALA B O 1
ATOM 3200 N N . VAL B 1 77 ? 10.469 -6.711 -11.883 1 98.88 77 VAL B N 1
ATOM 3201 C CA . VAL B 1 77 ? 9.516 -6.758 -10.781 1 98.88 77 VAL B CA 1
ATOM 3202 C C . VAL B 1 77 ? 8.172 -7.297 -11.281 1 98.88 77 VAL B C 1
ATOM 3204 O O . VAL B 1 77 ? 7.781 -7.035 -12.422 1 98.88 77 VAL B O 1
ATOM 3207 N N . THR B 1 78 ? 7.527 -8.102 -10.445 1 98.75 78 THR B N 1
ATOM 3208 C CA . THR B 1 78 ? 6.148 -8.484 -10.719 1 98.75 78 THR B CA 1
ATOM 3209 C C . THR B 1 78 ? 5.219 -7.277 -10.602 1 98.75 78 THR B C 1
ATOM 3211 O O . THR B 1 78 ? 5.203 -6.598 -9.57 1 98.75 78 THR B O 1
ATOM 3214 N N . ASN B 1 79 ? 4.438 -7.066 -11.688 1 98.19 79 ASN B N 1
ATOM 3215 C CA . ASN B 1 79 ? 3.576 -5.887 -11.641 1 98.19 79 ASN B CA 1
ATOM 3216 C C . ASN B 1 79 ? 2.107 -6.262 -11.812 1 98.19 79 ASN B C 1
ATOM 3218 O O . ASN B 1 79 ? 1.223 -5.422 -11.625 1 98.19 79 ASN B O 1
ATOM 3222 N N . GLU B 1 80 ? 1.817 -7.492 -12.266 1 97.94 80 GLU B N 1
ATOM 3223 C CA . GLU B 1 80 ? 0.454 -7.969 -12.484 1 97.94 80 GLU B CA 1
ATOM 3224 C C . GLU B 1 80 ? 0.41 -9.484 -12.609 1 97.94 80 GLU B C 1
ATOM 3226 O O . GLU B 1 80 ? 1.399 -10.117 -12.992 1 97.94 80 GLU B O 1
ATOM 3231 N N . PRO B 1 81 ? -0.769 -10.117 -12.375 1 97.81 81 PRO B N 1
ATOM 3232 C CA . PRO B 1 81 ? -1.779 -9.656 -11.422 1 97.81 81 PRO B CA 1
ATOM 3233 C C . PRO B 1 81 ? -1.365 -9.883 -9.969 1 97.81 81 PRO B C 1
ATOM 3235 O O . PRO B 1 81 ? -0.312 -10.469 -9.703 1 97.81 81 PRO B O 1
ATOM 3238 N N . GLY B 1 82 ? -2.031 -9.5 -9.008 1 96.81 82 GLY B N 1
ATOM 3239 C CA . GLY B 1 82 ? -1.786 -9.695 -7.586 1 96.81 82 GLY B CA 1
ATOM 3240 C C . GLY B 1 82 ? -2.543 -8.719 -6.707 1 96.81 82 GLY B C 1
ATOM 3241 O O . GLY B 1 82 ? -3.352 -7.934 -7.199 1 96.81 82 GLY B O 1
ATOM 3242 N N . LEU B 1 83 ? -2.297 -8.867 -5.434 1 95.81 83 LEU B N 1
ATOM 3243 C CA . LEU B 1 83 ? -2.859 -7.891 -4.508 1 95.81 83 LEU B CA 1
ATOM 3244 C C . LEU B 1 83 ? -2.248 -6.512 -4.734 1 95.81 83 LEU B C 1
ATOM 3246 O O . LEU B 1 83 ? -1.024 -6.359 -4.719 1 95.81 83 LEU B O 1
ATOM 3250 N N . SER B 1 84 ? -3.086 -5.527 -4.93 1 94.94 84 SER B N 1
ATOM 3251 C CA . SER B 1 84 ? -2.633 -4.184 -5.277 1 94.94 84 SER B CA 1
ATOM 3252 C C . SER B 1 84 ? -1.618 -3.666 -4.266 1 94.94 84 SER B C 1
ATOM 3254 O O . SER B 1 84 ? -0.549 -3.182 -4.645 1 94.94 84 SER B O 1
ATOM 3256 N N . VAL B 1 85 ? -1.91 -3.803 -3.018 1 92.56 85 VAL B N 1
ATOM 3257 C CA . VAL B 1 85 ? -1.078 -3.232 -1.962 1 92.56 85 VAL B CA 1
ATOM 3258 C C . VAL B 1 85 ? 0.244 -3.992 -1.878 1 92.56 85 VAL B C 1
ATOM 3260 O O . VAL B 1 85 ? 1.282 -3.412 -1.555 1 92.56 85 VAL B O 1
ATOM 3263 N N . SER B 1 86 ? 0.218 -5.254 -2.137 1 96.12 86 SER B N 1
ATOM 3264 C CA . SER B 1 86 ? 1.433 -6.062 -2.145 1 96.12 86 SER B CA 1
ATOM 3265 C C . SER B 1 86 ? 2.316 -5.723 -3.34 1 96.12 86 SER B C 1
ATOM 3267 O O . SER B 1 86 ? 3.529 -5.562 -3.197 1 96.12 86 SER B O 1
ATOM 3269 N N . LEU B 1 87 ? 1.667 -5.586 -4.469 1 97.5 87 LEU B N 1
ATOM 3270 C CA . LEU B 1 87 ? 2.393 -5.227 -5.684 1 97.5 87 LEU B CA 1
ATOM 3271 C C . LEU B 1 87 ? 3.08 -3.873 -5.52 1 97.5 87 LEU B C 1
ATOM 3273 O O . LEU B 1 87 ? 4.203 -3.684 -5.992 1 97.5 87 LEU B O 1
ATOM 3277 N N . LEU B 1 88 ? 2.404 -3.016 -4.898 1 95.75 88 LEU B N 1
ATOM 3278 C CA . LEU B 1 88 ? 2.871 -1.64 -4.758 1 95.75 88 LEU B CA 1
ATOM 3279 C C . LEU B 1 88 ? 4.234 -1.595 -4.07 1 95.75 88 LEU B C 1
ATOM 3281 O O . LEU B 1 88 ? 5.113 -0.835 -4.48 1 95.75 88 LEU B O 1
ATOM 3285 N N . GLY B 1 89 ? 4.414 -2.332 -3.035 1 94.69 89 GLY B N 1
ATOM 3286 C CA . GLY B 1 89 ? 5.684 -2.371 -2.328 1 94.69 89 GLY B CA 1
ATOM 3287 C C . GLY B 1 89 ? 6.848 -2.787 -3.209 1 94.69 89 GLY B C 1
ATOM 3288 O O . GLY B 1 89 ? 7.887 -2.125 -3.227 1 94.69 89 GLY B O 1
ATOM 3289 N N . GLY B 1 90 ? 6.668 -3.875 -3.887 1 97.81 90 GLY B N 1
ATOM 3290 C CA . GLY B 1 90 ? 7.703 -4.344 -4.793 1 97.81 90 GLY B CA 1
ATOM 3291 C C . GLY B 1 90 ? 7.988 -3.379 -5.926 1 97.81 90 GLY B C 1
ATOM 3292 O O . GLY B 1 90 ? 9.148 -3.139 -6.27 1 97.81 90 GLY B O 1
ATOM 3293 N N . ILE B 1 91 ? 6.961 -2.846 -6.484 1 98 91 ILE B N 1
ATOM 3294 C CA . ILE B 1 91 ? 7.094 -1.911 -7.598 1 98 91 ILE B CA 1
ATOM 3295 C C . ILE B 1 91 ? 7.836 -0.661 -7.137 1 98 91 ILE B C 1
ATOM 3297 O O . ILE B 1 91 ? 8.727 -0.166 -7.832 1 98 91 ILE B O 1
ATOM 3301 N N . SER B 1 92 ? 7.477 -0.164 -5.969 1 96.81 92 SER B N 1
ATOM 3302 C CA . SER B 1 92 ? 8.156 1.003 -5.418 1 96.81 92 SER B CA 1
ATOM 3303 C C . SER B 1 92 ? 9.648 0.734 -5.23 1 96.81 92 SER B C 1
ATOM 3305 O O . SER B 1 92 ? 10.484 1.562 -5.594 1 96.81 92 SER B O 1
ATOM 3307 N N . MET B 1 93 ? 9.992 -0.351 -4.676 1 97.62 93 MET B N 1
ATOM 3308 C CA . MET B 1 93 ? 11.383 -0.736 -4.492 1 97.62 93 MET B CA 1
ATOM 3309 C C . MET B 1 93 ? 12.102 -0.834 -5.836 1 97.62 93 MET B C 1
ATOM 3311 O O . MET B 1 93 ? 13.211 -0.312 -5.992 1 97.62 93 MET B O 1
ATOM 3315 N N . ALA B 1 94 ? 11.461 -1.499 -6.754 1 98.69 94 ALA B N 1
ATOM 3316 C CA . ALA B 1 94 ? 12.078 -1.718 -8.062 1 98.69 94 ALA B CA 1
ATOM 3317 C C . ALA B 1 94 ? 12.352 -0.394 -8.766 1 98.69 94 ALA B C 1
ATOM 3319 O O . ALA B 1 94 ? 13.445 -0.178 -9.289 1 98.69 94 ALA B O 1
ATOM 3320 N N . LYS B 1 95 ? 11.383 0.465 -8.82 1 98 95 LYS B N 1
ATOM 3321 C CA . LYS B 1 95 ? 11.539 1.767 -9.461 1 98 95 LYS B CA 1
ATOM 3322 C C . LYS B 1 95 ? 12.648 2.578 -8.797 1 98 95 LYS B C 1
ATOM 3324 O O . LYS B 1 95 ? 13.445 3.219 -9.477 1 98 95 LYS B O 1
ATOM 3329 N N . THR B 1 96 ? 12.656 2.596 -7.48 1 97.75 96 THR B N 1
ATOM 3330 C CA . THR B 1 96 ? 13.664 3.324 -6.719 1 97.75 96 THR B CA 1
ATOM 3331 C C . THR B 1 96 ? 15.062 2.797 -7.031 1 97.75 96 THR B C 1
ATOM 3333 O O . THR B 1 96 ? 15.984 3.576 -7.289 1 97.75 96 THR B O 1
ATOM 3336 N N . LEU B 1 97 ? 15.234 1.487 -6.996 1 97.88 97 LEU B N 1
ATOM 3337 C CA . LEU B 1 97 ? 16.531 0.86 -7.273 1 97.88 97 LEU B CA 1
ATOM 3338 C C . LEU B 1 97 ? 16.984 1.156 -8.695 1 97.88 97 LEU B C 1
ATOM 3340 O O . LEU B 1 97 ? 18.141 1.492 -8.93 1 97.88 97 LEU B O 1
ATOM 3344 N N . ALA B 1 98 ? 16.047 0.975 -9.633 1 98 98 ALA B N 1
ATOM 3345 C CA . ALA B 1 98 ? 16.344 1.268 -11.039 1 98 98 ALA B CA 1
ATOM 3346 C C . ALA B 1 98 ? 16.812 2.707 -11.203 1 98 98 ALA B C 1
ATOM 3348 O O . ALA B 1 98 ? 17.797 2.963 -11.914 1 98 98 ALA B O 1
ATOM 3349 N N . SER B 1 99 ? 16.172 3.613 -10.555 1 95.81 99 SER B N 1
ATOM 3350 C CA . SER B 1 99 ? 16.531 5.023 -10.617 1 95.81 99 SER B CA 1
ATOM 3351 C C . SER B 1 99 ? 17.891 5.27 -9.969 1 95.81 99 SER B C 1
ATOM 3353 O O . SER B 1 99 ? 18.766 5.918 -10.562 1 95.81 99 SER B O 1
ATOM 3355 N N . ALA B 1 100 ? 18.078 4.766 -8.773 1 95.19 100 ALA B N 1
ATOM 3356 C CA . ALA B 1 100 ? 19.297 4.988 -8.008 1 95.19 100 ALA B CA 1
ATOM 3357 C C . ALA B 1 100 ? 20.516 4.426 -8.742 1 95.19 100 ALA B C 1
ATOM 3359 O O . ALA B 1 100 ? 21.594 5.016 -8.703 1 95.19 100 ALA B O 1
ATOM 3360 N N . LEU B 1 101 ? 20.312 3.256 -9.453 1 96 101 LEU B N 1
ATOM 3361 C CA . LEU B 1 101 ? 21.438 2.568 -10.086 1 96 101 LEU B CA 1
ATOM 3362 C C . LEU B 1 101 ? 21.484 2.869 -11.578 1 96 101 LEU B C 1
ATOM 3364 O O . LEU B 1 101 ? 22.359 2.381 -12.289 1 96 101 LEU B O 1
ATOM 3368 N N . ASN B 1 102 ? 20.531 3.66 -12.07 1 95.31 102 ASN B N 1
ATOM 3369 C CA . ASN B 1 102 ? 20.438 4.004 -13.484 1 95.31 102 ASN B CA 1
ATOM 3370 C C . ASN B 1 102 ? 20.344 2.756 -14.359 1 95.31 102 ASN B C 1
ATOM 3372 O O . ASN B 1 102 ? 21.141 2.59 -15.297 1 95.31 102 ASN B O 1
ATOM 3376 N N . LEU B 1 103 ? 19.469 1.924 -14.047 1 97.94 103 LEU B N 1
ATOM 3377 C CA . LEU B 1 103 ? 19.281 0.669 -14.766 1 97.94 103 LEU B CA 1
ATOM 3378 C C . LEU B 1 103 ? 17.875 0.588 -15.367 1 97.94 103 LEU B C 1
ATOM 3380 O O . LEU B 1 103 ? 16.953 1.226 -14.867 1 97.94 103 LEU B O 1
ATOM 3384 N N . PRO B 1 104 ? 17.672 -0.166 -16.453 1 98.44 104 PRO B N 1
ATOM 3385 C CA . PRO B 1 104 ? 16.344 -0.365 -17 1 98.44 104 PRO B CA 1
ATOM 3386 C C . PRO B 1 104 ? 15.422 -1.142 -16.062 1 98.44 104 PRO B C 1
ATOM 3388 O O . PRO B 1 104 ? 15.891 -1.971 -15.273 1 98.44 104 PRO B O 1
ATOM 3391 N N . LEU B 1 105 ? 14.156 -0.838 -16.156 1 98.75 105 LEU B N 1
ATOM 3392 C CA . LEU B 1 105 ? 13.102 -1.496 -15.391 1 98.75 105 LEU B CA 1
ATOM 3393 C C . LEU B 1 105 ? 12.289 -2.432 -16.266 1 98.75 105 LEU B C 1
ATOM 3395 O O . LEU B 1 105 ? 11.867 -2.047 -17.359 1 98.75 105 LEU B O 1
ATOM 3399 N N . ILE B 1 106 ? 12.062 -3.668 -15.828 1 98.88 106 ILE B N 1
ATOM 3400 C CA . ILE B 1 106 ? 11.328 -4.668 -16.594 1 98.88 106 ILE B CA 1
ATOM 3401 C C . ILE B 1 106 ? 10.125 -5.156 -15.797 1 98.88 106 ILE B C 1
ATOM 3403 O O . ILE B 1 106 ? 10.281 -5.867 -14.797 1 98.88 106 ILE B O 1
ATOM 3407 N N . PRO B 1 107 ? 8.891 -4.781 -16.156 1 98.75 107 PRO B N 1
ATOM 3408 C CA . PRO B 1 107 ? 7.715 -5.371 -15.508 1 98.75 107 PRO B CA 1
ATOM 3409 C C . PRO B 1 107 ? 7.418 -6.785 -16.016 1 98.75 107 PRO B C 1
ATOM 3411 O O . PRO B 1 107 ? 7.473 -7.039 -17.219 1 98.75 107 PRO B O 1
ATOM 3414 N N . ILE B 1 108 ? 7.172 -7.672 -15.094 1 98.75 108 ILE B N 1
ATOM 3415 C CA . ILE B 1 108 ? 6.922 -9.055 -15.469 1 98.75 108 ILE B CA 1
ATOM 3416 C C . ILE B 1 108 ? 5.559 -9.5 -14.938 1 98.75 108 ILE B C 1
ATOM 3418 O O . ILE B 1 108 ? 5.273 -9.352 -13.75 1 98.75 108 ILE B O 1
ATOM 3422 N N . ASN B 1 109 ? 4.695 -9.992 -15.789 1 98.62 109 ASN B N 1
ATOM 3423 C CA . ASN B 1 109 ? 3.449 -10.641 -15.398 1 98.62 109 ASN B CA 1
ATOM 3424 C C . ASN B 1 109 ? 3.705 -11.875 -14.539 1 98.62 109 ASN B C 1
ATOM 3426 O O . ASN B 1 109 ? 4.508 -12.734 -14.906 1 98.62 109 ASN B O 1
ATOM 3430 N N . HIS B 1 110 ? 3.047 -11.898 -13.461 1 98.31 110 HIS B N 1
ATOM 3431 C CA . HIS B 1 110 ? 3.219 -12.961 -12.477 1 98.31 110 HIS B CA 1
ATOM 3432 C C . HIS B 1 110 ? 2.992 -14.336 -13.102 1 98.31 110 HIS B C 1
ATOM 3434 O O . HIS B 1 110 ? 3.742 -15.273 -12.828 1 98.31 110 HIS B O 1
ATOM 3440 N N . LEU B 1 111 ? 1.986 -14.5 -13.914 1 98.06 111 LEU B N 1
ATOM 3441 C CA . LEU B 1 111 ? 1.649 -15.781 -14.523 1 98.06 111 LEU B CA 1
ATOM 3442 C C . LEU B 1 111 ? 2.709 -16.188 -15.539 1 98.06 111 LEU B C 1
ATOM 3444 O O . LEU B 1 111 ? 2.992 -17.375 -15.703 1 98.06 111 LEU B O 1
ATOM 3448 N N . LYS B 1 112 ? 3.268 -15.211 -16.266 1 98.25 112 LYS B N 1
ATOM 3449 C CA . LYS B 1 112 ? 4.41 -15.523 -17.109 1 98.25 112 LYS B CA 1
ATOM 3450 C C . LYS B 1 112 ? 5.559 -16.109 -16.297 1 98.25 112 LYS B C 1
ATOM 3452 O O . LYS B 1 112 ? 6.219 -17.062 -16.734 1 98.25 112 LYS B O 1
ATOM 3457 N N . GLY B 1 113 ? 5.77 -15.508 -15.117 1 98.19 113 GLY B N 1
ATOM 3458 C CA . GLY B 1 113 ? 6.762 -16.078 -14.219 1 98.19 113 GLY B CA 1
ATOM 3459 C C . GLY B 1 113 ? 6.547 -17.547 -13.938 1 98.19 113 GLY B C 1
ATOM 3460 O O . GLY B 1 113 ? 7.484 -18.344 -14.023 1 98.19 113 GLY B O 1
ATOM 3461 N N . HIS B 1 114 ? 5.332 -17.859 -13.641 1 98.06 114 HIS B N 1
ATOM 3462 C CA . HIS B 1 114 ? 5.008 -19.266 -13.406 1 98.06 114 HIS B CA 1
ATOM 3463 C C . HIS B 1 114 ? 5.379 -20.125 -14.602 1 98.06 114 HIS B C 1
ATOM 3465 O O . HIS B 1 114 ? 5.961 -21.203 -14.445 1 98.06 114 HIS B O 1
ATOM 3471 N N . ILE B 1 115 ? 5.078 -19.703 -15.789 1 97.94 115 ILE B N 1
ATOM 3472 C CA . ILE B 1 115 ? 5.414 -20.469 -16.984 1 97.94 115 ILE B CA 1
ATOM 3473 C C . ILE B 1 115 ? 6.926 -20.641 -17.078 1 97.94 115 ILE B C 1
ATOM 3475 O O . ILE B 1 115 ? 7.414 -21.75 -17.328 1 97.94 115 ILE B O 1
ATOM 3479 N N . TYR B 1 116 ? 7.645 -19.641 -16.797 1 98.12 116 TYR B N 1
ATOM 3480 C CA . TYR B 1 116 ? 9.102 -19.656 -16.922 1 98.12 116 TYR B CA 1
ATOM 3481 C C . TYR B 1 116 ? 9.734 -20.516 -15.844 1 98.12 116 TYR B C 1
ATOM 3483 O O . TYR B 1 116 ? 10.906 -20.891 -15.938 1 98.12 116 TYR B O 1
ATOM 3491 N N . SER B 1 117 ? 8.992 -20.828 -14.789 1 97.81 117 SER B N 1
ATOM 3492 C CA . SER B 1 117 ? 9.516 -21.719 -13.758 1 97.81 117 SER B CA 1
ATOM 3493 C C . SER B 1 117 ? 9.812 -23.094 -14.328 1 97.81 117 SER B C 1
ATOM 3495 O O . SER B 1 117 ? 10.555 -23.875 -13.727 1 97.81 117 SER B O 1
ATOM 3497 N N . LEU B 1 118 ? 9.281 -23.469 -15.5 1 97.56 118 LEU B N 1
ATOM 3498 C CA . LEU B 1 118 ? 9.547 -24.719 -16.188 1 97.56 118 LEU B CA 1
ATOM 3499 C C . LEU B 1 118 ? 10.93 -24.703 -16.828 1 97.56 118 LEU B C 1
ATOM 3501 O O . LEU B 1 118 ? 11.477 -25.766 -17.156 1 97.56 118 LEU B O 1
ATOM 3505 N N . PHE B 1 119 ? 11.5 -23.516 -17.016 1 97.62 119 PHE B N 1
ATOM 3506 C CA . PHE B 1 119 ? 12.695 -23.359 -17.828 1 97.62 119 PHE B CA 1
ATOM 3507 C C . PHE B 1 119 ? 13.758 -22.562 -17.094 1 97.62 119 PHE B C 1
ATOM 3509 O O . PHE B 1 119 ? 14.398 -21.672 -17.672 1 97.62 119 PHE B O 1
ATOM 3516 N N . LEU B 1 120 ? 13.953 -22.766 -15.844 1 97.19 120 LEU B N 1
ATOM 3517 C CA . LEU B 1 120 ? 14.828 -21.969 -14.992 1 97.19 120 LEU B CA 1
ATOM 3518 C C . LEU B 1 120 ? 16.281 -22.047 -15.469 1 97.19 120 LEU B C 1
ATOM 3520 O O . LEU B 1 120 ? 17.016 -21.078 -15.367 1 97.19 120 LEU B O 1
ATOM 3524 N N . GLU B 1 121 ? 16.672 -23.172 -16.047 1 95.12 121 GLU B N 1
ATOM 3525 C CA . GLU B 1 121 ? 18.078 -23.359 -16.406 1 95.12 121 GLU B CA 1
ATOM 3526 C C . GLU B 1 121 ? 18.219 -23.719 -17.891 1 95.12 121 GLU B C 1
ATOM 3528 O O . GLU B 1 121 ? 19.234 -24.297 -18.297 1 95.12 121 GLU B O 1
ATOM 3533 N N . GLU B 1 122 ? 17.172 -23.453 -18.625 1 96.06 122 GLU B N 1
ATOM 3534 C CA . GLU B 1 122 ? 17.188 -23.781 -20.047 1 96.06 122 GLU B CA 1
ATOM 3535 C C . GLU B 1 122 ? 16.344 -22.812 -20.859 1 96.06 122 GLU B C 1
ATOM 3537 O O . GLU B 1 122 ? 15.562 -22.047 -20.297 1 96.06 122 GLU B O 1
ATOM 3542 N N . LYS B 1 123 ? 16.562 -22.844 -22.109 1 94.56 123 LYS B N 1
ATOM 3543 C CA . LYS B 1 123 ? 15.773 -22 -23 1 94.56 123 LYS B CA 1
ATOM 3544 C C . LYS B 1 123 ? 14.312 -22.422 -23.031 1 94.56 123 LYS B C 1
ATOM 3546 O O . LYS B 1 123 ? 14.008 -23.625 -22.953 1 94.56 123 LYS B O 1
ATOM 3551 N N . ILE B 1 124 ? 13.484 -21.484 -23.203 1 95.44 124 ILE B N 1
ATOM 3552 C CA . ILE B 1 124 ? 12.055 -21.766 -23.25 1 95.44 124 ILE B CA 1
ATOM 3553 C C . ILE B 1 124 ? 11.727 -22.578 -24.484 1 95.44 124 ILE B C 1
ATOM 3555 O O . ILE B 1 124 ? 12.281 -22.344 -25.562 1 95.44 124 ILE B O 1
ATOM 3559 N N . SER B 1 125 ? 10.906 -23.547 -24.281 1 95.5 125 SER B N 1
ATOM 3560 C CA . SER B 1 125 ? 10.398 -24.359 -25.391 1 95.5 125 SER B CA 1
ATOM 3561 C C . SER B 1 125 ? 8.938 -24.047 -25.672 1 95.5 125 SER B C 1
ATOM 3563 O O . SER B 1 125 ? 8.086 -24.156 -24.781 1 95.5 125 SER B O 1
ATOM 3565 N N . LEU B 1 126 ? 8.664 -23.719 -26.922 1 96.5 126 LEU B N 1
ATOM 3566 C CA . LEU B 1 126 ? 7.32 -23.328 -27.344 1 96.5 126 LEU B CA 1
ATOM 3567 C C . LEU B 1 126 ? 6.512 -24.547 -27.766 1 96.5 126 LEU B C 1
ATOM 3569 O O . LEU B 1 126 ? 6.875 -25.688 -27.453 1 96.5 126 LEU B O 1
ATOM 3573 N N . ASP B 1 127 ? 5.34 -24.328 -28.25 1 97 127 ASP B N 1
ATOM 3574 C CA . ASP B 1 127 ? 4.438 -25.375 -28.734 1 97 127 ASP B CA 1
ATOM 3575 C C . ASP B 1 127 ? 4.148 -26.406 -27.641 1 97 127 ASP B C 1
ATOM 3577 O O . ASP B 1 127 ? 4.492 -27.578 -27.797 1 97 127 ASP B O 1
ATOM 3581 N N . ARG B 1 128 ? 3.451 -26 -26.672 1 97.81 128 ARG B N 1
ATOM 3582 C CA . ARG B 1 128 ? 3.16 -26.875 -25.531 1 97.81 128 ARG B CA 1
ATOM 3583 C C . ARG B 1 128 ? 1.886 -26.438 -24.828 1 97.81 128 ARG B C 1
ATOM 3585 O O . ARG B 1 128 ? 1.56 -25.25 -24.797 1 97.81 128 ARG B O 1
ATOM 3592 N N . GLY B 1 129 ? 1.192 -27.406 -24.312 1 98.44 129 GLY B N 1
ATOM 3593 C CA . GLY B 1 129 ? 0.126 -27.109 -23.359 1 98.44 129 GLY B CA 1
ATOM 3594 C C . GLY B 1 129 ? 0.629 -26.844 -21.953 1 98.44 129 GLY B C 1
ATOM 3595 O O . GLY B 1 129 ? 1.687 -27.344 -21.562 1 98.44 129 GLY B O 1
ATOM 3596 N N . ILE B 1 130 ? -0.093 -26.031 -21.203 1 98.56 130 ILE B N 1
ATOM 3597 C CA . ILE B 1 130 ? 0.3 -25.703 -19.844 1 98.56 130 ILE B CA 1
ATOM 3598 C C . ILE B 1 130 ? -0.932 -25.703 -18.938 1 98.56 130 ILE B C 1
ATOM 3600 O O . ILE B 1 130 ? -1.936 -25.062 -19.25 1 98.56 130 ILE B O 1
ATOM 3604 N N . LEU B 1 131 ? -0.882 -26.453 -17.922 1 98.69 131 LEU B N 1
ATOM 3605 C CA . LEU B 1 131 ? -1.838 -26.297 -16.844 1 98.69 131 LEU B CA 1
ATOM 3606 C C . LEU B 1 131 ? -1.299 -25.359 -15.766 1 98.69 131 LEU B C 1
ATOM 3608 O O . LEU B 1 131 ? -0.204 -25.578 -15.234 1 98.69 131 LEU B O 1
ATOM 3612 N N . LEU B 1 132 ? -1.948 -24.297 -15.5 1 98.31 132 LEU B N 1
ATOM 3613 C CA . LEU B 1 132 ? -1.596 -23.359 -14.445 1 98.31 132 LEU B CA 1
ATOM 3614 C C . LEU B 1 132 ? -2.621 -23.391 -13.312 1 98.31 132 LEU B C 1
ATOM 3616 O O . LEU B 1 132 ? -3.779 -23.016 -13.508 1 98.31 132 LEU B O 1
ATOM 3620 N N . VAL B 1 133 ? -2.229 -23.891 -12.172 1 98.19 133 VAL B N 1
ATOM 3621 C CA . VAL B 1 133 ? -3.096 -23.938 -11 1 98.19 133 VAL B CA 1
ATOM 3622 C C . VAL B 1 133 ? -2.424 -23.234 -9.82 1 98.19 133 VAL B C 1
ATOM 3624 O O . VAL B 1 133 ? -1.434 -23.734 -9.281 1 98.19 133 VAL B O 1
ATOM 3627 N N . SER B 1 134 ? -2.928 -22.141 -9.445 1 96.12 134 SER B N 1
ATOM 3628 C CA . SER B 1 134 ? -2.422 -21.344 -8.328 1 96.12 134 SER B CA 1
ATOM 3629 C C . SER B 1 134 ? -3.537 -20.984 -7.352 1 96.12 134 SER B C 1
ATOM 3631 O O . SER B 1 134 ? -4.641 -21.531 -7.441 1 96.12 134 SER B O 1
ATOM 3633 N N . GLY B 1 135 ? -3.176 -20.234 -6.359 1 93.19 135 GLY B N 1
ATOM 3634 C CA . GLY B 1 135 ? -4.191 -19.766 -5.434 1 93.19 135 GLY B CA 1
ATOM 3635 C C . GLY B 1 135 ? -5.277 -18.953 -6.102 1 93.19 135 GLY B C 1
ATOM 3636 O O . GLY B 1 135 ? -6.434 -18.969 -5.676 1 93.19 135 GLY B O 1
ATOM 3637 N N . GLY B 1 136 ? -4.938 -18.266 -7.18 1 93.88 136 GLY B N 1
ATOM 3638 C CA . GLY B 1 136 ? -5.891 -17.359 -7.797 1 93.88 136 GLY B CA 1
ATOM 3639 C C . GLY B 1 136 ? -6.277 -17.766 -9.203 1 93.88 136 GLY B C 1
ATOM 3640 O O . GLY B 1 136 ? -7.184 -17.188 -9.797 1 93.88 136 GLY B O 1
ATOM 3641 N N . HIS B 1 137 ? -5.645 -18.781 -9.656 1 96.25 137 HIS B N 1
ATOM 3642 C CA . HIS B 1 137 ? -5.855 -19.094 -11.062 1 96.25 137 HIS B CA 1
ATOM 3643 C C . HIS B 1 137 ? -5.961 -20.609 -11.281 1 96.25 137 HIS B C 1
ATOM 3645 O O . HIS B 1 137 ? -5.277 -21.391 -10.617 1 96.25 137 HIS B O 1
ATOM 3651 N N . THR B 1 138 ? -6.789 -21 -12.141 1 98.31 138 THR B N 1
ATOM 3652 C CA . THR B 1 138 ? -6.898 -22.312 -12.758 1 98.31 138 THR B CA 1
ATOM 3653 C C . THR B 1 138 ? -7.184 -22.188 -14.25 1 98.31 138 THR B C 1
ATOM 3655 O O . THR B 1 138 ? -8.281 -21.781 -14.648 1 98.31 138 THR B O 1
ATOM 3658 N N . MET B 1 139 ? -6.195 -22.5 -15.016 1 98.12 139 MET B N 1
ATOM 3659 C CA . MET B 1 139 ? -6.371 -22.328 -16.453 1 98.12 139 MET B CA 1
ATOM 3660 C C . MET B 1 139 ? -5.508 -23.312 -17.234 1 98.12 139 MET B C 1
ATOM 3662 O O . MET B 1 139 ? -4.531 -23.844 -16.703 1 98.12 139 MET B O 1
ATOM 3666 N N . VAL B 1 140 ? -5.957 -23.641 -18.391 1 98.69 140 VAL B N 1
ATOM 3667 C CA . VAL B 1 140 ? -5.18 -24.391 -19.375 1 98.69 140 VAL B CA 1
ATOM 3668 C C . VAL B 1 140 ? -4.824 -23.484 -20.547 1 98.69 140 VAL B C 1
ATOM 3670 O O . VAL B 1 140 ? -5.695 -22.812 -21.109 1 98.69 140 VAL B O 1
ATOM 3673 N N . LEU B 1 141 ? -3.537 -23.5 -20.812 1 98.56 141 LEU B N 1
ATOM 3674 C CA . LEU B 1 141 ? -3.033 -22.609 -21.859 1 98.56 141 LEU B CA 1
ATOM 3675 C C . LEU B 1 141 ? -2.357 -23.406 -22.969 1 98.56 141 LEU B C 1
ATOM 3677 O O . LEU B 1 141 ? -1.852 -24.516 -22.734 1 98.56 141 LEU B O 1
ATOM 3681 N N . TYR B 1 142 ? -2.471 -22.906 -24.125 1 98.5 142 TYR B N 1
ATOM 3682 C CA . TYR B 1 142 ? -1.643 -23.359 -25.234 1 98.5 142 TYR B CA 1
ATOM 3683 C C . TYR B 1 142 ? -0.588 -22.312 -25.594 1 98.5 142 TYR B C 1
ATOM 3685 O O . TYR B 1 142 ? -0.919 -21.219 -26.031 1 98.5 142 TYR B O 1
ATOM 3693 N N . LEU B 1 143 ? 0.671 -22.609 -25.219 1 98.25 143 LEU B N 1
ATOM 3694 C CA . LEU B 1 143 ? 1.805 -21.797 -25.641 1 98.25 143 LEU B CA 1
ATOM 3695 C C . LEU B 1 143 ? 2.219 -22.141 -27.062 1 98.25 143 LEU B C 1
ATOM 3697 O O . LEU B 1 143 ? 2.904 -23.141 -27.297 1 98.25 143 LEU B O 1
ATOM 3701 N N . LYS B 1 144 ? 1.913 -21.266 -28.016 1 97.81 144 LYS B N 1
ATOM 3702 C CA . LYS B 1 144 ? 2.076 -21.547 -29.438 1 97.81 144 LYS B CA 1
ATOM 3703 C C . LYS B 1 144 ? 3.521 -21.328 -29.891 1 97.81 144 LYS B C 1
ATOM 3705 O O . LYS B 1 144 ? 4.34 -20.812 -29.109 1 97.81 144 LYS B O 1
ATOM 3710 N N . ASP B 1 145 ? 3.807 -21.719 -31.141 1 96.44 145 ASP B N 1
ATOM 3711 C CA . ASP B 1 145 ? 5.148 -21.625 -31.703 1 96.44 145 ASP B CA 1
ATOM 3712 C C . ASP B 1 145 ? 5.582 -20.172 -31.859 1 96.44 145 ASP B C 1
ATOM 3714 O O . ASP B 1 145 ? 6.777 -19.875 -31.906 1 96.44 145 ASP B O 1
ATOM 3718 N N . ASP B 1 146 ? 4.688 -19.297 -31.953 1 96.44 146 ASP B N 1
ATOM 3719 C CA . ASP B 1 146 ? 4.996 -17.875 -32.125 1 96.44 146 ASP B CA 1
ATOM 3720 C C . ASP B 1 146 ? 5.02 -17.141 -30.797 1 96.44 146 ASP B C 1
ATOM 3722 O O . ASP B 1 146 ? 4.961 -15.914 -30.75 1 96.44 146 ASP B O 1
ATOM 3726 N N . ALA B 1 147 ? 4.93 -17.875 -29.656 1 96.06 147 ALA B N 1
ATOM 3727 C CA . ALA B 1 147 ? 5.062 -17.375 -28.281 1 96.06 147 ALA B CA 1
ATOM 3728 C C . ALA B 1 147 ? 3.766 -16.719 -27.812 1 96.06 147 ALA B C 1
ATOM 3730 O O . ALA B 1 147 ? 3.73 -16.078 -26.766 1 96.06 147 ALA B O 1
ATOM 3731 N N . ASN B 1 148 ? 2.707 -16.922 -28.641 1 97.62 148 ASN B N 1
ATOM 3732 C CA . ASN B 1 148 ? 1.391 -16.484 -28.188 1 97.62 148 ASN B CA 1
ATOM 3733 C C . ASN B 1 148 ? 0.745 -17.5 -27.266 1 97.62 148 ASN B C 1
ATOM 3735 O O . ASN B 1 148 ? 0.986 -18.703 -27.391 1 97.62 148 ASN B O 1
ATOM 3739 N N . LEU B 1 149 ? -0.018 -16.922 -26.359 1 97.75 149 LEU B N 1
ATOM 3740 C CA . LEU B 1 149 ? -0.746 -17.75 -25.406 1 97.75 149 LEU B CA 1
ATOM 3741 C C . LEU B 1 149 ? -2.232 -17.781 -25.734 1 97.75 149 LEU B C 1
ATOM 3743 O O . LEU B 1 149 ? -2.855 -16.734 -25.922 1 97.75 149 LEU B O 1
ATOM 3747 N N . GLU B 1 150 ? -2.719 -18.938 -25.875 1 97.88 150 GLU B N 1
ATOM 3748 C CA . GLU B 1 150 ? -4.152 -19.141 -26.062 1 97.88 150 GLU B CA 1
ATOM 3749 C C . GLU B 1 150 ? -4.789 -19.766 -24.828 1 97.88 150 GLU B C 1
ATOM 3751 O O . GLU B 1 150 ? -4.332 -20.812 -24.344 1 97.88 150 GLU B O 1
ATOM 3756 N N . LEU B 1 151 ? -5.785 -19.125 -24.328 1 97.88 151 LEU B N 1
ATOM 3757 C CA . LEU B 1 151 ? -6.531 -19.656 -23.188 1 97.88 151 LEU B CA 1
ATOM 3758 C C . LEU B 1 151 ? -7.508 -20.734 -23.641 1 97.88 151 LEU B C 1
ATOM 3760 O O . LEU B 1 151 ? -8.43 -20.453 -24.422 1 97.88 151 LEU B O 1
ATOM 3764 N N . LEU B 1 152 ? -7.328 -21.938 -23.172 1 98.12 152 LEU B N 1
ATOM 3765 C CA . LEU B 1 152 ? -8.172 -23.047 -23.578 1 98.12 152 LEU B CA 1
ATOM 3766 C C . LEU B 1 152 ? -9.312 -23.266 -22.594 1 98.12 152 LEU B C 1
ATOM 3768 O O . LEU B 1 152 ? -10.422 -23.625 -22.984 1 98.12 152 LEU B O 1
ATOM 3772 N N . ALA B 1 153 ? -9.031 -23.156 -21.344 1 98.19 153 ALA B N 1
ATOM 3773 C CA . ALA B 1 153 ? -10 -23.328 -20.266 1 98.19 153 ALA B CA 1
ATOM 3774 C C . ALA B 1 153 ? -9.625 -22.484 -19.047 1 98.19 153 ALA B C 1
ATOM 3776 O O . ALA B 1 153 ? -8.445 -22.25 -18.797 1 98.19 153 ALA B O 1
ATOM 3777 N N . SER B 1 154 ? -10.547 -22.062 -18.297 1 98.06 154 SER B N 1
ATOM 3778 C CA . SER B 1 154 ? -10.344 -21.328 -17.047 1 98.06 154 SER B CA 1
ATOM 3779 C C . SER B 1 154 ? -11.477 -21.594 -16.078 1 98.06 154 SER B C 1
ATOM 3781 O O . SER B 1 154 ? -12.5 -22.188 -16.438 1 98.06 154 SER B O 1
ATOM 3783 N N . THR B 1 155 ? -11.25 -21.219 -14.914 1 97.62 155 THR B N 1
ATOM 3784 C CA . THR B 1 155 ? -12.305 -21.391 -13.914 1 97.62 155 THR B CA 1
ATOM 3785 C C . THR B 1 155 ? -13.297 -20.234 -13.984 1 97.62 155 THR B C 1
ATOM 3787 O O . THR B 1 155 ? -12.922 -19.094 -14.242 1 97.62 155 THR B O 1
ATOM 3790 N N . ASN B 1 156 ? -14.516 -20.531 -13.758 1 95.62 156 ASN B N 1
ATOM 3791 C CA . ASN B 1 156 ? -15.586 -19.547 -13.758 1 95.62 156 ASN B CA 1
ATOM 3792 C C . ASN B 1 156 ? -15.773 -18.922 -12.383 1 95.62 156 ASN B C 1
ATOM 3794 O O . ASN B 1 156 ? -16.422 -17.875 -12.25 1 95.62 156 ASN B O 1
ATOM 3798 N N . ASP B 1 157 ? -15.266 -19.516 -11.414 1 96 157 ASP B N 1
ATOM 3799 C CA . ASP B 1 157 ? -15.469 -19.047 -10.039 1 96 157 ASP B CA 1
ATOM 3800 C C . ASP B 1 157 ? -14.18 -19.172 -9.227 1 96 157 ASP B C 1
ATOM 3802 O O . ASP B 1 157 ? -13.18 -18.516 -9.547 1 96 157 ASP B O 1
ATOM 3806 N N . ASP B 1 158 ? -14.109 -20.172 -8.312 1 95.5 158 ASP B N 1
ATOM 3807 C CA . ASP B 1 158 ? -12.93 -20.312 -7.461 1 95.5 158 ASP B CA 1
ATOM 3808 C C . ASP B 1 158 ? -11.836 -21.125 -8.164 1 95.5 158 ASP B C 1
ATOM 3810 O O . ASP B 1 158 ? -12.125 -21.906 -9.07 1 95.5 158 ASP B O 1
ATOM 3814 N N . SER B 1 159 ? -10.656 -20.812 -7.773 1 97.75 159 SER B N 1
ATOM 3815 C CA . SER B 1 159 ? -9.539 -21.578 -8.32 1 97.75 159 SER B CA 1
ATOM 3816 C C . SER B 1 159 ? -9.32 -22.875 -7.555 1 97.75 159 SER B C 1
ATOM 3818 O O . SER B 1 159 ? -9.883 -23.062 -6.473 1 97.75 159 SER B O 1
ATOM 3820 N N . PHE B 1 160 ? -8.562 -23.812 -8.219 1 98.06 160 PHE B N 1
ATOM 3821 C CA . PHE B 1 160 ? -8.148 -25.062 -7.617 1 98.06 160 PHE B CA 1
ATOM 3822 C C . PHE B 1 160 ? -7.449 -24.828 -6.281 1 98.06 160 PHE B C 1
ATOM 3824 O O . PHE B 1 160 ? -7.855 -25.375 -5.254 1 98.06 160 PHE B O 1
ATOM 3831 N N . GLY B 1 161 ? -6.457 -23.891 -6.215 1 97.06 161 GLY B N 1
ATOM 3832 C CA . GLY B 1 161 ? -5.715 -23.594 -5 1 97.06 161 GLY B CA 1
ATOM 3833 C C . GLY B 1 161 ? -6.57 -22.953 -3.918 1 97.06 161 GLY B C 1
ATOM 3834 O O . GLY B 1 161 ? -6.496 -23.344 -2.752 1 97.06 161 GLY B O 1
ATOM 3835 N N . GLU B 1 162 ? -7.363 -22.031 -4.262 1 96.06 162 GLU B N 1
ATOM 3836 C CA . GLU B 1 162 ? -8.227 -21.344 -3.311 1 96.06 162 GLU B CA 1
ATOM 3837 C C . GLU B 1 162 ? -9.227 -22.312 -2.668 1 96.06 162 GLU B C 1
ATOM 3839 O O . GLU B 1 162 ? -9.562 -22.172 -1.492 1 96.06 162 GLU B O 1
ATOM 3844 N N . SER B 1 163 ? -9.703 -23.25 -3.428 1 97.81 163 SER B N 1
ATOM 3845 C CA . SER B 1 163 ? -10.664 -24.203 -2.896 1 97.81 163 SER B CA 1
ATOM 3846 C C . SER B 1 163 ? -10.055 -25.031 -1.774 1 97.81 163 SER B C 1
ATOM 3848 O O . SER B 1 163 ? -10.734 -25.375 -0.804 1 97.81 163 SER B O 1
ATOM 3850 N N . PHE B 1 164 ? -8.805 -25.406 -1.966 1 97.81 164 PHE B N 1
ATOM 3851 C CA . PHE B 1 164 ? -8.109 -26.125 -0.897 1 97.81 164 PHE B CA 1
ATOM 3852 C C . PHE B 1 164 ? -8.039 -25.266 0.363 1 97.81 164 PHE B C 1
ATOM 3854 O O . PHE B 1 164 ? -8.273 -25.766 1.468 1 97.81 164 PHE B O 1
ATOM 3861 N N . ASP B 1 165 ? -7.734 -24 0.199 1 96.19 165 ASP B N 1
ATOM 3862 C CA . ASP B 1 165 ? -7.645 -23.078 1.331 1 96.19 165 ASP B CA 1
ATOM 3863 C C . ASP B 1 165 ? -8.992 -22.953 2.041 1 96.19 165 ASP B C 1
ATOM 3865 O O . ASP B 1 165 ? -9.047 -22.938 3.271 1 96.19 165 ASP B O 1
ATOM 3869 N N . LYS B 1 166 ? -10.047 -22.844 1.308 1 96.62 166 LYS B N 1
ATOM 3870 C CA . LYS B 1 166 ? -11.383 -22.703 1.877 1 96.62 166 LYS B CA 1
ATOM 3871 C C . LYS B 1 166 ? -11.797 -23.953 2.637 1 96.62 166 LYS B C 1
ATOM 3873 O O . LYS B 1 166 ? -12.391 -23.859 3.717 1 96.62 166 LYS B O 1
ATOM 3878 N N . VAL B 1 167 ? -11.562 -25.031 2.066 1 97.75 167 VAL B N 1
ATOM 3879 C CA . VAL B 1 167 ? -11.93 -26.297 2.695 1 97.75 167 VAL B CA 1
ATOM 3880 C C . VAL B 1 167 ? -11.156 -26.469 4 1 97.75 167 VAL B C 1
ATOM 3882 O O . VAL B 1 167 ? -11.719 -26.891 5.012 1 97.75 167 VAL B O 1
ATOM 3885 N N . ALA B 1 168 ? -9.844 -26.172 3.936 1 97.06 168 ALA B N 1
ATOM 3886 C CA . ALA B 1 168 ? -9.055 -26.203 5.16 1 97.06 168 ALA B CA 1
ATOM 3887 C C . ALA B 1 168 ? -9.656 -25.297 6.227 1 97.06 168 ALA B C 1
ATOM 3889 O O . ALA B 1 168 ? -9.797 -25.688 7.387 1 97.06 168 ALA B O 1
ATOM 3890 N N . LYS B 1 169 ? -10.047 -24.156 5.871 1 95.5 169 LYS B N 1
ATOM 3891 C CA . LYS B 1 169 ? -10.625 -23.172 6.793 1 95.5 169 LYS B CA 1
ATOM 3892 C C . LYS B 1 169 ? -11.938 -23.688 7.375 1 95.5 169 LYS B C 1
ATOM 3894 O O . LYS B 1 169 ? -12.203 -23.516 8.57 1 95.5 169 LYS B O 1
ATOM 3899 N N . MET B 1 170 ? -12.75 -24.344 6.574 1 95.75 170 MET B N 1
ATOM 3900 C CA . MET B 1 170 ? -14.031 -24.875 7.008 1 95.75 170 MET B CA 1
ATOM 3901 C C . MET B 1 170 ? -13.852 -25.906 8.109 1 95.75 170 MET B C 1
ATOM 3903 O O . MET B 1 170 ? -14.734 -26.109 8.938 1 95.75 170 MET B O 1
ATOM 3907 N N . MET B 1 171 ? -12.758 -26.516 8.094 1 95.94 171 MET B N 1
ATOM 3908 C CA . MET B 1 171 ? -12.5 -27.578 9.062 1 95.94 171 MET B CA 1
ATOM 3909 C C . MET B 1 171 ? -11.594 -27.078 10.18 1 95.94 171 MET B C 1
ATOM 3911 O O . MET B 1 171 ? -11.016 -27.891 10.922 1 95.94 171 MET B O 1
ATOM 3915 N N . ASN B 1 172 ? -11.414 -25.75 10.188 1 92.69 172 ASN B N 1
ATOM 3916 C CA . ASN B 1 172 ? -10.625 -25.078 11.219 1 92.69 172 ASN B CA 1
ATOM 3917 C C . ASN B 1 172 ? -9.172 -25.547 11.211 1 92.69 172 ASN B C 1
ATOM 3919 O O . ASN B 1 172 ? -8.602 -25.844 12.258 1 92.69 172 ASN B O 1
ATOM 3923 N N . LEU B 1 173 ? -8.82 -25.688 9.992 1 92.81 173 LEU B N 1
ATOM 3924 C CA . LEU B 1 173 ? -7.41 -26.031 9.805 1 92.81 173 LEU B CA 1
ATOM 3925 C C . LEU B 1 173 ? -6.594 -24.797 9.453 1 92.81 173 LEU B C 1
ATOM 3927 O O . LEU B 1 173 ? -7.156 -23.719 9.227 1 92.81 173 LEU B O 1
ATOM 3931 N N . GLY B 1 174 ? -5.367 -24.766 9.445 1 89.38 174 GLY B N 1
ATOM 3932 C CA . GLY B 1 174 ? -4.5 -23.609 9.242 1 89.38 174 GLY B CA 1
ATOM 3933 C C . GLY B 1 174 ? -4.258 -23.297 7.781 1 89.38 174 GLY B C 1
ATOM 3934 O O . GLY B 1 174 ? -5.066 -23.656 6.922 1 89.38 174 GLY B O 1
ATOM 3935 N N . TYR B 1 175 ? -3.426 -22.516 7.375 1 92.56 175 TYR B N 1
ATOM 3936 C CA . TYR B 1 175 ? -2.979 -22.016 6.074 1 92.56 175 TYR B CA 1
ATOM 3937 C C . TYR B 1 175 ? -1.495 -22.297 5.871 1 92.56 175 TYR B C 1
ATOM 3939 O O . TYR B 1 175 ? -0.703 -22.203 6.809 1 92.56 175 TYR B O 1
ATOM 3947 N N . PRO B 1 176 ? -1.163 -22.672 4.625 1 93.75 176 PRO B N 1
ATOM 3948 C CA . PRO B 1 176 ? -1.944 -22.797 3.395 1 93.75 176 PRO B CA 1
ATOM 3949 C C . PRO B 1 176 ? -2.711 -24.109 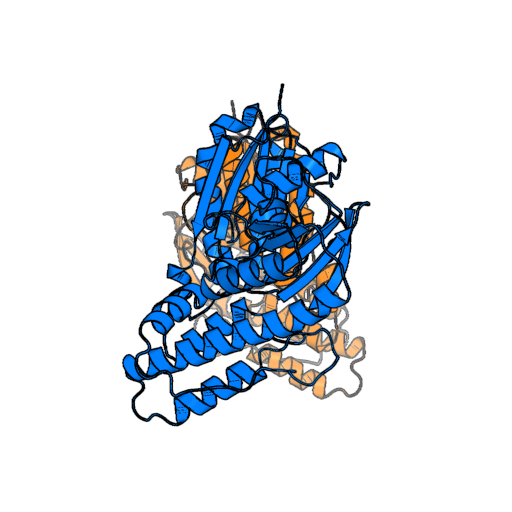3.316 1 93.75 176 PRO B C 1
ATOM 3951 O O . PRO B 1 176 ? -2.174 -25.172 3.674 1 93.75 176 PRO B O 1
ATOM 3954 N N . GLY B 1 177 ? -3.838 -24.125 2.805 1 96.25 177 GLY B N 1
ATOM 3955 C CA . GLY B 1 177 ? -4.738 -25.266 2.803 1 96.25 177 GLY B CA 1
ATOM 3956 C C . GLY B 1 177 ? -4.277 -26.391 1.892 1 96.25 177 GLY B C 1
ATOM 3957 O O . GLY B 1 177 ? -4.582 -27.547 2.135 1 96.25 177 GLY B O 1
ATOM 3958 N N . GLY B 1 178 ? -3.512 -26.078 0.831 1 96.06 178 GLY B N 1
ATOM 3959 C CA . GLY B 1 178 ? -3.053 -27.078 -0.118 1 96.06 178 GLY B CA 1
ATOM 3960 C C . GLY B 1 178 ? -2.318 -28.219 0.541 1 96.06 178 GLY B C 1
ATOM 3961 O O . GLY B 1 178 ? -2.752 -29.375 0.455 1 96.06 178 GLY B O 1
ATOM 3962 N N . VAL B 1 179 ? -1.308 -27.859 1.286 1 94.44 179 VAL B N 1
ATOM 3963 C CA . VAL B 1 179 ? -0.453 -28.859 1.922 1 94.44 179 VAL B CA 1
ATOM 3964 C C . VAL B 1 179 ? -1.212 -29.547 3.059 1 94.44 179 VAL B C 1
ATOM 3966 O O . VAL B 1 179 ? -1.107 -30.766 3.242 1 94.44 179 VAL B O 1
ATOM 3969 N N . ILE B 1 180 ? -2.016 -28.828 3.736 1 96.31 180 ILE B N 1
ATOM 3970 C CA . ILE B 1 180 ? -2.744 -29.344 4.891 1 96.31 180 ILE B CA 1
ATOM 3971 C C . ILE B 1 180 ? -3.754 -30.391 4.438 1 96.31 180 ILE B C 1
ATOM 3973 O O . ILE B 1 180 ? -3.809 -31.5 4.996 1 96.31 180 ILE B O 1
ATOM 3977 N N . ILE B 1 181 ? -4.496 -30.094 3.465 1 98.06 181 ILE B N 1
ATOM 3978 C CA . ILE B 1 181 ? -5.531 -31 2.963 1 98.06 181 ILE B CA 1
ATOM 3979 C C . ILE B 1 181 ? -4.887 -32.25 2.348 1 98.06 181 ILE B C 1
ATOM 3981 O O . ILE B 1 181 ? -5.352 -33.344 2.562 1 98.06 181 ILE B O 1
ATOM 3985 N N . GLU B 1 182 ? -3.854 -32 1.561 1 97.94 182 GLU B N 1
ATOM 3986 C CA . GLU B 1 182 ? -3.148 -33.125 0.943 1 97.94 182 GLU B CA 1
ATOM 3987 C C . GLU B 1 182 ? -2.646 -34.125 1.996 1 97.94 182 GLU B C 1
ATOM 3989 O O . GLU B 1 182 ? -2.816 -35.312 1.85 1 97.94 182 GLU B O 1
ATOM 3994 N N . ASN B 1 183 ? -2.043 -33.594 3.037 1 97.5 183 ASN B N 1
ATOM 3995 C CA . ASN B 1 183 ? -1.507 -34.438 4.102 1 97.5 183 ASN B CA 1
ATOM 3996 C C . ASN B 1 183 ? -2.619 -35.156 4.871 1 97.5 183 ASN B C 1
ATOM 3998 O O . ASN B 1 183 ? -2.482 -36.312 5.238 1 97.5 183 ASN B O 1
ATOM 4002 N N . LEU B 1 184 ? -3.629 -34.469 5.121 1 97.69 184 LEU B N 1
ATOM 4003 C CA . LEU B 1 184 ? -4.762 -35.031 5.84 1 97.69 184 LEU B CA 1
ATOM 4004 C C . LEU B 1 184 ? -5.426 -36.156 5.027 1 97.69 184 LEU B C 1
ATOM 4006 O O . LEU B 1 184 ? -5.84 -37.156 5.586 1 97.69 184 LEU B O 1
ATOM 4010 N N . ALA B 1 185 ? -5.555 -35.938 3.77 1 98.12 185 ALA B N 1
ATOM 4011 C CA . ALA B 1 185 ? -6.199 -36.906 2.863 1 98.12 185 ALA B CA 1
ATOM 4012 C C . ALA B 1 185 ? -5.5 -38.25 2.898 1 98.12 185 ALA B C 1
ATOM 4014 O O . ALA B 1 185 ? -6.145 -39.281 2.752 1 98.12 185 ALA B O 1
ATOM 4015 N N . LYS B 1 186 ? -4.207 -38.312 3.129 1 97.25 186 LYS B N 1
ATOM 4016 C CA . LYS B 1 186 ? -3.416 -39.531 3.164 1 97.25 186 LYS B CA 1
ATOM 4017 C C . LYS B 1 186 ? -3.82 -40.406 4.344 1 97.25 186 LYS B C 1
ATOM 4019 O O . LYS B 1 186 ? -3.559 -41.625 4.344 1 97.25 186 LYS B O 1
ATOM 4024 N N . ASN B 1 187 ? -4.484 -39.875 5.293 1 97.25 187 ASN B N 1
ATOM 4025 C CA . ASN B 1 187 ? -4.824 -40.562 6.52 1 97.25 187 ASN B CA 1
ATOM 4026 C C . ASN B 1 187 ? -6.219 -41.188 6.445 1 97.25 187 ASN B C 1
ATOM 4028 O O . ASN B 1 187 ? -6.664 -41.844 7.383 1 97.25 187 ASN B O 1
ATOM 4032 N N . ALA B 1 188 ? -6.852 -40.938 5.379 1 97.5 188 ALA B N 1
ATOM 4033 C CA . ALA B 1 188 ? -8.188 -41.531 5.242 1 97.5 188 ALA B CA 1
ATOM 4034 C C . ALA B 1 188 ? -8.125 -43.062 5.223 1 97.5 188 ALA B C 1
ATOM 4036 O O . ALA B 1 188 ? -7.293 -43.625 4.527 1 97.5 188 ALA B O 1
ATOM 4037 N N . LYS B 1 189 ? -9.047 -43.719 5.945 1 96.88 189 LYS B N 1
ATOM 4038 C CA . LYS B 1 189 ? -9.023 -45.188 6.094 1 96.88 189 LYS B CA 1
ATOM 4039 C C . LYS B 1 189 ? -10.188 -45.844 5.355 1 96.88 189 LYS B C 1
ATOM 4041 O O . LYS B 1 189 ? -10 -46.781 4.578 1 96.88 189 LYS B O 1
ATOM 4046 N N . LEU B 1 190 ? -11.383 -45.312 5.582 1 95.12 190 LEU B N 1
ATOM 4047 C CA . LEU B 1 190 ? -12.594 -45.938 5.066 1 95.12 190 LEU B CA 1
ATOM 4048 C C . LEU B 1 190 ? -12.828 -45.562 3.609 1 95.12 190 LEU B C 1
ATOM 4050 O O . LEU B 1 190 ? -13.141 -46.406 2.779 1 95.12 190 LEU B O 1
ATOM 4054 N N . LYS B 1 191 ? -12.617 -44.188 3.295 1 96.25 191 LYS B N 1
ATOM 4055 C CA . LYS B 1 191 ? -12.797 -43.656 1.954 1 96.25 191 LYS B CA 1
ATOM 4056 C C . LYS B 1 191 ? -14.219 -43.875 1.453 1 96.25 191 LYS B C 1
ATOM 4058 O O . LYS B 1 191 ? -14.422 -44.281 0.307 1 96.25 191 LYS B O 1
ATOM 4063 N N . ASN B 1 192 ? -15.211 -43.562 2.379 1 93.19 192 ASN B N 1
ATOM 4064 C CA . ASN B 1 192 ? -16.625 -43.812 2.092 1 93.19 192 ASN B CA 1
ATOM 4065 C C . ASN B 1 192 ? -17.328 -42.531 1.661 1 93.19 192 ASN B C 1
ATOM 4067 O O . ASN B 1 192 ? -18.469 -42.594 1.186 1 93.19 192 ASN B O 1
ATOM 4071 N N . ILE B 1 193 ? -16.703 -41.469 1.929 1 95.88 193 ILE B N 1
ATOM 4072 C CA . ILE B 1 193 ? -17.281 -40.188 1.526 1 95.88 193 ILE B CA 1
ATOM 4073 C C . ILE B 1 193 ? -16.922 -39.906 0.072 1 95.88 193 ILE B C 1
ATOM 4075 O O . ILE B 1 193 ? -15.781 -40.125 -0.352 1 95.88 193 ILE B O 1
ATOM 4079 N N . SER B 1 194 ? -17.922 -39.406 -0.731 1 96 194 SER B N 1
ATOM 4080 C CA . SER B 1 194 ? -17.672 -39.062 -2.123 1 96 194 SER B CA 1
ATOM 4081 C C . SER B 1 194 ? -18.469 -37.812 -2.523 1 96 194 SER B C 1
ATOM 4083 O O . SER B 1 194 ? -19.547 -37.562 -1.974 1 96 194 SER B O 1
ATOM 4085 N N . PHE B 1 195 ? -17.906 -37.031 -3.395 1 98.06 195 PHE B N 1
ATOM 4086 C CA . PHE B 1 195 ? -18.578 -35.844 -3.959 1 98.06 195 PHE B CA 1
ATOM 4087 C C . PHE B 1 195 ? -18.719 -36 -5.469 1 98.06 195 PHE B C 1
ATOM 4089 O O . PHE B 1 195 ? -17.984 -36.75 -6.102 1 98.06 195 PHE B O 1
ATOM 4096 N N . ASN B 1 196 ? -19.688 -35.25 -6.059 1 96.88 196 ASN B N 1
ATOM 4097 C CA . ASN B 1 196 ? -19.844 -35.219 -7.508 1 96.88 196 ASN B CA 1
ATOM 4098 C C . ASN B 1 196 ? -18.812 -34.312 -8.18 1 96.88 196 ASN B C 1
ATOM 4100 O O . ASN B 1 196 ? -18.484 -33.25 -7.668 1 96.88 196 ASN B O 1
ATOM 4104 N N . THR B 1 197 ? -18.266 -34.812 -9.266 1 97 197 THR B N 1
ATOM 4105 C CA . THR B 1 197 ? -17.328 -34 -10.039 1 97 197 THR B CA 1
ATOM 4106 C C . THR B 1 197 ? -18.047 -32.875 -10.75 1 97 197 THR B C 1
ATOM 4108 O O . THR B 1 197 ? -18.984 -33.094 -11.516 1 97 197 THR B O 1
ATOM 4111 N N . PRO B 1 198 ? -17.594 -31.688 -10.516 1 96 198 PRO B N 1
ATOM 4112 C CA . PRO B 1 198 ? -18.25 -30.531 -11.148 1 96 198 PRO B CA 1
ATOM 4113 C C . PRO B 1 198 ? -18.172 -30.578 -12.672 1 96 198 PRO B C 1
ATOM 4115 O O . PRO B 1 198 ? -17.141 -30.938 -13.227 1 96 198 PRO B O 1
ATOM 4118 N N . LEU B 1 199 ? -19.328 -30.219 -13.391 1 95.06 199 LEU B N 1
ATOM 4119 C CA . LEU B 1 199 ? -19.406 -30.031 -14.836 1 95.06 199 LEU B CA 1
ATOM 4120 C C . LEU B 1 199 ? -19.047 -31.328 -15.57 1 95.06 199 LEU B C 1
ATOM 4122 O O . LEU B 1 199 ? -18.531 -31.281 -16.688 1 95.06 199 LEU B O 1
ATOM 4126 N N . LYS B 1 200 ? -19.234 -32.438 -14.992 1 93.75 200 LYS B N 1
ATOM 4127 C CA . LYS B 1 200 ? -18.828 -33.719 -15.57 1 93.75 200 LYS B CA 1
ATOM 4128 C C . LYS B 1 200 ? -19.547 -34 -16.891 1 93.75 200 LYS B C 1
ATOM 4130 O O . LYS B 1 200 ? -18.969 -34.562 -17.828 1 93.75 200 LYS B O 1
ATOM 4135 N N . HIS B 1 201 ? -20.719 -33.5 -16.969 1 92.12 201 HIS B N 1
ATOM 4136 C CA . HIS B 1 201 ? -21.516 -33.812 -18.141 1 92.12 201 HIS B CA 1
ATOM 4137 C C . HIS B 1 201 ? -21.594 -32.625 -19.094 1 92.12 201 HIS B C 1
ATOM 4139 O O . HIS B 1 201 ? -22.312 -32.656 -20.094 1 92.12 201 HIS B O 1
ATOM 4145 N N . SER B 1 202 ? -20.891 -31.625 -18.766 1 91.38 202 SER B N 1
ATOM 4146 C CA . SER B 1 202 ? -20.859 -30.438 -19.625 1 91.38 202 SER B CA 1
ATOM 4147 C C . SER B 1 202 ? -19.797 -30.578 -20.703 1 91.38 202 SER B C 1
ATOM 4149 O O . SER B 1 202 ? -18.75 -31.156 -20.484 1 91.38 202 SER B O 1
ATOM 4151 N N . LYS B 1 203 ? -20.094 -30.031 -21.938 1 90.56 203 LYS B N 1
ATOM 4152 C CA . LYS B 1 203 ? -19.125 -30 -23.031 1 90.56 203 LYS B CA 1
ATOM 4153 C C . LYS B 1 203 ? -18.203 -28.781 -22.922 1 90.56 203 LYS B C 1
ATOM 4155 O O . LYS B 1 203 ? -17.188 -28.703 -23.609 1 90.56 203 LYS B O 1
ATOM 4160 N N . GLU B 1 204 ? -18.578 -28 -21.984 1 93.62 204 GLU B N 1
ATOM 4161 C CA . GLU B 1 204 ? -17.828 -26.766 -21.797 1 93.62 204 GLU B CA 1
ATOM 4162 C C . GLU B 1 204 ? -16.438 -27.047 -21.203 1 93.62 204 GLU B C 1
ATOM 4164 O O . GLU B 1 204 ? -16.312 -27.859 -20.297 1 93.62 204 GLU B O 1
ATOM 4169 N N . LEU B 1 205 ? -15.422 -26.391 -21.781 1 96.88 205 LEU B N 1
ATOM 4170 C CA . LEU B 1 205 ? -14.078 -26.453 -21.234 1 96.88 205 LEU B CA 1
ATOM 4171 C C . LEU B 1 205 ? -13.883 -25.375 -20.172 1 96.88 205 LEU B C 1
ATOM 4173 O O . LEU B 1 205 ? -13.281 -24.328 -20.438 1 96.88 205 LEU B O 1
ATOM 4177 N N . ALA B 1 206 ? -14.383 -25.656 -19.016 1 97.81 206 ALA B N 1
ATOM 4178 C CA . ALA B 1 206 ? -14.328 -24.734 -17.891 1 97.81 206 ALA B CA 1
ATOM 4179 C C . ALA B 1 206 ? -14.219 -25.484 -16.562 1 97.81 206 ALA B C 1
ATOM 4181 O O . ALA B 1 206 ? -14.578 -26.656 -16.484 1 97.81 206 ALA B O 1
ATOM 4182 N N . PHE B 1 207 ? -13.711 -24.828 -15.633 1 98.25 207 PHE B N 1
ATOM 4183 C CA . PHE B 1 207 ? -13.633 -25.359 -14.281 1 98.25 207 PHE B CA 1
ATOM 4184 C C . PHE B 1 207 ? -14.594 -24.625 -13.352 1 98.25 207 PHE B C 1
ATOM 4186 O O . PHE B 1 207 ? -14.992 -23.5 -13.633 1 98.25 207 PHE B O 1
ATOM 4193 N N . SER B 1 208 ? -15.039 -25.25 -12.375 1 97.81 208 SER B N 1
ATOM 4194 C CA . SER B 1 208 ? -15.836 -24.672 -11.289 1 97.81 208 SER B CA 1
ATOM 4195 C C . SER B 1 208 ? -15.617 -25.438 -9.984 1 97.81 208 SER B C 1
ATOM 4197 O O . SER B 1 208 ? -15.68 -26.672 -9.961 1 97.81 208 SER B O 1
ATOM 4199 N N . PHE B 1 209 ? -15.32 -24.719 -8.93 1 98.06 209 PHE B N 1
ATOM 4200 C CA . PHE B 1 209 ? -15.016 -25.422 -7.688 1 98.06 209 PHE B CA 1
ATOM 4201 C C . PHE B 1 209 ? -15.969 -24.984 -6.578 1 98.06 209 PHE B C 1
ATOM 4203 O O . PHE B 1 209 ? -15.977 -25.578 -5.496 1 98.06 209 PHE B O 1
ATOM 4210 N N . SER B 1 210 ? -16.781 -23.922 -6.812 1 97 210 SER B N 1
ATOM 4211 C CA . SER B 1 210 ? -17.703 -23.406 -5.801 1 97 210 SER B CA 1
ATOM 4212 C C . SER B 1 210 ? -18.688 -24.484 -5.355 1 97 210 SER B C 1
ATOM 4214 O O . SER B 1 210 ? -18.969 -24.609 -4.164 1 97 210 SER B O 1
ATOM 4216 N N . GLY B 1 211 ? -19.25 -25.203 -6.34 1 96.62 211 GLY B N 1
ATOM 4217 C CA . GLY B 1 211 ? -20.172 -26.281 -6.004 1 96.62 211 GLY B CA 1
ATOM 4218 C C . GLY B 1 211 ? -19.531 -27.359 -5.141 1 96.62 211 GLY B C 1
ATOM 4219 O O . GLY B 1 211 ? -20.156 -27.859 -4.215 1 96.62 211 GLY B O 1
ATOM 4220 N N . LEU B 1 212 ? -18.359 -27.75 -5.484 1 97.94 212 LEU B N 1
ATOM 4221 C CA . LEU B 1 212 ? -17.625 -28.75 -4.719 1 97.94 212 LEU B CA 1
ATOM 4222 C C . LEU B 1 212 ? -17.375 -28.266 -3.293 1 97.94 212 LEU B C 1
ATOM 4224 O O . LEU B 1 212 ? -17.516 -29.031 -2.336 1 97.94 212 LEU B O 1
ATOM 4228 N N . LYS B 1 213 ? -16.922 -26.969 -3.043 1 97.31 213 LYS B N 1
ATOM 4229 C CA . LYS B 1 213 ? -16.734 -26.391 -1.722 1 97.31 213 LYS B CA 1
ATOM 4230 C C . LYS B 1 213 ? -18.016 -26.438 -0.902 1 97.31 213 LYS B C 1
ATOM 4232 O O . LYS B 1 213 ? -17.984 -26.75 0.29 1 97.31 213 LYS B O 1
ATOM 4237 N N . ASN B 1 214 ? -19.094 -26.141 -1.639 1 97.69 214 ASN B N 1
ATOM 4238 C CA . ASN B 1 214 ? -20.375 -26.188 -0.953 1 97.69 214 ASN B CA 1
ATOM 4239 C C . ASN B 1 214 ? -20.719 -27.594 -0.504 1 97.69 214 ASN B C 1
ATOM 4241 O O . ASN B 1 214 ? -21.266 -27.797 0.583 1 97.69 214 ASN B O 1
ATOM 4245 N N . ALA B 1 215 ? -20.547 -28.562 -1.319 1 98.06 215 ALA B N 1
ATOM 4246 C CA . ALA B 1 215 ? -20.797 -29.953 -0.965 1 98.06 215 ALA B CA 1
ATOM 4247 C C . ALA B 1 215 ? -19.984 -30.359 0.271 1 98.06 215 ALA B C 1
ATOM 4249 O O . ALA B 1 215 ? -20.484 -31.094 1.127 1 98.06 215 ALA B O 1
ATOM 4250 N N . VAL B 1 216 ? -18.75 -29.891 0.375 1 98.25 216 VAL B N 1
ATOM 4251 C CA . VAL B 1 216 ? -17.906 -30.156 1.535 1 98.25 216 VAL B CA 1
ATOM 4252 C C . VAL B 1 216 ? -18.516 -29.531 2.779 1 98.25 216 VAL B C 1
ATOM 4254 O O . VAL B 1 216 ? -18.578 -30.156 3.838 1 98.25 216 VAL B O 1
ATOM 4257 N N . ARG B 1 217 ? -18.922 -28.266 2.658 1 97.56 217 ARG B N 1
ATOM 4258 C CA . ARG B 1 217 ? -19.562 -27.562 3.773 1 97.56 217 ARG B CA 1
ATOM 4259 C C . ARG B 1 217 ? -20.75 -28.359 4.309 1 97.56 217 ARG B C 1
ATOM 4261 O O . ARG B 1 217 ? -20.891 -28.531 5.523 1 97.56 217 ARG B O 1
ATOM 4268 N N . LEU B 1 218 ? -21.594 -28.828 3.395 1 97.56 218 LEU B N 1
ATOM 4269 C CA . LEU B 1 218 ? -22.781 -29.594 3.771 1 97.56 218 LEU B CA 1
ATOM 4270 C C . LEU B 1 218 ? -22.391 -30.906 4.438 1 97.56 218 LEU B C 1
ATOM 4272 O O . LEU B 1 218 ? -23.031 -31.344 5.391 1 97.56 218 LEU B O 1
ATOM 4276 N N . GLU B 1 219 ? -21.375 -31.609 3.941 1 97.62 219 GLU B N 1
ATOM 4277 C CA . GLU B 1 219 ? -20.875 -32.844 4.543 1 97.62 219 GLU B CA 1
ATOM 4278 C C . GLU B 1 219 ? -20.406 -32.594 5.973 1 97.62 219 GLU B C 1
ATOM 4280 O O . GLU B 1 219 ? -20.688 -33.406 6.863 1 97.62 219 GLU B O 1
ATOM 4285 N N . ILE B 1 220 ? -19.641 -31.484 6.223 1 96.94 220 ILE B N 1
ATOM 4286 C CA . ILE B 1 220 ? -19.109 -31.141 7.539 1 96.94 220 ILE B CA 1
ATOM 4287 C C . ILE B 1 220 ? -20.266 -30.953 8.523 1 96.94 220 ILE B C 1
ATOM 4289 O O . ILE B 1 220 ? -20.188 -31.406 9.664 1 96.94 220 ILE B O 1
ATOM 4293 N N . LEU B 1 221 ? -21.344 -30.344 8.055 1 95.31 221 LEU B N 1
ATOM 4294 C CA . LEU B 1 221 ? -22.5 -30.031 8.898 1 95.31 221 LEU B CA 1
ATOM 4295 C C . LEU B 1 221 ? -23.203 -31.297 9.359 1 95.31 221 LEU B C 1
ATOM 4297 O O . LEU B 1 221 ? -23.938 -31.281 10.352 1 95.31 221 LEU B O 1
ATOM 4301 N N . LYS B 1 222 ? -22.969 -32.406 8.695 1 94.94 222 LYS B N 1
ATOM 4302 C CA . LYS B 1 222 ? -23.594 -33.688 9.055 1 94.94 222 LYS B CA 1
ATOM 4303 C C . LYS B 1 222 ? -22.938 -34.281 10.289 1 94.94 222 LYS B C 1
ATOM 4305 O O . LYS B 1 222 ? -23.484 -35.188 10.906 1 94.94 222 LYS B O 1
ATOM 4310 N N . HIS B 1 223 ? -21.797 -33.781 10.562 1 92.75 223 HIS B N 1
ATOM 4311 C CA . HIS B 1 223 ? -21.016 -34.375 11.656 1 92.75 223 HIS B CA 1
ATOM 4312 C C . HIS B 1 223 ? -21.016 -33.469 12.883 1 92.75 223 HIS B C 1
ATOM 4314 O O . HIS B 1 223 ? -20.688 -32.281 12.773 1 92.75 223 HIS B O 1
ATOM 4320 N N . GLU B 1 224 ? -21.562 -33.969 13.953 1 85.38 224 GLU B N 1
ATOM 4321 C CA . GLU B 1 224 ? -21.578 -33.188 15.188 1 85.38 224 GLU B CA 1
ATOM 4322 C C . GLU B 1 224 ? -20.156 -32.906 15.68 1 85.38 224 GLU B C 1
ATOM 4324 O O . GLU B 1 224 ? -19.875 -31.781 16.125 1 85.38 224 GLU B O 1
ATOM 4329 N N . ASN B 1 225 ? -19.438 -33.969 15.664 1 86.69 225 ASN B N 1
ATOM 4330 C CA . ASN B 1 225 ? -18.047 -33.844 16.062 1 86.69 225 ASN B CA 1
ATOM 4331 C C . ASN B 1 225 ? -17.094 -34.094 14.883 1 86.69 225 ASN B C 1
ATOM 4333 O O . ASN B 1 225 ? -17.078 -35.219 14.352 1 86.69 225 ASN B O 1
ATOM 4337 N N . LEU B 1 226 ? -16.422 -33.031 14.438 1 91.31 226 LEU B N 1
ATOM 4338 C CA . LEU B 1 226 ? -15.469 -33.188 13.336 1 91.31 226 LEU B CA 1
ATOM 4339 C C . LEU B 1 226 ? -14.109 -33.625 13.852 1 91.31 226 LEU B C 1
ATOM 4341 O O . LEU B 1 226 ? -13.172 -32.844 13.93 1 91.31 226 LEU B O 1
ATOM 4345 N N . ASN B 1 227 ? -14.055 -34.906 14.18 1 93.25 227 ASN B N 1
ATOM 4346 C CA . ASN B 1 227 ? -12.781 -35.438 14.664 1 93.25 227 ASN B CA 1
ATOM 4347 C C . ASN B 1 227 ? -11.781 -35.625 13.523 1 93.25 227 ASN B C 1
ATOM 4349 O O . ASN B 1 227 ? -12.117 -35.406 12.359 1 93.25 227 ASN B O 1
ATOM 4353 N N . GLU B 1 228 ? -10.555 -36.031 13.875 1 95.31 228 GLU B N 1
ATOM 4354 C CA . GLU B 1 228 ? -9.469 -36.094 12.914 1 95.31 228 GLU B CA 1
ATOM 4355 C C . GLU B 1 228 ? -9.734 -37.125 11.836 1 95.31 228 GLU B C 1
ATOM 4357 O O . GLU B 1 228 ? -9.375 -36.938 10.672 1 95.31 228 GLU B O 1
ATOM 4362 N N . ASP B 1 229 ? -10.383 -38.156 12.141 1 95.38 229 ASP B N 1
ATOM 4363 C CA . ASP B 1 229 ? -10.688 -39.219 11.18 1 95.38 229 ASP B CA 1
ATOM 4364 C C . ASP B 1 229 ? -11.719 -38.75 10.148 1 95.38 229 ASP B C 1
ATOM 4366 O O . ASP B 1 229 ? -11.57 -39 8.953 1 95.38 229 ASP B O 1
ATOM 4370 N N . THR B 1 230 ? -12.711 -38.125 10.68 1 96.12 230 THR B N 1
ATOM 4371 C CA . THR B 1 230 ? -13.734 -37.594 9.781 1 96.12 230 THR B CA 1
ATOM 4372 C C . THR B 1 230 ? -13.141 -36.5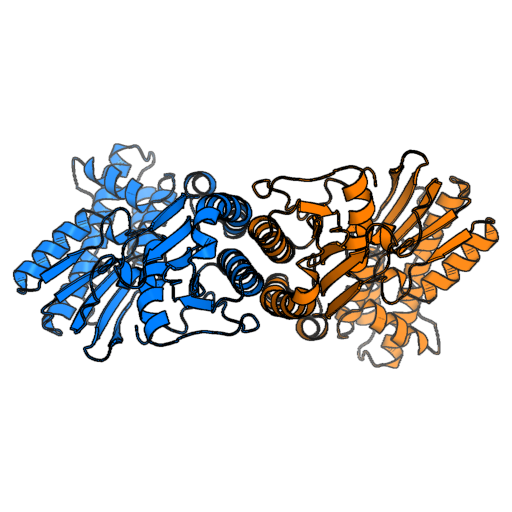31 8.852 1 96.12 230 THR B C 1
ATOM 4374 O O . THR B 1 230 ? -13.453 -36.5 7.656 1 96.12 230 THR B O 1
ATOM 4377 N N . LYS B 1 231 ? -12.266 -35.656 9.398 1 97.81 231 LYS B N 1
ATOM 4378 C CA . LYS B 1 231 ? -11.602 -34.656 8.594 1 97.81 231 LYS B CA 1
ATOM 4379 C C . LYS B 1 231 ? -10.773 -35.281 7.477 1 97.81 231 LYS B C 1
ATOM 4381 O O . LYS B 1 231 ? -10.758 -34.781 6.348 1 97.81 231 LYS B O 1
ATOM 4386 N N . ALA B 1 232 ? -10.109 -36.344 7.828 1 98.12 232 ALA B N 1
ATOM 4387 C CA . ALA B 1 232 ? -9.289 -37.062 6.848 1 98.12 232 ALA B CA 1
ATOM 4388 C C . ALA B 1 232 ? -10.141 -37.625 5.711 1 98.12 232 ALA B C 1
ATOM 4390 O O . ALA B 1 232 ? -9.75 -37.531 4.543 1 98.12 232 ALA B O 1
ATOM 4391 N N . GLU B 1 233 ? -11.297 -38.188 6.039 1 98 233 GLU B N 1
ATOM 4392 C CA . GLU B 1 233 ? -12.203 -38.75 5.039 1 98 233 GLU B CA 1
ATOM 4393 C C . GLU B 1 233 ? -12.719 -37.656 4.102 1 98 233 GLU B C 1
ATOM 4395 O O . GLU B 1 233 ? -12.812 -37.875 2.891 1 98 233 GLU B O 1
ATOM 4400 N N . ILE B 1 234 ? -13.031 -36.531 4.688 1 98.19 234 ILE B N 1
ATOM 4401 C CA . ILE B 1 234 ? -13.547 -35.406 3.91 1 98.19 234 ILE B CA 1
ATOM 4402 C C . ILE B 1 234 ? -12.445 -34.844 3.012 1 98.19 234 ILE B C 1
ATOM 4404 O O . ILE B 1 234 ? -12.68 -34.562 1.834 1 98.19 234 ILE B O 1
ATOM 4408 N N . ALA B 1 235 ? -11.25 -34.719 3.582 1 98.56 235 ALA B N 1
ATOM 4409 C CA . ALA B 1 235 ? -10.109 -34.219 2.818 1 98.56 235 ALA B CA 1
ATOM 4410 C C . ALA B 1 235 ? -9.82 -35.125 1.62 1 98.56 235 ALA B C 1
ATOM 4412 O O . ALA B 1 235 ? -9.578 -34.625 0.515 1 98.56 235 ALA B O 1
ATOM 4413 N N . TYR B 1 236 ? -9.891 -36.406 1.841 1 98.56 236 TYR B N 1
ATOM 4414 C CA . TYR B 1 236 ? -9.648 -37.375 0.788 1 98.56 236 TYR B CA 1
ATOM 4415 C C . TYR B 1 236 ? -10.672 -37.25 -0.329 1 98.56 236 TYR B C 1
ATOM 4417 O O . TYR B 1 236 ? -10.32 -37.188 -1.507 1 98.56 236 TYR B O 1
ATOM 4425 N N . ALA B 1 237 ? -11.938 -37.219 0.027 1 98.62 237 ALA B N 1
ATOM 4426 C CA . ALA B 1 237 ? -13.016 -37.125 -0.948 1 98.62 237 ALA B CA 1
ATOM 4427 C C . ALA B 1 237 ? -12.914 -35.812 -1.75 1 98.62 237 ALA B C 1
ATOM 4429 O O . ALA B 1 237 ? -13.109 -35.812 -2.969 1 98.62 237 ALA B O 1
ATOM 4430 N N . PHE B 1 238 ? -12.609 -34.75 -1.042 1 98.62 238 PHE B N 1
ATOM 4431 C CA . PHE B 1 238 ? -12.5 -33.438 -1.683 1 98.62 238 PHE B CA 1
ATOM 4432 C C . PHE B 1 238 ? -11.336 -33.406 -2.672 1 98.62 238 PHE B C 1
ATOM 4434 O O . PHE B 1 238 ? -11.516 -33.062 -3.838 1 98.62 238 PHE B O 1
ATOM 4441 N N . GLU B 1 239 ? -10.148 -33.781 -2.211 1 98.69 239 GLU B N 1
ATOM 4442 C CA . GLU B 1 239 ? -8.953 -33.719 -3.055 1 98.69 239 GLU B CA 1
ATOM 4443 C C . GLU B 1 239 ? -9.141 -34.562 -4.312 1 98.69 239 GLU B C 1
ATOM 4445 O O . GLU B 1 239 ? -8.82 -34.125 -5.418 1 98.69 239 GLU B O 1
ATOM 4450 N N . ASN B 1 240 ? -9.648 -35.781 -4.148 1 98.44 240 ASN B N 1
ATOM 4451 C CA . ASN B 1 240 ? -9.844 -36.656 -5.281 1 98.44 240 ASN B CA 1
ATOM 4452 C C . ASN B 1 240 ? -10.828 -36.094 -6.297 1 98.44 240 ASN B C 1
ATOM 4454 O O . ASN B 1 240 ? -10.594 -36.156 -7.504 1 98.44 240 ASN B O 1
ATOM 4458 N N . THR B 1 241 ? -11.891 -35.562 -5.773 1 98.62 241 THR B N 1
ATOM 4459 C CA . THR B 1 241 ? -12.898 -34.969 -6.656 1 98.62 241 THR B CA 1
ATOM 4460 C C . THR B 1 241 ? -12.344 -33.75 -7.379 1 98.62 241 THR B C 1
ATOM 4462 O O . THR B 1 241 ? -12.602 -33.562 -8.57 1 98.62 241 THR B O 1
ATOM 4465 N N . ALA B 1 242 ? -11.648 -32.906 -6.625 1 98.69 242 ALA B N 1
ATOM 4466 C CA . ALA B 1 242 ? -11.039 -31.719 -7.227 1 98.69 242 ALA B CA 1
ATOM 4467 C C . ALA B 1 242 ? -10.078 -32.094 -8.352 1 98.69 242 ALA B C 1
ATOM 4469 O O . ALA B 1 242 ? -10.102 -31.516 -9.43 1 98.69 242 ALA B O 1
ATOM 4470 N N . CYS B 1 243 ? -9.227 -33.094 -8.148 1 98.5 243 CYS B N 1
ATOM 4471 C CA . CYS B 1 243 ? -8.281 -33.562 -9.156 1 98.5 243 CYS B CA 1
ATOM 4472 C C . CYS B 1 243 ? -9.008 -34.219 -10.328 1 98.5 243 CYS B C 1
ATOM 4474 O O . CYS B 1 243 ? -8.633 -34 -11.484 1 98.5 243 CYS B O 1
ATOM 4476 N N . ASP B 1 244 ? -10.086 -34.938 -10.023 1 98.25 244 ASP B N 1
ATOM 4477 C CA . ASP B 1 244 ? -10.891 -35.562 -11.078 1 98.25 244 ASP B CA 1
ATOM 4478 C C . ASP B 1 244 ? -11.469 -34.5 -12.008 1 98.25 244 ASP B C 1
ATOM 4480 O O . ASP B 1 244 ? -11.547 -34.688 -13.227 1 98.25 244 ASP B O 1
ATOM 4484 N N . HIS B 1 245 ? -11.867 -33.438 -11.383 1 98.44 245 HIS B N 1
ATOM 4485 C CA . HIS B 1 245 ? -12.445 -32.344 -12.148 1 98.44 245 HIS B CA 1
ATOM 4486 C C . HIS B 1 245 ? -11.43 -31.797 -13.148 1 98.44 245 HIS B C 1
ATOM 4488 O O . HIS B 1 245 ? -11.758 -31.594 -14.32 1 98.44 245 HIS B O 1
ATOM 4494 N N . ILE B 1 246 ? -10.211 -31.547 -12.727 1 98.56 246 ILE B N 1
ATOM 4495 C CA . ILE B 1 246 ? -9.141 -31.062 -13.594 1 98.56 246 ILE B CA 1
ATOM 4496 C C . ILE B 1 246 ? -8.883 -32.062 -14.711 1 98.56 246 ILE B C 1
ATOM 4498 O O . ILE B 1 246 ? -8.812 -31.703 -15.891 1 98.56 246 ILE B O 1
ATOM 4502 N N . MET B 1 247 ? -8.812 -33.344 -14.391 1 98.25 247 MET B N 1
ATOM 4503 C CA . MET B 1 247 ? -8.477 -34.406 -15.336 1 98.25 247 MET B CA 1
ATOM 4504 C C . MET B 1 247 ? -9.562 -34.562 -16.391 1 98.25 247 MET B C 1
ATOM 4506 O O . MET B 1 247 ? -9.273 -34.844 -17.562 1 98.25 247 MET B O 1
ATOM 4510 N N . ASP B 1 248 ? -10.773 -34.406 -15.945 1 98 248 ASP B N 1
ATOM 4511 C CA . ASP B 1 248 ? -11.898 -34.531 -16.859 1 98 248 ASP B CA 1
ATOM 4512 C C . ASP B 1 248 ? -11.781 -33.531 -18.016 1 98 248 ASP B C 1
ATOM 4514 O O . ASP B 1 248 ? -11.961 -33.906 -19.172 1 98 248 ASP B O 1
ATOM 4518 N N . LYS B 1 249 ? -11.461 -32.312 -17.719 1 98.19 249 LYS B N 1
ATOM 4519 C CA . LYS B 1 249 ? -11.344 -31.297 -18.75 1 98.19 249 LYS B CA 1
ATOM 4520 C C . LYS B 1 249 ? -10.055 -31.469 -19.547 1 98.19 249 LYS B C 1
ATOM 4522 O O . LYS B 1 249 ? -10.039 -31.219 -20.766 1 98.19 249 LYS B O 1
ATOM 4527 N N . LEU B 1 250 ? -9 -31.891 -18.875 1 98.25 250 LEU B N 1
ATOM 4528 C CA . LEU B 1 250 ? -7.742 -32.094 -19.594 1 98.25 250 LEU B CA 1
ATOM 4529 C C . LEU B 1 250 ? -7.879 -33.219 -20.609 1 98.25 250 LEU B C 1
ATOM 4531 O O . LEU B 1 250 ? -7.309 -33.156 -21.703 1 98.25 250 L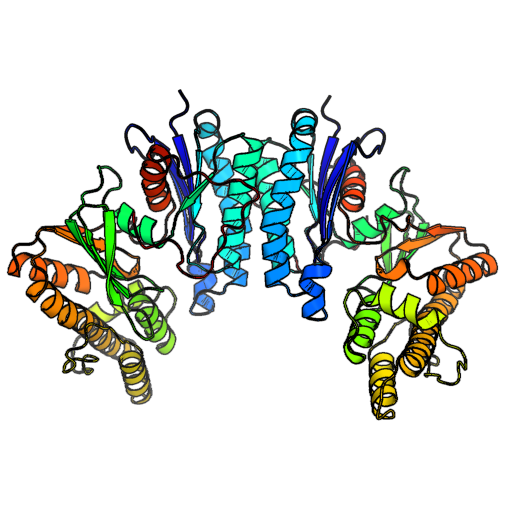EU B O 1
ATOM 4535 N N . GLU B 1 251 ? -8.594 -34.25 -20.234 1 97.38 251 GLU B N 1
ATOM 4536 C CA . GLU B 1 251 ? -8.836 -35.344 -21.188 1 97.38 251 GLU B CA 1
ATOM 4537 C C . GLU B 1 251 ? -9.492 -34.812 -22.453 1 97.38 251 GLU B C 1
ATOM 4539 O O . GLU B 1 251 ? -9.094 -35.188 -23.562 1 97.38 251 GLU B O 1
ATOM 4544 N N . LYS B 1 252 ? -10.461 -34.031 -22.281 1 97.25 252 LYS B N 1
ATOM 4545 C CA . LYS B 1 252 ? -11.141 -33.438 -23.438 1 97.25 252 LYS B CA 1
ATOM 4546 C C . LYS B 1 252 ? -10.188 -32.562 -24.25 1 97.25 252 LYS B C 1
ATOM 4548 O O . LYS B 1 252 ? -10.203 -32.594 -25.484 1 97.25 252 LYS B O 1
ATOM 4553 N N . ILE B 1 253 ? -9.359 -31.797 -23.562 1 98.19 253 ILE B N 1
ATOM 4554 C CA . ILE B 1 253 ? -8.445 -30.875 -24.219 1 98.19 253 ILE B CA 1
ATOM 4555 C C . ILE B 1 253 ? -7.375 -31.656 -24.969 1 98.19 253 ILE B C 1
ATOM 4557 O O . ILE B 1 253 ? -7.023 -31.312 -26.109 1 98.19 253 ILE B O 1
ATOM 4561 N N . PHE B 1 254 ? -6.883 -32.75 -24.359 1 97.56 254 PHE B N 1
ATOM 4562 C CA . PHE B 1 254 ? -5.867 -33.594 -25 1 97.56 254 PHE B CA 1
ATOM 4563 C C . PHE B 1 254 ? -6.426 -34.281 -26.25 1 97.56 254 PHE B C 1
ATOM 4565 O O . PHE B 1 254 ? -5.68 -34.562 -27.172 1 97.56 254 PHE B O 1
ATOM 4572 N N . ASN B 1 255 ? -7.742 -34.531 -26.266 1 95.75 255 ASN B N 1
ATOM 4573 C CA . ASN B 1 255 ? -8.383 -35.094 -27.438 1 95.75 255 ASN B CA 1
ATOM 4574 C C . ASN B 1 255 ? -8.477 -34.094 -28.578 1 95.75 255 ASN B C 1
ATOM 4576 O O . ASN B 1 255 ? -8.406 -34.469 -29.75 1 95.75 255 ASN B O 1
ATOM 4580 N N . LEU B 1 256 ? -8.578 -32.875 -28.141 1 95.75 256 LEU B N 1
ATOM 4581 C CA . LEU B 1 256 ? -8.75 -31.828 -29.141 1 95.75 256 LEU B CA 1
ATOM 4582 C C . LEU B 1 256 ? -7.398 -31.312 -29.609 1 95.75 256 LEU B C 1
ATOM 4584 O O . LEU B 1 256 ? -7.246 -30.938 -30.781 1 95.75 256 LEU B O 1
ATOM 4588 N N . TYR B 1 257 ? -6.508 -31.312 -28.547 1 93.25 257 TYR B N 1
ATOM 4589 C CA . TYR B 1 257 ? -5.188 -30.75 -28.812 1 93.25 257 TYR B CA 1
ATOM 4590 C C . TYR B 1 257 ? -4.113 -31.828 -28.703 1 93.25 257 TYR B C 1
ATOM 4592 O O . TYR B 1 257 ? -4.086 -32.594 -27.734 1 93.25 257 TYR B O 1
ATOM 4600 N N . LYS B 1 258 ? -3.512 -32.281 -29.625 1 91.56 258 LYS B N 1
ATOM 4601 C CA . LYS B 1 258 ? -2.463 -33.312 -29.672 1 91.56 258 LYS B CA 1
ATOM 4602 C C . LYS B 1 258 ? -1.122 -32.719 -29.234 1 91.56 258 LYS B C 1
ATOM 4604 O O . LYS B 1 258 ? -0.167 -32.688 -30 1 91.56 258 LYS B O 1
ATOM 4609 N N . PHE B 1 259 ? -1.027 -32.406 -27.906 1 96.31 259 PHE B N 1
ATOM 4610 C CA . PHE B 1 259 ? 0.193 -31.828 -27.375 1 96.31 259 PHE B CA 1
ATOM 4611 C C . PHE B 1 259 ? 1.331 -32.844 -27.375 1 96.31 259 PHE B C 1
ATOM 4613 O O . PHE B 1 259 ? 1.161 -33.969 -26.906 1 96.31 259 PHE B O 1
ATOM 4620 N N . LYS B 1 260 ? 2.428 -32.438 -27.875 1 96.94 260 LYS B N 1
ATOM 4621 C CA . LYS B 1 260 ? 3.631 -33.25 -27.719 1 96.94 260 LYS B CA 1
ATOM 4622 C C . LYS B 1 260 ? 4.324 -32.969 -26.391 1 96.94 260 LYS B C 1
ATOM 4624 O O . LYS B 1 260 ? 5.02 -33.812 -25.844 1 96.94 260 LYS B O 1
ATOM 4629 N N . ASN B 1 261 ? 4.211 -31.766 -25.938 1 98.12 261 ASN B N 1
ATOM 4630 C CA . ASN B 1 261 ? 4.77 -31.281 -24.672 1 98.12 261 ASN B CA 1
ATOM 4631 C C . ASN B 1 261 ? 3.699 -30.641 -23.797 1 98.12 261 ASN B C 1
ATOM 4633 O O . ASN B 1 261 ? 2.818 -29.938 -24.297 1 98.12 261 ASN B O 1
ATOM 4637 N N . PHE B 1 262 ? 3.756 -30.969 -22.516 1 98.5 262 PHE B N 1
ATOM 4638 C CA . PHE B 1 262 ? 2.781 -30.438 -21.562 1 98.5 262 PHE B CA 1
ATOM 4639 C C . PHE B 1 262 ? 3.455 -30.031 -20.266 1 98.5 262 PHE B C 1
ATOM 4641 O O . PHE B 1 262 ? 4.297 -30.766 -19.734 1 98.5 262 PHE B O 1
ATOM 4648 N N . GLY B 1 263 ? 3.213 -28.781 -19.828 1 98.25 263 GLY B N 1
ATOM 4649 C CA . GLY B 1 263 ? 3.785 -28.297 -18.578 1 98.25 263 GLY B CA 1
ATOM 4650 C C . GLY B 1 263 ? 2.744 -28.031 -17.5 1 98.25 263 GLY B C 1
ATOM 4651 O O . GLY B 1 263 ? 1.57 -27.812 -17.812 1 98.25 263 GLY B O 1
ATOM 4652 N N . VAL B 1 264 ? 3.174 -28.062 -16.25 1 98.12 264 VAL B N 1
ATOM 4653 C CA . VAL B 1 264 ? 2.305 -27.766 -15.117 1 98.12 264 VAL B CA 1
ATOM 4654 C C . VAL B 1 264 ? 2.996 -26.766 -14.188 1 98.12 264 VAL B C 1
ATOM 4656 O O . VAL B 1 264 ? 4.152 -26.969 -13.812 1 98.12 264 VAL B O 1
ATOM 4659 N N . VAL B 1 265 ? 2.264 -25.688 -13.883 1 97.81 265 VAL B N 1
ATOM 4660 C CA . VAL B 1 265 ? 2.871 -24.625 -13.07 1 97.81 265 VAL B CA 1
ATOM 4661 C C . VAL B 1 265 ? 1.854 -24.109 -12.055 1 97.81 265 VAL B C 1
ATOM 4663 O O . VAL B 1 265 ? 0.673 -24.469 -12.117 1 97.81 265 VAL B O 1
ATOM 4666 N N . GLY B 1 266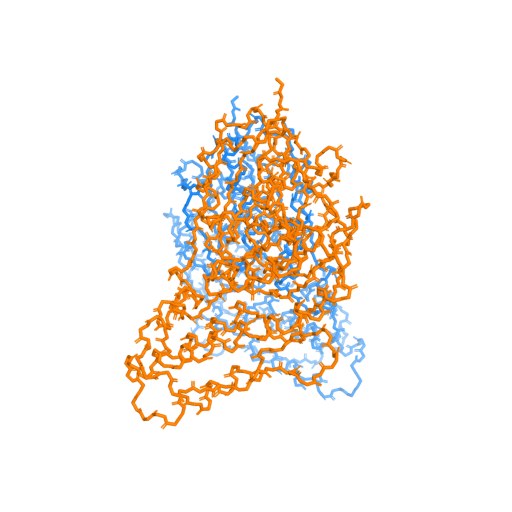 ? 2.363 -23.297 -11.117 1 97.12 266 GLY B N 1
ATOM 4667 C CA . GLY B 1 266 ? 1.536 -22.734 -10.062 1 97.12 266 GLY B CA 1
ATOM 4668 C C . GLY B 1 266 ? 1.708 -23.438 -8.727 1 97.12 266 GLY B C 1
ATOM 4669 O O . GLY B 1 266 ? 2.02 -24.641 -8.688 1 97.12 266 GLY B O 1
ATOM 4670 N N . GLY B 1 267 ? 1.394 -22.734 -7.711 1 95.62 267 GLY B N 1
ATOM 4671 C CA . GLY B 1 267 ? 1.628 -23.25 -6.379 1 95.62 267 GLY B CA 1
ATOM 4672 C C . GLY B 1 267 ? 0.826 -24.516 -6.082 1 95.62 267 GLY B C 1
ATOM 4673 O O . GLY B 1 267 ? 1.312 -25.422 -5.406 1 95.62 267 GLY B O 1
ATOM 4674 N N . ALA B 1 268 ? -0.351 -24.562 -6.551 1 95.81 268 ALA B N 1
ATOM 4675 C CA . ALA B 1 268 ? -1.233 -25.703 -6.293 1 95.81 268 ALA B CA 1
ATOM 4676 C C . ALA B 1 268 ? -0.799 -26.922 -7.094 1 95.81 268 ALA B C 1
ATOM 4678 O O . ALA B 1 268 ? -1.244 -28.047 -6.82 1 95.81 268 ALA B O 1
ATOM 4679 N N . SER B 1 269 ? 0.064 -26.75 -8.031 1 96.25 269 SER B N 1
ATOM 4680 C CA . SER B 1 269 ? 0.559 -27.844 -8.852 1 96.25 269 SER B CA 1
ATOM 4681 C C . SER B 1 269 ? 1.487 -28.75 -8.062 1 96.25 269 SER B C 1
ATOM 4683 O O . SER B 1 269 ? 1.835 -29.844 -8.516 1 96.25 269 SER B O 1
ATOM 4685 N N . ALA B 1 270 ? 1.86 -28.312 -6.863 1 95.38 270 ALA B N 1
ATOM 4686 C CA . ALA B 1 270 ? 2.715 -29.109 -5.992 1 95.38 270 ALA B CA 1
ATOM 4687 C C . ALA B 1 270 ? 1.952 -30.312 -5.43 1 95.38 270 ALA B C 1
ATOM 4689 O O . ALA B 1 270 ? 2.547 -31.203 -4.824 1 95.38 270 ALA B O 1
ATOM 4690 N N . ASN B 1 271 ? 0.664 -30.406 -5.629 1 96.44 271 ASN B N 1
ATOM 4691 C CA . ASN B 1 271 ? -0.165 -31.516 -5.168 1 96.44 271 ASN B CA 1
ATOM 4692 C C . ASN B 1 271 ? 0.247 -32.812 -5.824 1 96.44 271 ASN B C 1
ATOM 4694 O O . ASN B 1 271 ? 0.166 -32.969 -7.043 1 96.44 271 ASN B O 1
ATOM 4698 N N . LEU B 1 272 ? 0.623 -33.75 -5.027 1 96 272 LEU B N 1
ATOM 4699 C CA . LEU B 1 272 ? 1.199 -35 -5.539 1 96 272 LEU B CA 1
ATOM 4700 C C . LEU B 1 272 ? 0.135 -35.844 -6.223 1 96 272 LEU B C 1
ATOM 4702 O O . LEU B 1 272 ? 0.424 -36.562 -7.191 1 96 272 LEU B O 1
ATOM 4706 N N . ASN B 1 273 ? -1.069 -35.812 -5.676 1 97.44 273 ASN B N 1
ATOM 4707 C CA . ASN B 1 273 ? -2.174 -36.531 -6.312 1 97.44 273 ASN B CA 1
ATOM 4708 C C . ASN B 1 273 ? -2.412 -36.031 -7.738 1 97.44 273 ASN B C 1
ATOM 4710 O O . ASN B 1 273 ? -2.545 -36.844 -8.664 1 97.44 273 ASN B O 1
ATOM 4714 N N . LEU B 1 274 ? -2.41 -34.75 -7.898 1 97.94 274 LEU B N 1
ATOM 4715 C CA . LEU B 1 274 ? -2.588 -34.156 -9.219 1 97.94 274 LEU B CA 1
ATOM 4716 C C . LEU B 1 274 ? -1.428 -34.531 -10.141 1 97.94 274 LEU B C 1
ATOM 4718 O O . LEU B 1 274 ? -1.642 -34.906 -11.297 1 97.94 274 LEU B O 1
ATOM 4722 N N . ARG B 1 275 ? -0.2 -34.406 -9.688 1 97.19 275 ARG B N 1
ATOM 4723 C CA . ARG B 1 275 ? 0.993 -34.688 -10.477 1 97.19 275 ARG B CA 1
ATOM 4724 C C . ARG B 1 275 ? 0.978 -36.125 -10.984 1 97.19 275 ARG B C 1
ATOM 4726 O O . ARG B 1 275 ? 1.325 -36.406 -12.141 1 97.19 275 ARG B O 1
ATOM 4733 N N . SER B 1 276 ? 0.589 -37.031 -10.141 1 97.75 276 SER B N 1
ATOM 4734 C CA . SER B 1 276 ? 0.521 -38.438 -10.531 1 97.75 276 SER B CA 1
ATOM 4735 C C . SER B 1 276 ? -0.489 -38.656 -11.656 1 97.75 276 SER B C 1
ATOM 4737 O O . SER B 1 276 ? -0.207 -39.375 -12.625 1 97.75 276 SER B O 1
ATOM 4739 N N . ARG B 1 277 ? -1.582 -38.094 -11.531 1 98.12 277 ARG B N 1
ATOM 4740 C CA . ARG B 1 277 ? -2.631 -38.219 -12.539 1 98.12 277 ARG B CA 1
ATOM 4741 C C . ARG B 1 277 ? -2.197 -37.594 -13.859 1 98.12 277 ARG B C 1
ATOM 4743 O O . ARG B 1 277 ? -2.508 -38.094 -14.93 1 98.12 277 ARG B O 1
ATOM 4750 N N . LEU B 1 278 ? -1.523 -36.469 -13.75 1 98.38 278 LEU B N 1
ATOM 4751 C CA . LEU B 1 278 ? -1.032 -35.812 -14.945 1 98.38 278 LEU B CA 1
ATOM 4752 C C . LEU B 1 278 ? 0.015 -36.656 -15.656 1 98.38 278 LEU B C 1
ATOM 4754 O O . LEU B 1 278 ? 0.061 -36.688 -16.891 1 98.38 278 LEU B O 1
ATOM 4758 N N . GLN B 1 279 ? 0.887 -37.281 -14.906 1 98.06 279 GLN B N 1
ATOM 4759 C CA . GLN B 1 279 ? 1.869 -38.188 -15.484 1 98.06 279 GLN B CA 1
ATOM 4760 C C . GLN B 1 279 ? 1.188 -39.281 -16.297 1 98.06 279 GLN B C 1
ATOM 4762 O O . GLN B 1 279 ? 1.596 -39.594 -17.422 1 98.06 279 GLN B O 1
ATOM 4767 N N . ASN B 1 280 ? 0.18 -39.875 -15.719 1 98.31 280 ASN B N 1
ATOM 4768 C CA . ASN B 1 280 ? -0.576 -40.906 -16.406 1 98.31 280 ASN B CA 1
ATOM 4769 C C . ASN B 1 280 ? -1.243 -40.375 -17.672 1 98.31 280 ASN B C 1
ATOM 4771 O O . ASN B 1 280 ? -1.255 -41.062 -18.688 1 98.31 280 ASN B O 1
ATOM 4775 N N . LEU B 1 281 ? -1.82 -39.25 -17.562 1 98.19 281 LEU B N 1
ATOM 4776 C CA . LEU B 1 281 ? -2.479 -38.625 -18.719 1 98.19 281 LEU B CA 1
ATOM 4777 C C . LEU B 1 281 ? -1.494 -38.438 -19.859 1 98.19 281 LEU B C 1
ATOM 4779 O O . LEU B 1 281 ? -1.798 -38.75 -21.016 1 98.19 281 LEU B O 1
ATOM 4783 N N . CYS B 1 282 ? -0.364 -37.875 -19.547 1 98.25 282 CYS B N 1
ATOM 4784 C CA . CYS B 1 282 ? 0.638 -37.594 -20.562 1 98.25 282 CYS B CA 1
ATOM 4785 C C . CYS B 1 282 ? 1.153 -38.875 -21.203 1 98.25 282 CYS B C 1
ATOM 4787 O O . CYS B 1 282 ? 1.416 -38.906 -22.406 1 98.25 282 CYS B O 1
ATOM 4789 N N . GLN B 1 283 ? 1.318 -39.906 -20.406 1 97.94 283 GLN B N 1
ATOM 4790 C CA . GLN B 1 283 ? 1.711 -41.188 -20.938 1 97.94 283 GLN B CA 1
ATOM 4791 C C . GLN B 1 283 ? 0.666 -41.719 -21.922 1 97.94 283 GLN B C 1
ATOM 4793 O O . GLN B 1 283 ? 1.009 -42.219 -23 1 97.94 283 GLN B O 1
ATOM 4798 N N . LYS B 1 284 ? -0.532 -41.656 -21.531 1 97.81 284 LYS B N 1
ATOM 4799 C CA . LYS B 1 284 ? -1.645 -42.125 -22.344 1 97.81 284 LYS B CA 1
ATOM 4800 C C . LYS B 1 284 ? -1.652 -41.469 -23.703 1 97.81 284 LYS B C 1
ATOM 4802 O O . LYS B 1 284 ? -1.944 -42.094 -24.719 1 97.81 284 LYS B O 1
ATOM 4807 N N . TYR B 1 285 ? -1.285 -40.25 -23.781 1 97.62 285 TYR B N 1
ATOM 4808 C CA . TYR B 1 285 ? -1.392 -39.469 -25.016 1 97.62 285 TYR B CA 1
ATOM 4809 C C . TYR B 1 285 ? -0.019 -39.25 -25.641 1 97.62 285 TYR B C 1
ATOM 4811 O O . TYR B 1 285 ? 0.128 -38.438 -26.562 1 97.62 285 TYR B O 1
ATOM 4819 N N . ASN B 1 286 ? 1.006 -39.875 -25.125 1 97.38 286 ASN B N 1
ATOM 4820 C CA . ASN B 1 286 ? 2.375 -39.781 -25.625 1 97.38 286 ASN B CA 1
ATOM 4821 C C . ASN B 1 286 ? 2.902 -38.344 -25.625 1 97.38 286 ASN B C 1
ATOM 4823 O O . ASN B 1 286 ? 3.451 -37.875 -26.609 1 97.38 286 ASN B O 1
ATOM 4827 N N . ALA B 1 287 ? 2.576 -37.625 -24.578 1 97.94 287 ALA B N 1
ATOM 4828 C CA . ALA B 1 287 ? 3.072 -36.281 -24.375 1 97.94 287 ALA B CA 1
ATOM 4829 C C . ALA B 1 287 ? 4.168 -36.25 -23.312 1 97.94 287 ALA B C 1
ATOM 4831 O O . ALA B 1 287 ? 4.125 -37.031 -22.344 1 97.94 287 ALA B O 1
ATOM 4832 N N . ASN B 1 288 ? 5.168 -35.406 -23.469 1 97.88 288 ASN B N 1
ATOM 4833 C CA . ASN B 1 288 ? 6.215 -35.188 -22.469 1 97.88 288 ASN B CA 1
ATOM 4834 C C . ASN B 1 288 ? 5.77 -34.219 -21.391 1 97.88 288 ASN B C 1
ATOM 4836 O O . ASN B 1 288 ? 5.473 -33.062 -21.672 1 97.88 288 ASN B O 1
ATOM 4840 N N . LEU B 1 289 ? 5.715 -34.719 -20.141 1 98.12 289 LEU B N 1
ATOM 4841 C CA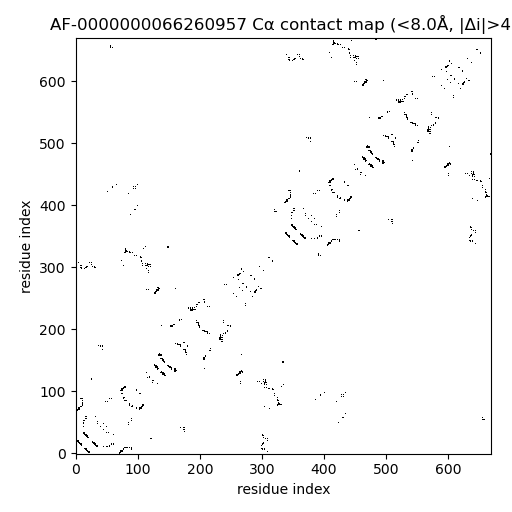 . LEU B 1 289 ? 5.305 -33.875 -19.031 1 98.12 289 LEU B CA 1
ATOM 4842 C C . LEU B 1 289 ? 6.5 -33.156 -18.422 1 98.12 289 LEU B C 1
ATOM 4844 O O . LEU B 1 289 ? 7.527 -33.781 -18.141 1 98.12 289 LEU B O 1
ATOM 4848 N N . LYS B 1 290 ? 6.418 -31.844 -18.328 1 97.25 290 LYS B N 1
ATOM 4849 C CA . LYS B 1 290 ? 7.438 -31.047 -17.656 1 97.25 290 LYS B CA 1
ATOM 4850 C C . LYS B 1 290 ? 6.875 -30.375 -16.406 1 97.25 290 LYS B C 1
ATOM 4852 O O . LYS B 1 290 ? 5.887 -29.641 -16.484 1 97.25 290 LYS B O 1
ATOM 4857 N N . LEU B 1 291 ? 7.453 -30.672 -15.297 1 95.44 291 LEU B N 1
ATOM 4858 C CA . LEU B 1 291 ? 7.047 -30.094 -14.016 1 95.44 291 LEU B CA 1
ATOM 4859 C C . LEU B 1 291 ? 8.094 -29.109 -13.508 1 95.44 291 LEU B C 1
ATOM 4861 O O . LEU B 1 291 ? 9.289 -29.328 -13.672 1 95.44 291 LEU B O 1
ATOM 4865 N N . ALA B 1 292 ? 7.621 -28.047 -12.984 1 91.44 292 ALA B N 1
ATOM 4866 C CA . ALA B 1 292 ? 8.555 -27.203 -12.242 1 91.44 292 ALA B CA 1
ATOM 4867 C C . ALA B 1 292 ? 9 -27.875 -10.953 1 91.44 292 ALA B C 1
ATOM 4869 O O . ALA B 1 292 ? 8.227 -28.594 -10.32 1 91.44 292 ALA B O 1
ATOM 4870 N N . PRO B 1 293 ? 10.258 -27.625 -10.562 1 91.69 293 PRO B N 1
ATOM 4871 C CA . PRO B 1 293 ? 10.664 -28.141 -9.258 1 91.69 293 PRO B CA 1
ATOM 4872 C C . PRO B 1 293 ? 9.766 -27.625 -8.125 1 91.69 293 PRO B C 1
ATOM 4874 O O . PRO B 1 293 ? 9.352 -26.469 -8.133 1 91.69 293 PRO B O 1
ATOM 4877 N N . LEU B 1 294 ? 9.539 -28.5 -7.152 1 92.19 294 LEU B N 1
ATOM 4878 C CA . LEU B 1 294 ? 8.57 -28.234 -6.094 1 92.19 294 LEU B CA 1
ATOM 4879 C C . LEU B 1 294 ? 8.891 -26.922 -5.387 1 92.19 294 LEU B C 1
ATOM 4881 O O . LEU B 1 294 ? 7.984 -26.125 -5.09 1 92.19 294 LEU B O 1
ATOM 4885 N N . LYS B 1 295 ? 10.156 -26.625 -5.191 1 91.5 295 LYS B N 1
ATOM 4886 C CA . LYS B 1 295 ? 10.57 -25.438 -4.453 1 91.5 295 LYS B CA 1
ATOM 4887 C C . LYS B 1 295 ? 10.266 -24.156 -5.234 1 91.5 295 LYS B C 1
ATOM 4889 O O . LYS B 1 295 ? 10.258 -23.062 -4.672 1 91.5 295 LYS B O 1
ATOM 4894 N N . PHE B 1 296 ? 9.914 -24.297 -6.512 1 94.69 296 PHE B N 1
ATOM 4895 C CA . PHE B 1 296 ? 9.711 -23.109 -7.344 1 94.69 296 PHE B CA 1
ATOM 4896 C C . PHE B 1 296 ? 8.297 -23.078 -7.91 1 94.69 296 PHE B C 1
ATOM 4898 O O . PHE B 1 296 ? 8.016 -22.344 -8.852 1 94.69 296 PHE B O 1
ATOM 4905 N N . CYS B 1 297 ? 7.445 -23.953 -7.32 1 94 297 CYS B N 1
ATOM 4906 C CA . CYS B 1 297 ? 6.047 -23.953 -7.734 1 94 297 CYS B CA 1
ATOM 4907 C C . CYS B 1 297 ? 5.309 -22.766 -7.121 1 94 297 CYS B C 1
ATOM 4909 O O . CYS B 1 297 ? 4.426 -22.172 -7.758 1 94 297 CYS B O 1
ATOM 4911 N N . SER B 1 298 ? 5.715 -22.438 -5.875 1 94.94 298 SER B N 1
ATOM 4912 C CA . SER B 1 298 ? 5.105 -21.297 -5.215 1 94.94 298 SER B CA 1
ATOM 4913 C C . SER B 1 298 ? 5.73 -19.984 -5.691 1 94.94 298 SER B C 1
ATOM 4915 O O . SER B 1 298 ? 6.754 -20 -6.379 1 94.94 298 SER B O 1
ATOM 4917 N N . ASP B 1 299 ? 5.051 -18.938 -5.395 1 97 299 ASP B N 1
ATOM 4918 C CA . ASP B 1 299 ? 5.52 -17.625 -5.828 1 97 299 ASP B CA 1
ATOM 4919 C C . ASP B 1 299 ? 6.961 -17.391 -5.391 1 97 299 ASP B C 1
ATOM 4921 O O . ASP B 1 299 ? 7.312 -17.625 -4.23 1 97 299 ASP B O 1
ATOM 4925 N N . ASN B 1 300 ? 7.824 -17.031 -6.289 1 98.12 300 ASN B N 1
ATOM 4926 C CA . ASN B 1 300 ? 9.227 -16.734 -6.008 1 98.12 300 ASN B CA 1
ATOM 4927 C C . ASN B 1 300 ? 9.828 -15.805 -7.055 1 98.12 300 ASN B C 1
ATOM 4929 O O . ASN B 1 300 ? 9.352 -15.742 -8.188 1 98.12 300 ASN B O 1
ATOM 4933 N N . ALA B 1 301 ? 10.93 -15.188 -6.688 1 98.81 301 ALA B N 1
ATOM 4934 C CA . ALA B 1 301 ? 11.5 -14.164 -7.555 1 98.81 301 ALA B CA 1
ATOM 4935 C C . ALA B 1 301 ? 12.344 -14.797 -8.664 1 98.81 301 ALA B C 1
ATOM 4937 O O . ALA B 1 301 ? 12.664 -14.141 -9.656 1 98.81 301 ALA B O 1
ATOM 4938 N N . LEU B 1 302 ? 12.766 -16.047 -8.508 1 98.75 302 LEU B N 1
ATOM 4939 C CA . LEU B 1 302 ? 13.594 -16.656 -9.539 1 98.75 302 LEU B CA 1
ATOM 4940 C C . LEU B 1 302 ? 12.805 -16.859 -10.828 1 98.75 302 LEU B C 1
ATOM 4942 O O . LEU B 1 302 ? 13.336 -16.672 -11.93 1 98.75 302 LEU B O 1
ATOM 4946 N N . MET B 1 303 ? 11.508 -17.219 -10.688 1 98.56 303 MET B N 1
ATOM 4947 C CA . MET B 1 303 ? 10.68 -17.375 -11.883 1 98.56 303 MET B CA 1
ATOM 4948 C C . MET B 1 303 ? 10.5 -16.031 -12.594 1 98.56 303 MET B C 1
ATOM 4950 O O . MET B 1 303 ? 10.453 -15.984 -13.828 1 98.56 303 MET B O 1
ATOM 4954 N N . ILE B 1 304 ? 10.484 -14.953 -11.828 1 98.88 304 ILE B N 1
ATOM 4955 C CA . ILE B 1 304 ? 10.375 -13.609 -12.383 1 98.88 304 ILE B CA 1
ATOM 4956 C C . ILE B 1 304 ? 11.688 -13.219 -13.055 1 98.88 304 ILE B C 1
ATOM 4958 O O . ILE B 1 304 ? 11.688 -12.656 -14.156 1 98.88 304 ILE B O 1
ATOM 4962 N N . ALA B 1 305 ? 12.797 -13.523 -12.398 1 98.88 305 ALA B N 1
ATOM 4963 C CA . ALA B 1 305 ? 14.117 -13.25 -12.961 1 98.88 305 ALA B CA 1
ATOM 4964 C C . ALA B 1 305 ? 14.312 -13.977 -14.289 1 98.88 305 ALA B C 1
ATOM 4966 O O . ALA B 1 305 ? 14.836 -13.406 -15.242 1 98.88 305 ALA B O 1
ATOM 4967 N N . ARG B 1 306 ? 13.906 -15.188 -14.305 1 98.75 306 ARG B N 1
ATOM 4968 C CA . ARG B 1 306 ? 14.039 -15.961 -15.531 1 98.75 306 ARG B CA 1
ATOM 4969 C C . ARG B 1 306 ? 13.234 -15.344 -16.672 1 98.75 306 ARG B C 1
ATOM 4971 O O . ARG B 1 306 ? 13.703 -15.266 -17.797 1 98.75 306 ARG B O 1
ATOM 4978 N N . ALA B 1 307 ? 11.961 -15.016 -16.375 1 98.62 307 ALA B N 1
ATOM 4979 C CA . ALA B 1 307 ? 11.141 -14.328 -17.359 1 98.62 307 ALA B CA 1
ATOM 4980 C C . ALA B 1 307 ? 11.797 -13.031 -17.812 1 98.62 307 ALA B C 1
ATOM 4982 O O . ALA B 1 307 ? 11.719 -12.672 -18.984 1 98.62 307 ALA B O 1
ATOM 4983 N N . ALA B 1 308 ? 12.477 -12.391 -16.953 1 98.81 308 ALA B N 1
ATOM 4984 C CA . ALA B 1 308 ? 13.102 -11.102 -17.219 1 98.81 308 ALA B CA 1
ATOM 4985 C C . ALA B 1 308 ? 14.266 -11.25 -18.188 1 98.81 308 ALA B C 1
ATOM 4987 O O . ALA B 1 308 ? 14.594 -10.312 -18.922 1 98.81 308 ALA B O 1
ATOM 4988 N N . VAL B 1 309 ? 14.953 -12.406 -18.203 1 98.69 309 VAL B N 1
ATOM 4989 C CA . VAL B 1 309 ? 16.047 -12.641 -19.125 1 98.69 309 VAL B CA 1
ATOM 4990 C C . VAL B 1 309 ? 15.547 -12.508 -20.562 1 98.69 309 VAL B C 1
ATOM 4992 O O . VAL B 1 309 ? 16.141 -11.789 -21.375 1 98.69 309 VAL B O 1
ATOM 4995 N N . ASP B 1 310 ? 14.43 -13.164 -20.875 1 98.06 310 ASP B N 1
ATOM 4996 C CA . ASP B 1 310 ? 13.867 -13.086 -22.219 1 98.06 310 ASP B CA 1
ATOM 4997 C C . ASP B 1 310 ? 13.359 -11.672 -22.531 1 98.06 310 ASP B C 1
ATOM 4999 O O . ASP B 1 310 ? 13.531 -11.172 -23.641 1 98.06 310 ASP B O 1
ATOM 5003 N N . ALA B 1 311 ? 12.727 -11.07 -21.547 1 98.31 311 ALA B N 1
ATOM 5004 C CA . ALA B 1 311 ? 12.242 -9.703 -21.719 1 98.31 311 ALA B CA 1
ATOM 5005 C C . ALA B 1 311 ? 13.391 -8.734 -21.984 1 98.31 311 ALA B C 1
ATOM 5007 O O . ALA B 1 311 ? 13.242 -7.777 -22.75 1 98.31 311 ALA B O 1
ATOM 5008 N N . TYR B 1 312 ? 14.508 -8.938 -21.297 1 98.56 312 TYR B N 1
ATOM 5009 C CA . TYR B 1 312 ? 15.688 -8.109 -21.484 1 98.56 312 TYR B CA 1
ATOM 5010 C C . TYR B 1 312 ? 16.203 -8.203 -22.922 1 98.56 312 TYR B C 1
ATOM 5012 O O . TYR B 1 312 ? 16.531 -7.191 -23.531 1 98.56 312 TYR B O 1
ATOM 5020 N N . GLU B 1 313 ? 16.266 -9.43 -23.422 1 97.5 313 GLU B N 1
ATOM 5021 C CA . GLU B 1 313 ? 16.703 -9.656 -24.797 1 97.5 313 GLU B CA 1
ATOM 5022 C C . GLU B 1 313 ? 15.812 -8.93 -25.797 1 97.5 313 GLU B C 1
ATOM 5024 O O . GLU B 1 313 ? 16.297 -8.43 -26.812 1 97.5 313 GLU B O 1
ATOM 5029 N N . LYS B 1 314 ? 14.57 -8.883 -25.516 1 97.06 314 LYS B N 1
ATOM 5030 C CA . LYS B 1 314 ? 13.602 -8.234 -26.391 1 97.06 314 LYS B CA 1
ATOM 5031 C C . LYS B 1 314 ? 13.516 -6.734 -26.094 1 97.06 314 LYS B C 1
ATOM 5033 O O . LYS B 1 314 ? 12.719 -6.02 -26.719 1 97.06 314 LYS B O 1
ATOM 5038 N N . LYS B 1 315 ? 14.227 -6.211 -25.047 1 98.12 315 LYS B N 1
ATOM 5039 C CA . LYS B 1 315 ? 14.281 -4.812 -24.625 1 98.12 315 LYS B CA 1
ATOM 5040 C C . LYS B 1 315 ? 12.906 -4.32 -24.188 1 98.12 315 LYS B C 1
ATOM 5042 O O . LYS B 1 315 ? 12.492 -3.217 -24.547 1 98.12 315 LYS B O 1
ATOM 5047 N N . GLU B 1 316 ? 12.188 -5.188 -23.562 1 97.69 316 GLU B N 1
ATOM 5048 C CA . GLU B 1 316 ? 10.883 -4.812 -23.016 1 97.69 316 GLU B CA 1
ATOM 5049 C C . GLU B 1 316 ? 11.023 -4.027 -21.719 1 97.69 316 GLU B C 1
ATOM 5051 O O . GLU B 1 316 ? 10.594 -4.484 -20.656 1 97.69 316 GLU B O 1
ATOM 5056 N N . PHE B 1 317 ? 11.57 -2.787 -21.859 1 98.5 317 PHE B N 1
ATOM 5057 C CA . PHE B 1 317 ? 11.812 -1.897 -20.734 1 98.5 317 PHE B CA 1
ATOM 5058 C C . PHE B 1 317 ? 10.695 -0.869 -20.609 1 98.5 317 PHE B C 1
ATOM 5060 O O . PHE B 1 317 ? 10.031 -0.54 -21.594 1 98.5 317 PHE B O 1
ATOM 5067 N N . VAL B 1 318 ? 10.477 -0.446 -19.391 1 97.94 318 VAL B N 1
ATOM 5068 C CA . VAL B 1 318 ? 9.523 0.634 -19.172 1 97.94 318 VAL B CA 1
ATOM 5069 C C . VAL B 1 318 ? 10.195 1.772 -18.406 1 97.94 318 VAL B C 1
ATOM 5071 O O . VAL B 1 318 ? 11.242 1.574 -17.781 1 97.94 318 VAL B O 1
ATOM 5074 N N . SER B 1 319 ? 9.578 2.965 -18.547 1 96.25 319 SER B N 1
ATOM 5075 C CA . SER B 1 319 ? 10.062 4.105 -17.766 1 96.25 319 SER B CA 1
ATOM 5076 C C . SER B 1 319 ? 9.633 3.994 -16.312 1 96.25 319 SER B C 1
ATOM 5078 O O . SER B 1 319 ? 8.578 3.438 -16 1 96.25 319 SER B O 1
ATOM 5080 N N . ILE B 1 320 ? 10.438 4.539 -15.398 1 94.69 320 ILE B N 1
ATOM 5081 C CA . ILE B 1 320 ? 10.156 4.469 -13.969 1 94.69 320 ILE B CA 1
ATOM 5082 C C . ILE B 1 320 ? 8.906 5.289 -13.641 1 94.69 320 ILE B C 1
ATOM 5084 O O . ILE B 1 320 ? 8.305 5.117 -12.586 1 94.69 320 ILE B O 1
ATOM 5088 N N . GLU B 1 321 ? 8.492 6.18 -14.508 1 90.94 321 GLU B N 1
ATOM 5089 C CA . GLU B 1 321 ? 7.352 7.059 -14.273 1 90.94 321 GLU B CA 1
ATOM 5090 C C . GLU B 1 321 ? 6.055 6.418 -14.758 1 90.94 321 GLU B C 1
ATOM 5092 O O . GLU B 1 321 ? 4.969 6.969 -14.562 1 90.94 321 GLU B O 1
ATOM 5097 N N . GLU B 1 322 ? 6.156 5.312 -15.414 1 94.31 322 GLU B N 1
ATOM 5098 C CA . GLU B 1 322 ? 4.988 4.652 -15.992 1 94.31 322 GLU B CA 1
ATOM 5099 C C . GLU B 1 322 ? 4.184 3.92 -14.922 1 94.31 322 GLU B C 1
ATOM 5101 O O . GLU B 1 322 ? 4.754 3.346 -13.992 1 94.31 322 GLU B O 1
ATOM 5106 N N . ASP B 1 323 ? 2.84 4.027 -15.078 1 93.94 323 ASP B N 1
ATOM 5107 C CA . ASP B 1 323 ? 1.966 3.207 -14.25 1 93.94 323 ASP B CA 1
ATOM 5108 C C . ASP B 1 323 ? 1.964 1.754 -14.719 1 93.94 323 ASP B C 1
ATOM 5110 O O . ASP B 1 323 ? 1.353 1.427 -15.742 1 93.94 323 ASP B O 1
ATOM 5114 N N . ILE B 1 324 ? 2.578 0.874 -13.945 1 96.44 324 ILE B N 1
ATOM 5115 C CA . ILE B 1 324 ? 2.703 -0.516 -14.375 1 96.44 324 ILE B CA 1
ATOM 5116 C C . ILE B 1 324 ? 1.902 -1.418 -13.438 1 96.44 324 ILE B C 1
ATOM 5118 O O . ILE B 1 324 ? 1.86 -2.637 -13.625 1 96.44 324 ILE B O 1
ATOM 5122 N N . LEU B 1 325 ? 1.275 -0.905 -12.375 1 96.56 325 LEU B N 1
ATOM 5123 C CA . LEU B 1 325 ? 0.569 -1.688 -11.367 1 96.56 325 LEU B CA 1
ATOM 5124 C C . LEU B 1 325 ? -0.805 -2.115 -11.875 1 96.56 325 LEU B C 1
ATOM 5126 O O . LEU B 1 325 ? -1.588 -1.28 -12.336 1 96.56 325 LEU B O 1
ATOM 5130 N N . SER B 1 326 ? -1.08 -3.4 -11.82 1 96.38 326 SER B N 1
ATOM 5131 C CA . SER B 1 326 ? -2.426 -3.875 -12.125 1 96.38 326 SER B CA 1
ATOM 5132 C C . SER B 1 326 ? -2.795 -5.082 -11.273 1 96.38 326 SER B C 1
ATOM 5134 O O . SER B 1 326 ? -2.127 -6.117 -11.328 1 96.38 326 SER B O 1
ATOM 5136 N N . PRO B 1 327 ? -3.881 -4.945 -10.469 1 95.19 327 PRO B N 1
ATOM 5137 C CA . PRO B 1 327 ? -4.348 -6.125 -9.734 1 95.19 327 PRO B CA 1
ATOM 5138 C C . PRO B 1 327 ? -4.875 -7.219 -10.656 1 95.19 327 PRO B C 1
ATOM 5140 O O . PRO B 1 327 ? -4.914 -8.391 -10.273 1 95.19 327 PRO B O 1
ATOM 5143 N N . LYS B 1 328 ? -5.262 -6.895 -11.953 1 95.25 328 LYS B N 1
ATOM 5144 C CA . LYS B 1 328 ? -5.809 -7.824 -12.938 1 95.25 328 LYS B CA 1
ATOM 5145 C C . LYS B 1 328 ? -4.762 -8.195 -13.984 1 95.25 328 LYS B C 1
ATOM 5147 O O . LYS B 1 328 ? -3.768 -7.484 -14.156 1 95.25 328 LYS B O 1
ATOM 5152 N N . ASN B 1 329 ? -4.988 -9.227 -14.531 1 93.56 329 ASN B N 1
ATOM 5153 C CA . ASN B 1 329 ? -4.129 -9.703 -15.617 1 93.56 329 ASN B CA 1
ATOM 5154 C C . ASN B 1 329 ? -4.344 -8.891 -16.891 1 93.56 329 ASN B C 1
ATOM 5156 O O . ASN B 1 329 ? -5.434 -8.906 -17.469 1 93.56 329 ASN B O 1
ATOM 5160 N N . LYS B 1 330 ? -3.348 -8.148 -17.438 1 91.56 330 LYS B N 1
ATOM 5161 C CA . LYS B 1 330 ? -3.508 -7.289 -18.594 1 91.56 330 LYS B CA 1
ATOM 5162 C C . LYS B 1 330 ? -2.57 -7.711 -19.734 1 91.56 330 LYS B C 1
ATOM 5164 O O . LYS B 1 330 ? -2.922 -7.605 -20.906 1 91.56 330 LYS B O 1
ATOM 5169 N N . ASN B 1 331 ? -1.39 -8.07 -19.391 1 89.62 331 ASN B N 1
ATOM 5170 C CA . ASN B 1 331 ? -0.354 -8.352 -20.375 1 89.62 331 ASN B CA 1
ATOM 5171 C C . ASN B 1 331 ? 0.045 -9.828 -20.375 1 89.62 331 ASN B C 1
ATOM 5173 O O . ASN B 1 331 ? 1.205 -10.156 -20.125 1 89.62 331 ASN B O 1
ATOM 5177 N N . PHE B 1 332 ? -0.965 -10.672 -20.703 1 95.06 332 PHE B N 1
ATOM 5178 C CA . PHE B 1 332 ? -0.742 -12.109 -20.641 1 95.06 332 PHE B CA 1
ATOM 5179 C C . PHE B 1 332 ? -1.138 -12.773 -21.953 1 95.06 332 PHE B C 1
ATOM 5181 O O . PHE B 1 332 ? -1.611 -13.906 -21.969 1 95.06 332 PHE B O 1
ATOM 5188 N N . SER B 1 333 ? -0.948 -12.18 -23.094 1 94.19 333 SER B N 1
ATOM 5189 C CA . SER B 1 333 ? -1.32 -12.727 -24.391 1 94.19 333 SER B CA 1
ATOM 5190 C C . SER B 1 333 ? -0.129 -13.391 -25.078 1 94.19 333 SER B C 1
ATOM 5192 O O . SER B 1 333 ? -0.3 -14.164 -26.016 1 94.19 333 SER B O 1
ATOM 5194 N N . ARG B 1 334 ? 1.056 -13.109 -24.594 1 94.06 334 ARG B N 1
ATOM 5195 C CA . ARG B 1 334 ? 2.277 -13.695 -25.141 1 94.06 334 ARG B CA 1
ATOM 5196 C C . ARG B 1 334 ? 3.373 -13.758 -24.078 1 94.06 334 ARG B C 1
ATOM 5198 O O . ARG B 1 334 ? 3.312 -13.055 -23.062 1 94.06 334 ARG B O 1
ATOM 5205 N N . ILE B 1 335 ? 4.371 -14.602 -24.359 1 93.56 335 ILE B N 1
ATOM 5206 C CA . ILE B 1 335 ? 5.508 -14.656 -23.438 1 93.56 335 ILE B CA 1
ATOM 5207 C C . ILE B 1 335 ? 6.68 -13.875 -24.031 1 93.56 335 ILE B C 1
ATOM 5209 O O . ILE B 1 335 ? 6.824 -13.789 -25.25 1 93.56 335 ILE B O 1
#

Secondary structure (DSSP, 8-state):
---EEEEEE-SSSEEEEEEEETTT--EEEEEEEE-HHHHHTTTS--HHHHHHHHHHHHHHHHHHTGGGGGGEEEEEEEEESS-HHHHHHHHHHHHHHHHHHT--EEEEEHHHHHHHGGGTTS----SEEEEEE-SS-EEEEEE-TTSBEEEEEEESSS-HHHHHHHHHHHTT--S-HHHHHHHHHTT-SS-----PPTTTT--S-EE--HHHHHHHHHHHHT-SS--HHHHHHHHHHHHHHHHHHHHHHHHHHHHHS--SEEEEESGGGG-HHHHHHHHHHHHHTT-EEEE--GGGTSS-HHHHHHHHHHHHHTT--B-TTS----SS--S-SB-/---EEEEEE-SSSEEEEEEEETTT--EEEEEEEE-HHHHHTTTS--HHHHHHHHHHHHHHHHHHTGGGGGGEEEEEEEEESS-HHHHHHHHHHHHHHHHHHT--EEEEEHHHHHHHGGGTTS----SEEEEEE-SS-EEEEEE-TTSBEEEEEEESSS-HHHHHHHHHHHTT--S-HHHHHHHHHTT-SS-----PPTTTT--S-EE--HHHHHHHHHHHHT-SS--HHHHHHHHHHHHHHHHHHHHHHHHHHHHHS--SEEEEESGGGG-HHHHHHHHHHHHHTT-EEEE--GGGTSS-HHHHHHHHHHHHHTT--B-TTS----SS--S-SB-

Foldseek 3Di:
DQQKEWEFEQQFFKTKIWIARLVQLDTPDIDIDGCQVVCFVVLDGDLVVSLVVNLVVNVVRVVVCVVSLVNHAEYEYEFDAGRQSRRVSRLVVRLVSCVVSVHFYFYDHQVLLQQLLLASRHDDDFQAWEFEAAQAWTWIWHGHPVQFIDTDETAPDGTLQVLQSLLCVLLVHTPDSLVVLLVLLVLADPLPDADDQPCLVPPDLYDYCVVLSVVLNVQVVVDPDCDSRNSNSSSNRSVVSSLVNSVSSVLVVCVVDLGQEYEYAYLSSLRPVNVVSVVVVCVVSNHHYGYRDNVPRYRYRSSRSSSVSVCVVVPNTDRSPDNSHDNHDDPRGGD/DQQKEWEFEQQFFKTKIWIARLVQLDTPDIDIDGCQVVCFVVLDGDLVVSLVVNLVVNVVRVVVCVVSLVNHAEYEYEFDAGRQSRRVSRLVVRLVSCVVSVHFYFYDHQVLLQQLLLASRHDDDFQAWEFEAAQAWTWIWHGHPVQFIDTDETAPDGTLQVLQSLLCVLLVHTPDSLVVLLVLLVLADPLPDADDQPCLVPPDLYDYCVVLSVVLNVQCVVDPDCDSRNSNSSSNRSVVSSLVNVLSSVLVVCVVRLGQEYEYAYLSSLRPVNVVSVVVVCVVSNHHYGYRDNVPRYRYRSSRSSSVSVCVVVPNTDRSPDDSHDNHDDPRGGD

InterPro domains:
  IPR000905 Gcp-like domain [PF00814] (31-305)
  IPR000905 Gcp-like domain [PTHR11735] (3-319)
  IPR017860 Peptidase M22, conserved site [PS01016] (95-115)
  IPR017861 Kae1/TsaD family [PR00789] (6-19)
  IPR017861 Kae1/TsaD family [PR00789] (75-95)
  IPR017861 Kae1/TsaD family [PR00789] (96-115)
  IPR017861 Kae1/TsaD family [PR00789] (129-141)
  IPR017861 Kae1/TsaD family [PR00789] (152-173)
  IPR017861 Kae1/TsaD family [PR00789] (262-271)
  IPR017861 Kae1/TsaD family [TIGR00329] (6-305)
  IPR022450 tRNA N6-adenosine threonylcarbamoyltransferase, TsaD [MF_01445] (3-334)
  IPR022450 tRNA N6-adenosine threonylcarbamoyltransferase, TsaD [TIGR03723] (5-312)
  IPR043129 ATPase, nucleotide binding domain [SSF53067] (4-121)
  IPR043129 ATPase, nucleotide binding domain [SSF53067] (100-308)

pLDDT: mean 96.58, std 2.44, range [78.5, 98.94]

Radius of gyration: 29.62 Å; Cα contacts (8 Å, |Δi|>4): 1511; chains: 2; bounding box: 67×86×64 Å

Solvent-accessible surface area (backbone atoms only — not comparable to full-atom values): 33789 Å² total; per-residue (Å²): 130,56,46,26,32,39,9,35,25,22,35,55,55,36,30,18,41,11,29,27,29,61,86,75,42,46,74,77,42,75,51,74,50,75,41,46,74,80,23,22,86,71,41,44,87,46,64,70,59,31,26,55,51,36,57,25,47,44,44,48,53,49,62,73,50,52,89,52,55,86,34,42,52,32,32,26,24,35,30,20,40,34,44,57,61,17,22,45,44,36,42,29,30,40,38,41,50,18,58,76,67,70,35,50,32,30,74,35,40,42,67,54,12,37,59,28,31,64,31,56,78,48,78,81,76,62,50,25,33,33,41,38,25,16,58,82,35,33,35,32,34,37,35,33,82,84,38,37,47,40,82,66,29,38,41,80,65,44,15,64,25,37,48,32,26,50,53,22,35,74,68,72,39,56,40,64,8,56,64,53,35,56,59,36,21,71,64,36,80,81,69,79,54,79,64,75,49,58,68,70,86,51,88,66,60,60,43,60,37,56,68,53,52,48,53,50,53,56,56,53,69,72,40,91,69,82,44,72,65,56,49,9,25,50,29,31,25,48,53,52,30,55,44,47,35,55,49,56,49,46,54,55,45,51,72,74,40,84,47,56,28,35,35,44,25,22,43,46,48,61,39,62,70,50,47,54,52,49,53,52,51,25,58,75,63,67,23,48,77,45,67,35,57,68,90,55,23,40,87,48,8,55,22,40,24,47,40,39,41,59,35,54,77,70,61,56,60,51,63,58,53,51,86,64,78,33,53,53,81,80,76,72,54,50,114,129,55,45,26,31,38,10,34,26,21,36,55,55,36,30,18,41,12,28,26,29,62,87,75,41,45,75,76,42,77,52,74,48,75,41,46,74,80,25,22,86,70,40,43,86,47,64,70,57,31,26,54,50,37,57,25,46,43,46,48,54,50,62,73,49,52,89,51,56,86,33,43,51,32,31,27,25,36,29,20,39,35,43,57,61,16,22,44,44,37,42,29,30,40,40,43,49,17,58,77,67,71,35,50,32,30,76,35,39,43,67,56,12,38,59,30,31,64,31,54,78,49,78,83,77,63,50,25,34,33,40,36,25,17,59,81,36,31,36,32,34,37,35,32,79,86,38,36,46,41,82,65,29,39,42,79,65,44,16,65,27,37,47,32,26,50,52,23,36,74,71,73,38,56,42,63,9,54,65,52,36,56,59,36,21,71,65,36,81,81,68,78,54,79,64,77,50,57,69,71,86,49,90,64,59,61,44,59,38,57,67,52,53,48,53,49,53,55,56,52,69,72,39,91,70,82,44,73,64,57,48,9,24,50,29,32,26,49,53,52,29,55,44,46,35,54,48,55,48,46,54,54,45,50,73,74,41,83,46,57,29,35,35,45,24,22,42,45,48,63,39,62,72,51,47,54,51,49,52,52,51,25,57,74,64,68,23,46,76,46,66,35,55,69,92,55,24,41,87,49,8,55,23,41,24,49,40,39,41,59,35,55,76,70,61,55,60,51,63,59,52,51,86,64,79,33,54,55,80,79,74,71,55,50,114

Nearest PDB structures (foldseek):
  4wq5-assembly1_A  TM=9.392E-01  e=1.689E-33  Escherichia coli K-12
  3zeu-assembly2_B  TM=9.396E-01  e=5.757E-33  Salmonella enterica subsp. enterica serovar Typhimurium str. ST4/74
  4ydu-assembly2_B  TM=9.396E-01  e=2.075E-32  Escherichia coli
  4wq4-assembly2_B  TM=9.415E-01  e=4.529E-32  Escherichia coli K-12
  6s84-assembly1_D  TM=8.654E-01  e=7.690E-27  Thermotoga maritima MSB8

Organism: Campylobacter jejuni subsp. doylei (strain ATCC BAA-1458 / RM4099 / 269.97) (NCBI:txid360109)